Protein AF-A0A930X403-F1 (afdb_monomer_lite)

Sequence (435 aa):
MSIHSLRPGNNALPPLSPMQPSSNAAPAASNSWIRAAMPGDQLNVQTRSAPMPSVSFLLSLQDLRENQGYLKLGDSGDAVRYVQQRLQHWGHEIEADGVYGQQTVQAVESFQRLNGFLVSAMVGEMELRLLDQARLSTPPASGSVDSLDDIRQNRAYLQPGSTGEAVSRIQELLKGRGYALTIDGDYGSQTTQAVRNFQQDYGIQVNGRVGQMTLAALEAPTQRRPELQTVRSGQQMLQSGDSGPAVRAIQERLSAWGYGVAIDGEYGPNTAEAVRSFQRDNHIQANGRVGSTTLAALEQTPRPTATGIRPTAKGTRLGQVAEQVAHRRNTTGWCYAGVADSVSRALGTSLWGKSAYMAADILARTPGFREHKNIRPADLPKLPAGAIVVWGKTAKSPHGHISVALGNGKEASDHVANQMTSLRGHTNFRVFMPT

pLDDT: mean 73.01, std 20.69, range [23.2, 98.19]

Radius of gyration: 32.75 Å; chains: 1; bounding box: 65×85×101 Å

Secondary structure (DSSP, 8-state):
-----------PPPPP---------PPP---------------------PPPP---HHHHHHHHHHTTTEE-TT-BSHHHHHHHHHHHHTT-----SSB--HHHHHHHHHHHHHTT----S-EEHHHHHHHH-TTS-PPPP-S----HHHHHTTS--B-TT-BSHHHHHHHHHHHHTT-----SSB--HHHHHHHHHHHHHTT----S-B-HHHHHHHHS-TT--GGGHHHHTTS--B-TT-BSHHHHHHHHHHHHTT-----SSB--HHHHHHHHHHHHHTTS---S-B-HHHHHHHHSPPPPPTTSPPP-HHHHHHHHHHHHHHHHH--SS-HHHHHHHHHHHHHSPPPPSSSGGGHHHHHHHSTTEEEE-S--GGGGGGPPTT-EEEEPPBTTBTT-EEEEE-SSSEEESSSEEEPPS-BTTB--EEEEEE-

Foldseek 3Di:
DDDDDDDDDDDDDDDDDDDDDDDDDDDDDDDDDDDDDDDDDDDDDDDDDDDDPCPDPVVLQVVCVVVVFKAAAAFFDDNQLLLVVLLVVVVQPDDSPRHLHPSLLVSQLVVCVVQVHDSPSMGGPVNSVVSVVPDDDHHQDEAAPADCVCLLVQSYKAAQAHFYDVLLVLVVLLVVVVQDDDSPRHCHPSQLVSLLLQCQQVVHDNPSMGHNVSVCSSVDPPPDPVLCVCQQVQVDKAAAAFFGNVLLVLQVLLQQLQAQDDSPRHRHPSQLLSLLLQCVVVVHHSRSMRHNVSVVSSPDHHDQFPLNDGRDNLLSQLLNLLQVLLVVQVDPPQQVVSSQVSCCVSPVDGDDDDAQQSSQVVQVPDPQKDWRPDGALVCQLQDGRNKKKGADADPVRNRTHIWTHNRRQWTGGNHIDGGGSADVNHRDIIIMHGD

Structure (mmCIF, N/CA/C/O backbone):
data_AF-A0A930X403-F1
#
_entry.id   AF-A0A930X403-F1
#
loop_
_atom_site.group_PDB
_atom_site.id
_atom_site.type_symbol
_atom_site.label_atom_id
_atom_site.label_alt_id
_atom_site.label_comp_id
_atom_site.label_asym_id
_atom_site.label_entity_id
_atom_site.label_seq_id
_atom_site.pdbx_PDB_ins_code
_atom_site.Cartn_x
_atom_site.Cartn_y
_atom_site.Cartn_z
_atom_site.occupancy
_atom_site.B_iso_or_equiv
_atom_site.auth_seq_id
_atom_site.auth_comp_id
_atom_site.auth_asym_id
_atom_site.auth_atom_id
_atom_site.pdbx_PDB_model_num
ATOM 1 N N . MET A 1 1 ? -26.821 60.427 -14.818 1.00 38.59 1 MET A N 1
ATOM 2 C CA . MET A 1 1 ? -26.499 60.652 -16.241 1.00 38.59 1 MET A CA 1
ATOM 3 C C . MET A 1 1 ? -26.471 59.304 -16.947 1.00 38.59 1 MET A C 1
ATOM 5 O O . MET A 1 1 ? -25.694 58.447 -16.566 1.00 38.59 1 MET A O 1
ATOM 9 N N . SER A 1 2 ? -27.414 59.141 -17.871 1.00 35.91 2 SER A N 1
ATOM 10 C CA . SER A 1 2 ? -27.432 58.325 -19.092 1.00 35.91 2 SER A CA 1
ATOM 11 C C . SER A 1 2 ? -26.911 56.871 -19.149 1.00 35.91 2 SER A C 1
ATOM 13 O O . SER A 1 2 ? -25.721 56.618 -19.248 1.00 35.91 2 SER A O 1
ATOM 15 N N . ILE A 1 3 ? -27.877 55.942 -19.197 1.00 31.73 3 ILE A N 1
ATOM 16 C CA . ILE A 1 3 ? -28.164 54.913 -20.229 1.00 31.73 3 ILE A CA 1
ATOM 17 C C . ILE A 1 3 ? -27.077 54.535 -21.276 1.00 31.73 3 ILE A C 1
ATOM 19 O O . ILE A 1 3 ? -26.675 55.380 -22.063 1.00 31.73 3 ILE A O 1
ATOM 23 N N . HIS A 1 4 ? -26.725 53.244 -21.415 1.00 36.09 4 HIS A N 1
ATOM 24 C CA . HIS A 1 4 ? -27.258 52.330 -22.456 1.00 36.09 4 HIS A CA 1
ATOM 25 C C . HIS A 1 4 ? -26.594 50.933 -22.452 1.00 36.09 4 HIS A C 1
ATOM 27 O O . HIS A 1 4 ? -25.384 50.774 -22.347 1.00 36.09 4 HIS A O 1
ATOM 33 N N . SER A 1 5 ? -27.465 49.935 -22.605 1.00 38.97 5 SER A N 1
ATOM 34 C CA . SER A 1 5 ? -27.241 48.513 -22.897 1.00 38.97 5 SER A CA 1
ATOM 35 C C . SER A 1 5 ? -26.653 48.292 -24.303 1.00 38.97 5 SER A C 1
ATOM 37 O O . SER A 1 5 ? -26.887 49.145 -25.154 1.00 38.97 5 SER A O 1
ATOM 39 N N . LEU A 1 6 ? -25.978 47.153 -24.560 1.00 33.97 6 LEU A N 1
ATOM 40 C CA . LEU A 1 6 ? -26.191 46.264 -25.732 1.00 33.97 6 LEU A CA 1
ATOM 41 C C . LEU A 1 6 ? -25.204 45.061 -25.778 1.00 33.97 6 LEU A C 1
ATOM 43 O O . LEU A 1 6 ? -24.003 45.220 -25.936 1.00 33.97 6 LEU A O 1
ATOM 47 N N . ARG A 1 7 ? -25.801 43.869 -25.617 1.00 37.66 7 ARG A N 1
ATOM 48 C CA . ARG A 1 7 ? -25.611 42.508 -26.193 1.00 37.66 7 ARG A CA 1
ATOM 49 C C . ARG A 1 7 ? -24.329 42.018 -26.939 1.00 37.66 7 ARG A C 1
ATOM 51 O O . ARG A 1 7 ? -23.567 42.804 -27.480 1.00 37.66 7 ARG A O 1
ATOM 58 N N . PRO A 1 8 ? -24.152 40.668 -27.020 1.00 41.00 8 PRO A N 1
ATOM 59 C CA . PRO A 1 8 ? -22.920 39.976 -27.418 1.00 41.00 8 PRO A CA 1
ATOM 60 C C . PRO A 1 8 ? -22.812 39.713 -28.931 1.00 41.00 8 PRO A C 1
ATOM 62 O O . PRO A 1 8 ? -23.813 39.450 -29.598 1.00 41.00 8 PRO A O 1
ATOM 65 N N . GLY A 1 9 ? -21.584 39.732 -29.459 1.00 30.98 9 GLY A N 1
ATOM 66 C CA . GLY A 1 9 ? -21.273 39.442 -30.861 1.00 30.98 9 GLY A CA 1
ATOM 67 C C . GLY A 1 9 ? -20.724 38.029 -31.068 1.00 30.98 9 GLY A C 1
ATOM 68 O O . GLY A 1 9 ? -19.597 37.733 -30.683 1.00 30.98 9 GLY A O 1
ATOM 69 N N . ASN A 1 10 ? -21.537 37.182 -31.701 1.00 32.47 10 ASN A N 1
ATOM 70 C CA . ASN A 1 10 ? -21.157 35.926 -32.347 1.00 32.47 10 ASN A CA 1
ATOM 71 C C . ASN A 1 10 ? -20.117 36.166 -33.454 1.00 32.47 10 ASN A C 1
ATOM 73 O O . ASN A 1 10 ? -20.399 36.933 -34.370 1.00 32.47 10 ASN A O 1
ATOM 77 N N . ASN A 1 11 ? -19.016 35.410 -33.463 1.00 32.84 11 ASN A N 1
ATOM 78 C CA . ASN A 1 11 ? -18.263 35.138 -34.691 1.00 32.84 11 ASN A CA 1
ATOM 79 C C . ASN A 1 11 ? -18.491 33.681 -35.099 1.00 32.84 11 ASN A C 1
ATOM 81 O O . ASN A 1 11 ? -17.733 32.777 -34.752 1.00 32.84 11 ASN A O 1
ATOM 85 N N . ALA A 1 12 ? -19.589 33.479 -35.825 1.00 32.41 12 ALA A N 1
ATOM 86 C CA . ALA A 1 12 ? -19.787 32.322 -36.677 1.00 32.41 12 ALA A CA 1
ATOM 87 C C . ALA A 1 12 ? -18.942 32.496 -37.950 1.00 32.41 12 ALA A C 1
ATOM 89 O O . ALA A 1 12 ? -18.949 33.559 -38.572 1.00 32.41 12 ALA A O 1
ATOM 90 N N . LEU A 1 13 ? -18.217 31.444 -38.320 1.00 35.88 13 LEU A N 1
ATOM 91 C CA . LEU A 1 13 ? -17.528 31.310 -39.603 1.00 35.88 13 LEU A CA 1
ATOM 92 C C . LEU A 1 13 ? -18.556 31.293 -40.756 1.00 35.88 13 LEU A C 1
ATOM 94 O O . LEU A 1 13 ? -19.549 30.569 -40.646 1.00 35.88 13 LEU A O 1
ATOM 98 N N . PRO A 1 14 ? -18.343 32.029 -41.864 1.00 37.12 14 PRO A N 1
ATOM 99 C CA . PRO A 1 14 ? -19.142 31.875 -43.079 1.00 37.12 14 PRO A CA 1
ATOM 100 C C . PRO A 1 14 ? -18.670 30.685 -43.957 1.00 37.12 14 PRO A C 1
ATOM 102 O O . PRO A 1 14 ? -17.560 30.182 -43.765 1.00 37.12 14 PRO A O 1
ATOM 105 N N . PRO A 1 15 ? -19.515 30.205 -44.898 1.00 33.38 15 PRO A N 1
ATOM 106 C CA . PRO A 1 15 ? -19.410 28.880 -45.520 1.00 33.38 15 PRO A CA 1
ATOM 107 C C . PRO A 1 15 ? -18.609 28.829 -46.841 1.00 33.38 15 PRO A C 1
ATOM 109 O O . PRO A 1 15 ? -18.297 29.842 -47.459 1.00 33.38 15 PRO A O 1
ATOM 112 N N . LEU A 1 16 ? -18.313 27.591 -47.256 1.00 36.75 16 LEU A N 1
ATOM 113 C CA . LEU A 1 16 ? -17.542 27.141 -48.429 1.00 36.75 16 LEU A CA 1
ATOM 114 C C . LEU A 1 16 ? -18.220 27.389 -49.792 1.00 36.75 16 LEU A C 1
ATOM 116 O O . LEU A 1 16 ? -19.439 27.233 -49.887 1.00 36.75 16 LEU A O 1
ATOM 120 N N . SER A 1 17 ? -17.417 27.577 -50.861 1.00 32.38 17 SER A N 1
ATOM 121 C CA . SER A 1 17 ? -17.330 26.737 -52.102 1.00 32.38 17 SER A CA 1
ATOM 122 C C . SER A 1 17 ? -16.654 27.500 -53.281 1.00 32.38 17 SER A C 1
ATOM 124 O O . SER A 1 17 ? -16.555 28.721 -53.212 1.00 32.38 17 SER A O 1
ATOM 126 N N . PRO A 1 18 ? -16.293 26.865 -54.422 1.00 42.41 18 PRO A N 1
ATOM 127 C CA . PRO A 1 18 ? -15.252 25.843 -54.620 1.00 42.41 18 PRO A CA 1
ATOM 128 C C . PRO A 1 18 ? -14.260 26.230 -55.756 1.00 42.41 18 PRO A C 1
ATOM 130 O O . PRO A 1 18 ? -14.626 26.971 -56.661 1.00 42.41 18 PRO A O 1
ATOM 133 N N . MET A 1 19 ? -13.038 25.677 -55.801 1.00 25.86 19 MET A N 1
ATOM 134 C CA . MET A 1 19 ? -12.244 25.643 -57.049 1.00 25.86 19 MET A CA 1
ATOM 135 C C . MET A 1 19 ? -11.218 24.494 -57.067 1.00 25.86 19 MET A C 1
ATOM 137 O O . MET A 1 19 ? -10.585 24.180 -56.064 1.00 25.86 19 MET A O 1
ATOM 141 N N . GLN A 1 20 ? -11.152 23.842 -58.229 1.00 30.00 20 GLN A N 1
ATOM 142 C CA . GLN A 1 20 ? -10.468 22.591 -58.584 1.00 30.00 20 GLN A CA 1
ATOM 143 C C . GLN A 1 20 ? -8.969 22.775 -58.968 1.00 30.00 20 GLN A C 1
ATOM 145 O O . GLN A 1 20 ? -8.493 23.908 -58.974 1.00 30.00 20 GLN A O 1
ATOM 150 N N . PRO A 1 21 ? -8.208 21.685 -59.245 1.00 37.84 21 PRO A N 1
ATOM 151 C CA . PRO A 1 21 ? -6.763 21.602 -58.998 1.00 37.84 21 PRO A CA 1
ATOM 152 C C . PRO A 1 21 ? -5.866 21.777 -60.242 1.00 37.84 21 PRO A C 1
ATOM 154 O O . PRO A 1 21 ? -6.264 21.452 -61.357 1.00 37.84 21 PRO A O 1
ATOM 157 N N . SER A 1 22 ? -4.605 22.169 -60.024 1.00 28.39 22 SER A N 1
ATOM 158 C CA . SER A 1 22 ? -3.481 22.021 -60.976 1.00 28.39 22 SER A CA 1
ATOM 159 C C . SER A 1 22 ? -2.154 22.098 -60.193 1.00 28.39 22 SER A C 1
ATOM 161 O O . SER A 1 22 ? -1.909 23.091 -59.516 1.00 28.39 22 SER A O 1
ATOM 163 N N . SER A 1 23 ? -1.421 20.996 -59.998 1.00 29.31 23 SER A N 1
ATOM 164 C CA . SER A 1 23 ? -0.375 20.420 -60.873 1.00 29.31 23 SER A CA 1
ATOM 165 C C . SER A 1 23 ? 0.966 21.174 -60.868 1.00 29.31 23 SER A C 1
ATOM 167 O O . SER A 1 23 ? 1.049 22.274 -61.404 1.00 29.31 23 SER A O 1
ATOM 169 N N . ASN A 1 24 ? 2.006 20.539 -60.308 1.00 29.28 24 ASN A N 1
ATOM 170 C CA . ASN A 1 24 ? 3.371 20.385 -60.858 1.00 29.28 24 ASN A CA 1
ATOM 171 C C . ASN A 1 24 ? 4.256 19.735 -59.771 1.00 29.28 24 ASN A C 1
ATOM 173 O O . ASN A 1 24 ? 4.447 20.308 -58.707 1.00 29.28 24 ASN A O 1
ATOM 177 N N . ALA A 1 25 ? 4.571 18.441 -59.865 1.00 28.20 25 ALA A N 1
ATOM 178 C CA . ALA A 1 25 ? 5.581 17.803 -60.725 1.00 28.20 25 ALA A CA 1
ATOM 179 C C . ALA A 1 25 ? 6.961 17.745 -60.038 1.00 28.20 25 ALA A C 1
ATOM 181 O O . ALA A 1 25 ? 7.713 18.714 -60.022 1.00 28.20 25 ALA A O 1
ATOM 182 N N . ALA A 1 26 ? 7.270 16.569 -59.484 1.00 26.67 26 ALA A N 1
ATOM 183 C CA . ALA A 1 26 ? 8.615 16.147 -59.107 1.00 26.67 26 ALA A CA 1
ATOM 184 C C . ALA A 1 26 ? 9.368 15.642 -60.355 1.00 26.67 26 ALA A C 1
ATOM 186 O O . ALA A 1 26 ? 8.729 15.033 -61.222 1.00 26.67 26 ALA A O 1
ATOM 187 N N . PRO A 1 27 ? 10.693 15.845 -60.480 1.00 31.92 27 PRO A N 1
ATOM 188 C CA . PRO A 1 27 ? 11.441 15.283 -61.588 1.00 31.92 27 PRO A CA 1
ATOM 189 C C . PRO A 1 27 ? 11.794 13.816 -61.323 1.00 31.92 27 PRO A C 1
ATOM 191 O O . PRO A 1 27 ? 12.194 13.416 -60.231 1.00 31.92 27 PRO A O 1
ATOM 194 N N . ALA A 1 28 ? 11.627 13.034 -62.382 1.00 26.52 28 ALA A N 1
ATOM 195 C CA . ALA A 1 28 ? 11.948 11.628 -62.487 1.00 26.52 28 ALA A CA 1
ATOM 196 C C . ALA A 1 28 ? 13.460 11.376 -62.591 1.00 26.52 28 ALA A C 1
ATOM 198 O O . ALA A 1 28 ? 14.175 12.102 -63.279 1.00 26.52 28 ALA A O 1
ATOM 199 N N . ALA A 1 29 ? 13.899 10.251 -62.032 1.00 27.31 29 ALA A N 1
ATOM 200 C CA . ALA A 1 29 ? 14.992 9.461 -62.584 1.00 27.31 29 ALA A CA 1
ATOM 201 C C . ALA A 1 29 ? 14.565 7.988 -62.561 1.00 27.31 29 ALA A C 1
ATOM 203 O O . ALA A 1 29 ? 14.656 7.286 -61.559 1.00 27.31 29 ALA A O 1
ATOM 204 N N . SER A 1 30 ? 14.010 7.556 -63.685 1.00 25.25 30 SER A N 1
ATOM 205 C CA . SER A 1 30 ? 13.755 6.165 -64.033 1.00 25.25 30 SER A CA 1
ATOM 206 C C . SER A 1 30 ? 15.044 5.481 -64.492 1.00 25.25 30 SER A C 1
ATOM 208 O O . SER A 1 30 ? 15.783 6.072 -65.274 1.00 25.25 30 SER A O 1
ATOM 210 N N . ASN A 1 31 ? 15.258 4.236 -64.056 1.00 24.14 31 ASN A N 1
ATOM 211 C CA . ASN A 1 31 ? 15.686 3.088 -64.877 1.00 24.14 31 ASN A CA 1
ATOM 212 C C . ASN A 1 31 ? 15.640 1.824 -63.987 1.00 24.14 31 ASN A C 1
ATOM 214 O O . ASN A 1 31 ? 16.467 1.647 -63.103 1.00 24.14 31 ASN A O 1
ATOM 218 N N . SER A 1 32 ? 14.542 1.060 -63.973 1.00 29.20 32 SER A N 1
ATOM 219 C CA . SER A 1 32 ? 14.134 0.035 -64.957 1.00 29.20 32 SER A CA 1
ATOM 220 C C . SER A 1 32 ? 14.818 -1.330 -64.768 1.00 29.20 32 SER A C 1
ATOM 222 O O . SER A 1 32 ? 15.708 -1.670 -65.537 1.00 29.20 32 SER A O 1
ATOM 224 N N . TRP A 1 33 ? 14.329 -2.147 -63.822 1.00 23.20 33 TRP A N 1
ATOM 225 C CA . TRP A 1 33 ? 14.509 -3.612 -63.835 1.00 23.20 33 TRP A CA 1
ATOM 226 C C . TRP A 1 33 ? 13.339 -4.341 -63.157 1.00 23.20 33 TRP A C 1
ATOM 228 O O . TRP A 1 33 ? 13.500 -4.905 -62.085 1.00 23.20 33 TRP A O 1
ATOM 238 N N . ILE A 1 34 ? 12.154 -4.360 -63.776 1.00 30.91 34 ILE A N 1
ATOM 239 C CA . ILE A 1 34 ? 11.172 -5.430 -63.531 1.00 30.91 34 ILE A CA 1
ATOM 240 C C . ILE A 1 34 ? 10.475 -5.747 -64.852 1.00 30.91 34 ILE A C 1
ATOM 242 O O . ILE A 1 34 ? 9.690 -4.943 -65.354 1.00 30.91 34 ILE A O 1
ATOM 246 N N . ARG A 1 35 ? 10.692 -6.953 -65.382 1.00 26.61 35 ARG A N 1
ATOM 247 C CA . ARG A 1 35 ? 9.634 -7.654 -66.110 1.00 26.61 35 ARG A CA 1
ATOM 248 C C . ARG A 1 35 ? 9.666 -9.154 -65.833 1.00 26.61 35 ARG A C 1
ATOM 250 O O . ARG A 1 35 ? 10.677 -9.806 -66.046 1.00 26.61 35 ARG A O 1
ATOM 257 N N . ALA A 1 36 ? 8.459 -9.616 -65.510 1.00 25.28 36 ALA A N 1
ATOM 258 C CA . ALA A 1 36 ? 7.866 -10.917 -65.794 1.00 25.28 36 ALA A CA 1
ATOM 259 C C . ALA A 1 36 ? 8.078 -12.073 -64.797 1.00 25.28 36 ALA A C 1
ATOM 261 O O . ALA A 1 36 ? 9.131 -12.687 -64.726 1.00 25.28 36 ALA A O 1
ATOM 262 N N . ALA A 1 37 ? 6.943 -12.396 -64.162 1.00 26.38 37 ALA A N 1
ATOM 263 C CA . ALA A 1 37 ? 6.364 -13.729 -63.981 1.00 26.38 37 ALA A CA 1
ATOM 264 C C . ALA A 1 37 ? 7.072 -14.733 -63.053 1.00 26.38 37 ALA A C 1
ATOM 266 O O . ALA A 1 37 ? 8.096 -15.317 -63.382 1.00 26.38 37 ALA A O 1
ATOM 267 N N . MET A 1 38 ? 6.392 -15.051 -61.947 1.00 26.72 38 MET A N 1
ATOM 268 C CA . MET A 1 38 ? 6.395 -16.416 -61.405 1.00 26.72 38 MET A CA 1
ATOM 269 C C . MET A 1 38 ? 5.595 -17.323 -62.362 1.00 26.72 38 MET A C 1
ATOM 271 O O . MET A 1 38 ? 4.590 -16.855 -62.906 1.00 26.72 38 MET A O 1
ATOM 275 N N . PRO A 1 39 ? 6.015 -18.584 -62.594 1.00 36.88 39 PRO A N 1
ATOM 276 C CA . PRO A 1 39 ? 5.770 -19.627 -61.593 1.00 36.88 39 PRO A CA 1
ATOM 277 C C . PRO A 1 39 ? 6.911 -20.649 -61.411 1.00 36.88 39 PRO A C 1
ATOM 279 O O . PRO A 1 39 ? 7.645 -20.950 -62.344 1.00 36.88 39 PRO A O 1
ATOM 282 N N . GLY A 1 40 ? 6.946 -21.270 -60.227 1.00 29.17 40 GLY A N 1
ATOM 283 C CA . GLY A 1 40 ? 7.492 -22.619 -60.036 1.00 29.17 40 GLY A CA 1
ATOM 284 C C . GLY A 1 40 ? 8.943 -22.719 -59.554 1.00 29.17 40 GLY A C 1
ATOM 285 O O . GLY A 1 40 ? 9.866 -22.344 -60.257 1.00 29.17 40 GLY A O 1
ATOM 286 N N . ASP A 1 41 ? 9.079 -23.294 -58.358 1.00 30.14 41 ASP A N 1
ATOM 287 C CA . ASP A 1 41 ? 10.186 -24.100 -57.826 1.00 30.14 41 ASP A CA 1
ATOM 288 C C . ASP A 1 41 ? 11.665 -23.641 -57.875 1.00 30.14 41 ASP A C 1
ATOM 290 O O . ASP A 1 41 ? 12.302 -23.527 -58.913 1.00 30.14 41 ASP A O 1
ATOM 294 N N . GLN A 1 42 ? 12.220 -23.611 -56.653 1.00 33.44 42 GLN A N 1
ATOM 295 C CA . GLN A 1 42 ? 13.546 -24.093 -56.228 1.00 33.44 42 GLN A CA 1
ATOM 296 C C . GLN A 1 42 ? 14.831 -23.378 -56.724 1.00 33.44 42 GLN A C 1
ATOM 298 O O . GLN A 1 42 ? 15.267 -23.501 -57.860 1.00 33.44 42 GLN A O 1
ATOM 303 N N . LEU A 1 43 ? 15.535 -22.838 -55.714 1.00 28.80 43 LEU A N 1
ATOM 304 C CA . LEU A 1 43 ? 16.996 -22.766 -55.514 1.00 28.80 43 LEU A CA 1
ATOM 305 C C . LEU A 1 43 ? 17.813 -21.545 -56.001 1.00 28.80 43 LEU A C 1
ATOM 307 O O . LEU A 1 43 ? 18.080 -21.337 -57.176 1.00 28.80 43 LEU A O 1
ATOM 311 N N . ASN A 1 44 ? 18.402 -20.913 -54.974 1.00 36.31 44 ASN A N 1
ATOM 312 C CA . ASN A 1 44 ? 19.783 -20.424 -54.871 1.00 36.31 44 ASN A CA 1
ATOM 313 C C . ASN A 1 44 ? 20.160 -19.109 -55.583 1.00 36.31 44 ASN A C 1
ATOM 315 O O . ASN A 1 44 ? 20.476 -19.089 -56.768 1.00 36.31 44 ASN A O 1
ATOM 319 N N . VAL A 1 45 ? 20.284 -18.025 -54.802 1.00 25.09 45 VAL A N 1
ATOM 320 C CA . VAL A 1 45 ? 21.032 -16.825 -55.209 1.00 25.09 45 VAL A CA 1
ATOM 321 C C . VAL A 1 45 ? 22.013 -16.427 -54.112 1.00 25.09 45 VAL A C 1
ATOM 323 O O . VAL A 1 45 ? 21.682 -15.833 -53.088 1.00 25.09 45 VAL A O 1
ATOM 326 N N . GLN A 1 46 ? 23.264 -16.772 -54.373 1.00 35.59 46 GLN A N 1
ATOM 327 C CA . GLN A 1 46 ? 24.446 -16.306 -53.680 1.00 35.59 46 GLN A CA 1
ATOM 328 C C . GLN A 1 46 ? 24.882 -15.000 -54.367 1.00 35.59 46 GLN A C 1
ATOM 330 O O . GLN A 1 46 ? 25.563 -15.042 -55.387 1.00 35.59 46 GLN A O 1
ATOM 335 N N . THR A 1 47 ? 24.493 -13.831 -53.848 1.00 28.36 47 THR A N 1
ATOM 336 C CA . THR A 1 47 ? 25.009 -12.535 -54.335 1.00 28.36 47 THR A CA 1
ATOM 337 C C . THR A 1 47 ? 25.973 -11.914 -53.335 1.00 28.36 47 THR A C 1
ATOM 339 O O . THR A 1 47 ? 25.691 -11.761 -52.148 1.00 28.36 47 THR A O 1
ATOM 342 N N . ARG A 1 48 ? 27.168 -11.632 -53.859 1.00 37.00 48 ARG A N 1
ATOM 343 C CA . ARG A 1 48 ? 28.341 -11.064 -53.198 1.00 37.00 48 ARG A CA 1
ATOM 344 C C . ARG A 1 48 ? 28.110 -9.586 -52.870 1.00 37.00 48 ARG A C 1
ATOM 346 O O . ARG A 1 48 ? 27.805 -8.811 -53.769 1.00 37.00 48 ARG A O 1
ATOM 353 N N . SER A 1 49 ? 28.357 -9.198 -51.624 1.00 30.88 49 SER A N 1
ATOM 354 C CA . SER A 1 49 ? 28.534 -7.808 -51.185 1.00 30.88 49 SER A CA 1
ATOM 355 C C . SER A 1 49 ? 29.937 -7.656 -50.586 1.00 30.88 49 SER A C 1
ATOM 357 O O . SER A 1 49 ? 30.406 -8.545 -49.874 1.00 30.88 49 SER A O 1
ATOM 359 N N . ALA A 1 50 ? 30.634 -6.579 -50.955 1.00 28.45 50 ALA A N 1
ATOM 360 C CA . ALA A 1 50 ? 32.024 -6.296 -50.591 1.00 28.45 50 ALA A CA 1
ATOM 361 C C . ALA A 1 50 ? 32.255 -6.293 -49.061 1.00 28.45 50 ALA A C 1
ATOM 363 O O . ALA A 1 50 ? 31.334 -5.956 -48.314 1.00 28.45 50 ALA A O 1
ATOM 364 N N . PRO A 1 51 ? 33.462 -6.652 -48.576 1.00 30.66 51 PRO A N 1
ATOM 365 C CA . PRO A 1 51 ? 33.752 -6.641 -47.147 1.00 30.66 51 PRO A CA 1
ATOM 366 C C . PRO A 1 51 ? 33.753 -5.201 -46.615 1.00 30.66 51 PRO A C 1
ATOM 368 O O . PRO A 1 51 ? 34.502 -4.350 -47.093 1.00 30.66 51 PRO A O 1
ATOM 371 N N . MET A 1 52 ? 32.897 -4.945 -45.623 1.00 34.22 52 MET A N 1
ATOM 372 C CA . MET A 1 52 ? 32.876 -3.703 -44.843 1.00 34.22 52 MET A CA 1
ATOM 373 C C . MET A 1 52 ? 34.227 -3.517 -44.131 1.00 34.22 52 MET A C 1
ATOM 375 O O . MET A 1 52 ? 34.824 -4.518 -43.720 1.00 34.22 52 MET A O 1
ATOM 379 N N . PRO A 1 53 ? 34.712 -2.277 -43.932 1.00 35.91 53 PRO A N 1
ATOM 380 C CA . PRO A 1 53 ? 35.896 -2.045 -43.114 1.00 35.91 53 PRO A CA 1
ATOM 381 C C . PRO A 1 53 ? 35.668 -2.631 -41.716 1.00 35.91 53 PRO A C 1
ATOM 383 O O . PRO A 1 53 ? 34.652 -2.370 -41.069 1.00 35.91 53 PRO A O 1
ATOM 386 N N . SER A 1 54 ? 36.602 -3.467 -41.266 1.00 42.69 54 SER A N 1
ATOM 387 C CA . SER A 1 54 ? 36.580 -4.093 -39.948 1.00 42.69 54 SER A CA 1
ATOM 388 C C . SER A 1 54 ? 36.904 -3.052 -38.879 1.00 42.69 54 SER A C 1
ATOM 390 O O . SER A 1 54 ? 38.040 -2.952 -38.418 1.00 42.69 54 SER A O 1
ATOM 392 N N . VAL A 1 55 ? 35.910 -2.256 -38.491 1.00 43.44 55 VAL A N 1
ATOM 393 C CA . VAL A 1 55 ? 35.954 -1.556 -37.207 1.00 43.44 55 VAL A CA 1
ATOM 394 C C . VAL A 1 55 ? 35.794 -2.641 -36.146 1.00 43.44 55 VAL A C 1
ATOM 396 O O . VAL A 1 55 ? 34.787 -3.346 -36.122 1.00 43.44 55 VAL A O 1
ATOM 399 N N . SER A 1 56 ? 36.843 -2.871 -35.355 1.00 51.44 56 SER A N 1
ATOM 400 C CA . SER A 1 56 ? 36.899 -3.966 -34.385 1.00 51.44 56 SER A CA 1
ATOM 401 C C . SER A 1 56 ? 35.668 -3.957 -33.476 1.00 51.44 56 SER A C 1
ATOM 403 O O . SER A 1 56 ? 35.442 -2.988 -32.759 1.00 51.44 56 SER A O 1
ATOM 405 N N . PHE A 1 57 ? 34.930 -5.071 -33.441 1.00 46.84 57 PHE A N 1
ATOM 406 C CA . PHE A 1 57 ? 33.798 -5.327 -32.533 1.00 46.84 57 PHE A CA 1
ATOM 407 C C . PHE A 1 57 ? 34.114 -4.958 -31.068 1.00 46.84 57 PHE A C 1
ATOM 409 O O . PHE A 1 57 ? 33.255 -4.491 -30.324 1.00 46.84 57 PHE A O 1
ATOM 416 N N . LEU A 1 58 ? 35.387 -5.082 -30.678 1.00 42.19 58 LEU A N 1
ATOM 417 C CA . LEU A 1 58 ? 35.904 -4.698 -29.366 1.00 42.19 58 LEU A CA 1
ATOM 418 C C . LEU A 1 58 ? 35.752 -3.202 -29.039 1.00 42.19 58 LEU A C 1
ATOM 420 O O . LEU A 1 58 ? 35.489 -2.893 -27.882 1.00 42.19 58 LEU A O 1
ATOM 424 N N . LEU A 1 59 ? 35.864 -2.298 -30.022 1.00 47.81 59 LEU A N 1
ATOM 425 C CA . LEU A 1 59 ? 35.671 -0.858 -29.801 1.00 47.81 59 LEU A CA 1
ATOM 426 C C . LEU A 1 59 ? 34.204 -0.570 -29.432 1.00 47.81 59 LEU A C 1
ATOM 428 O O . LEU A 1 59 ? 33.928 0.064 -28.422 1.00 47.81 59 LEU A O 1
ATOM 432 N N . SER A 1 60 ? 33.258 -1.174 -30.163 1.00 56.53 60 SER A N 1
ATOM 433 C CA . SER A 1 60 ? 31.816 -0.973 -29.941 1.00 56.53 60 SER A CA 1
ATOM 434 C C . SER A 1 60 ? 31.315 -1.475 -28.580 1.00 56.53 60 SER A C 1
ATOM 436 O O . SER A 1 60 ? 30.453 -0.857 -27.957 1.00 56.53 60 SER A O 1
ATOM 438 N N . LEU A 1 61 ? 31.874 -2.585 -28.085 1.00 54.25 61 LEU A N 1
ATOM 439 C CA . LEU A 1 61 ? 31.525 -3.129 -26.773 1.00 54.25 61 LEU A CA 1
ATOM 440 C C . LEU A 1 61 ? 32.078 -2.286 -25.624 1.00 54.25 61 LEU A C 1
ATOM 442 O O . LEU A 1 61 ? 31.467 -2.232 -24.556 1.00 54.25 61 LEU A O 1
ATOM 446 N N . GLN A 1 62 ? 33.243 -1.671 -25.819 1.00 58.88 62 GLN A N 1
ATOM 447 C CA . GLN A 1 62 ? 33.853 -0.800 -24.825 1.00 58.88 62 GLN A CA 1
ATOM 448 C C . GLN A 1 62 ? 33.033 0.486 -24.668 1.00 58.88 62 GLN A C 1
ATOM 450 O O . GLN A 1 62 ? 32.647 0.820 -23.551 1.00 58.88 62 GLN A O 1
ATOM 455 N N . ASP A 1 63 ? 32.634 1.097 -25.780 1.00 57.00 63 ASP A N 1
ATOM 456 C CA . ASP A 1 63 ? 31.819 2.315 -25.792 1.00 57.00 63 ASP A CA 1
ATOM 457 C C . ASP A 1 63 ? 30.393 2.074 -25.259 1.00 57.00 63 ASP A C 1
ATOM 459 O O . ASP A 1 63 ? 29.845 2.889 -24.515 1.00 57.00 63 ASP A O 1
ATOM 463 N N . LEU A 1 64 ? 29.794 0.910 -25.550 1.00 58.50 64 LEU A N 1
ATOM 464 C CA . LEU A 1 64 ? 28.539 0.496 -24.912 1.00 58.50 64 LEU A CA 1
ATOM 465 C C . LEU A 1 64 ? 28.671 0.431 -23.389 1.00 58.50 64 LEU A C 1
ATOM 467 O O . LEU A 1 64 ? 27.767 0.870 -22.685 1.00 58.50 64 LEU A O 1
ATOM 471 N N . ARG A 1 65 ? 29.772 -0.126 -22.865 1.00 56.50 65 ARG A N 1
ATOM 472 C CA . ARG A 1 65 ? 30.006 -0.212 -21.412 1.00 56.50 65 ARG A CA 1
ATOM 473 C C . ARG A 1 65 ? 30.151 1.167 -20.783 1.00 56.50 65 ARG A C 1
ATOM 475 O O . ARG A 1 65 ? 29.655 1.370 -19.676 1.00 56.50 65 ARG A O 1
ATOM 482 N N . GLU A 1 66 ? 30.790 2.098 -21.482 1.00 59.75 66 GLU A N 1
ATOM 483 C CA . GLU A 1 66 ? 30.890 3.495 -21.054 1.00 59.75 66 GLU A CA 1
ATOM 484 C C . GLU A 1 66 ? 29.513 4.174 -21.015 1.00 59.75 66 GLU A C 1
ATOM 486 O O . GLU A 1 66 ? 29.243 4.968 -20.113 1.00 59.75 66 GLU A O 1
ATOM 491 N N . ASN A 1 67 ? 28.589 3.763 -21.886 1.00 54.16 67 ASN A N 1
ATOM 492 C CA . ASN A 1 67 ? 27.220 4.269 -21.931 1.00 54.16 67 ASN A CA 1
ATOM 493 C C . ASN A 1 67 ? 26.196 3.415 -21.155 1.00 54.16 67 ASN A C 1
ATOM 495 O O . ASN A 1 67 ? 25.051 3.233 -21.566 1.00 54.16 67 ASN A O 1
ATOM 499 N N . GLN A 1 68 ? 26.608 2.846 -20.019 1.00 54.50 68 GLN A N 1
ATOM 500 C CA . GLN A 1 68 ? 25.759 2.002 -19.159 1.00 54.50 68 GLN A CA 1
ATOM 501 C C . GLN A 1 68 ? 25.170 0.744 -19.837 1.00 54.50 68 GLN A C 1
ATOM 503 O O . GLN A 1 68 ? 24.260 0.119 -19.290 1.00 54.50 68 GLN A O 1
ATOM 508 N N . GLY A 1 69 ? 25.702 0.336 -20.989 1.00 61.41 69 GLY A N 1
ATOM 509 C CA . GLY A 1 69 ? 25.358 -0.894 -21.706 1.00 61.41 69 GLY A CA 1
ATOM 510 C C . GLY A 1 69 ? 24.407 -0.735 -22.898 1.00 61.41 69 GLY A C 1
ATOM 511 O O . GLY A 1 69 ? 23.998 -1.756 -23.451 1.00 61.41 69 GLY A O 1
ATOM 512 N N . TYR A 1 70 ? 24.030 0.487 -23.295 1.00 66.38 70 TYR A N 1
ATOM 513 C CA . TYR A 1 70 ? 23.087 0.730 -24.398 1.00 66.38 70 TYR A CA 1
ATOM 514 C C . TYR A 1 70 ? 23.274 2.114 -25.045 1.00 66.38 70 TYR A C 1
ATOM 516 O O . TYR A 1 70 ? 23.730 3.047 -24.397 1.00 66.38 70 TYR A O 1
ATOM 524 N N . LEU A 1 71 ? 22.894 2.254 -26.319 1.00 77.25 71 LEU A N 1
ATOM 525 C CA . LEU A 1 71 ? 22.806 3.525 -27.054 1.00 77.25 71 LEU A CA 1
ATOM 526 C C . LEU A 1 71 ? 21.346 3.994 -27.145 1.00 77.25 71 LEU A C 1
ATOM 528 O O . LEU A 1 71 ? 20.453 3.164 -27.291 1.00 77.25 71 LEU A O 1
ATOM 532 N N . LYS A 1 72 ? 21.091 5.301 -27.076 1.00 77.25 72 LYS A N 1
ATOM 533 C CA . LYS A 1 72 ? 19.764 5.940 -27.042 1.00 77.25 72 LYS A CA 1
ATOM 534 C C . LYS A 1 72 ? 19.783 7.343 -27.658 1.00 77.25 72 LYS A C 1
ATOM 536 O O . LYS A 1 72 ? 20.837 7.913 -27.920 1.00 77.25 72 LYS A O 1
ATOM 541 N N . LEU A 1 73 ? 18.593 7.936 -27.811 1.00 76.00 73 LEU A N 1
ATOM 542 C CA . LEU A 1 73 ? 18.417 9.321 -28.264 1.00 76.00 73 LEU A CA 1
ATOM 543 C C . LEU A 1 73 ? 19.299 10.305 -27.475 1.00 76.00 73 LEU A C 1
ATOM 545 O O . LEU A 1 73 ? 19.188 10.397 -26.252 1.00 76.00 73 LEU A O 1
ATOM 549 N N . GLY A 1 74 ? 20.102 11.079 -28.204 1.00 76.62 74 GLY A N 1
ATOM 550 C CA . GLY A 1 74 ? 21.014 12.085 -27.654 1.00 76.62 74 GLY A CA 1
ATOM 551 C C . GLY A 1 74 ? 22.464 11.620 -27.509 1.00 76.62 74 GLY A C 1
ATOM 552 O O . GLY A 1 74 ? 23.337 12.468 -27.335 1.00 76.62 74 GLY A O 1
ATOM 553 N N . ASP A 1 75 ? 22.735 10.321 -27.635 1.00 82.75 75 ASP A N 1
ATOM 554 C CA . ASP A 1 75 ? 24.104 9.807 -27.639 1.00 82.75 75 ASP A CA 1
ATOM 555 C C . ASP A 1 75 ? 24.813 10.145 -28.956 1.00 82.75 75 ASP A C 1
ATOM 557 O O . ASP A 1 75 ? 24.181 10.289 -30.006 1.00 82.75 75 ASP A O 1
ATOM 561 N N . SER A 1 76 ? 26.139 10.254 -28.928 1.00 83.69 76 SER A N 1
ATOM 562 C CA . SER A 1 76 ? 26.948 10.491 -30.124 1.00 83.69 76 SER A CA 1
ATOM 563 C C . SER A 1 76 ? 28.321 9.828 -30.024 1.00 83.69 76 SER A C 1
ATOM 565 O O . SER A 1 76 ? 28.800 9.536 -28.931 1.00 83.69 76 SER A O 1
ATOM 567 N N . GLY A 1 77 ? 28.940 9.554 -31.173 1.00 80.00 77 GLY A N 1
ATOM 568 C CA . GLY A 1 77 ? 30.259 8.928 -31.272 1.00 80.00 77 GLY A CA 1
ATOM 569 C C . GLY A 1 77 ? 30.315 7.755 -32.253 1.00 80.00 77 GLY A C 1
ATOM 570 O O . GLY A 1 77 ? 29.360 7.463 -32.981 1.00 80.00 77 GLY A O 1
ATOM 571 N N . ASP A 1 78 ? 31.455 7.067 -32.268 1.00 75.38 78 ASP A N 1
ATOM 572 C CA . ASP A 1 78 ? 31.750 6.012 -33.246 1.00 75.38 78 ASP A CA 1
ATOM 573 C C . ASP A 1 78 ? 30.838 4.783 -33.094 1.00 75.38 78 ASP A C 1
ATOM 575 O O . ASP A 1 78 ? 30.434 4.187 -34.095 1.00 75.38 78 ASP A O 1
ATOM 579 N N . ALA A 1 79 ? 30.412 4.453 -31.871 1.00 70.88 79 ALA A N 1
ATOM 580 C CA . ALA A 1 79 ? 29.451 3.378 -31.619 1.00 70.88 79 ALA A CA 1
ATOM 581 C C . ALA A 1 79 ? 28.066 3.654 -32.236 1.00 70.88 79 ALA A C 1
ATOM 583 O O . ALA A 1 79 ? 27.443 2.761 -32.814 1.00 70.88 79 ALA A O 1
ATOM 584 N N . VAL A 1 80 ? 27.599 4.905 -32.177 1.00 82.50 80 VAL A N 1
ATOM 585 C CA . VAL A 1 80 ? 26.341 5.323 -32.815 1.00 82.50 80 VAL A CA 1
ATOM 586 C C . VAL A 1 80 ? 26.465 5.246 -34.334 1.00 82.50 80 VAL A C 1
ATOM 588 O O . VAL A 1 80 ? 25.586 4.698 -35.001 1.00 82.50 80 VAL A O 1
ATOM 591 N N . ARG A 1 81 ? 27.591 5.723 -34.876 1.00 81.25 81 ARG A N 1
ATOM 592 C CA . ARG A 1 81 ? 27.891 5.656 -36.311 1.00 81.25 81 ARG A CA 1
ATOM 593 C C . ARG A 1 81 ? 27.898 4.216 -36.818 1.00 81.25 81 ARG A C 1
ATOM 595 O O . ARG A 1 81 ? 27.363 3.933 -37.888 1.00 81.25 81 ARG A O 1
ATOM 602 N N . TYR A 1 82 ? 28.461 3.303 -36.035 1.00 73.50 82 TYR A N 1
ATOM 603 C CA . TYR A 1 82 ? 28.487 1.879 -36.344 1.00 73.50 82 TYR A CA 1
ATOM 604 C C . TYR A 1 82 ? 27.077 1.275 -36.420 1.00 73.50 82 TYR A C 1
ATOM 606 O O . TYR A 1 82 ? 26.739 0.615 -37.403 1.00 73.50 82 TYR A O 1
ATOM 614 N N . VAL A 1 83 ? 26.217 1.552 -35.433 1.00 76.50 83 VAL A N 1
ATOM 615 C CA . VAL A 1 83 ? 24.809 1.118 -35.453 1.00 76.50 83 VAL A CA 1
ATOM 616 C C . VAL A 1 83 ? 24.077 1.647 -36.682 1.00 76.50 83 VAL A C 1
ATOM 618 O O . VAL A 1 83 ? 23.386 0.883 -37.356 1.00 76.50 83 VAL A O 1
ATOM 621 N N . GLN A 1 84 ? 24.253 2.929 -37.013 1.00 86.44 84 GLN A N 1
ATOM 622 C CA . GLN A 1 84 ? 23.625 3.531 -38.188 1.00 86.44 84 GLN A CA 1
ATOM 623 C C . GLN A 1 84 ? 24.055 2.829 -39.488 1.00 86.44 84 GLN A C 1
ATOM 625 O O . GLN A 1 84 ? 23.206 2.510 -40.317 1.00 86.44 84 GLN A O 1
ATOM 630 N N . GLN A 1 85 ? 25.343 2.496 -39.637 1.00 74.69 85 GLN A N 1
ATOM 631 C CA . GLN A 1 85 ? 25.857 1.740 -40.791 1.00 74.69 85 GLN A CA 1
ATOM 632 C C . GLN A 1 85 ? 25.262 0.329 -40.892 1.00 74.69 85 GLN A C 1
ATOM 634 O O . GLN A 1 85 ? 25.013 -0.170 -41.991 1.00 74.69 85 GLN A O 1
ATOM 639 N N . ARG A 1 86 ? 25.005 -0.331 -39.757 1.00 73.06 86 ARG A N 1
ATOM 640 C CA . ARG A 1 86 ? 24.314 -1.625 -39.756 1.00 73.06 86 ARG A CA 1
ATOM 641 C C . ARG A 1 86 ? 22.850 -1.472 -40.142 1.00 73.06 86 ARG A C 1
ATOM 643 O O . ARG A 1 86 ? 22.391 -2.198 -41.011 1.00 73.06 86 ARG A O 1
ATOM 650 N N . LEU A 1 87 ? 22.130 -0.501 -39.592 1.00 76.50 87 LEU A N 1
ATOM 651 C CA . LEU A 1 87 ? 20.737 -0.242 -39.972 1.00 76.50 87 LEU A CA 1
ATOM 652 C C . LEU A 1 87 ? 20.597 0.079 -41.470 1.00 76.50 87 LEU A C 1
ATOM 654 O O . LEU A 1 87 ? 19.686 -0.438 -42.114 1.00 76.50 87 LEU A O 1
ATOM 658 N N . GLN A 1 88 ? 21.534 0.838 -42.049 1.00 74.06 88 GLN A N 1
ATOM 659 C CA . GLN A 1 88 ? 21.619 1.045 -43.501 1.00 74.06 88 GLN A CA 1
ATOM 660 C C . GLN A 1 88 ? 21.774 -0.276 -44.264 1.00 74.06 88 GLN A C 1
ATOM 662 O O . GLN A 1 88 ? 21.076 -0.511 -45.247 1.00 74.06 88 GLN A O 1
ATOM 667 N N . HIS A 1 89 ? 22.650 -1.169 -43.795 1.00 63.12 89 HIS A N 1
ATOM 668 C CA . HIS A 1 89 ? 22.813 -2.503 -44.381 1.00 63.12 89 HIS A CA 1
ATOM 669 C C . HIS A 1 89 ? 21.523 -3.341 -44.317 1.00 63.12 89 HIS A C 1
ATOM 671 O O . HIS A 1 89 ? 21.246 -4.119 -45.227 1.00 63.12 89 HIS A O 1
ATOM 677 N N . TRP A 1 90 ? 20.711 -3.137 -43.279 1.00 57.62 90 TRP A N 1
ATOM 678 C CA . TRP A 1 90 ? 19.381 -3.730 -43.116 1.00 57.62 90 TRP A CA 1
ATOM 679 C C . TRP A 1 90 ? 18.275 -3.022 -43.923 1.00 57.62 90 TRP A C 1
ATOM 681 O O . TRP A 1 90 ? 17.106 -3.390 -43.817 1.00 57.62 90 TRP A O 1
ATOM 691 N N . GLY A 1 91 ? 18.632 -2.049 -44.768 1.00 63.47 91 GLY A N 1
ATOM 692 C CA . GLY A 1 91 ? 17.717 -1.380 -45.694 1.00 63.47 91 GLY A CA 1
ATOM 693 C C . GLY A 1 91 ? 17.030 -0.135 -45.132 1.00 63.47 91 GLY A C 1
ATOM 694 O O . GLY A 1 91 ? 16.065 0.336 -45.729 1.00 63.47 91 GLY A O 1
ATOM 695 N N . HIS A 1 92 ? 17.495 0.409 -44.003 1.00 75.88 92 HIS A N 1
ATOM 696 C CA . HIS A 1 92 ? 16.976 1.663 -43.455 1.00 75.88 92 HIS A CA 1
ATOM 697 C C . HIS A 1 92 ? 17.682 2.882 -44.070 1.00 75.88 92 HIS A C 1
ATOM 699 O O . HIS A 1 92 ? 18.899 3.030 -43.962 1.00 75.88 92 HIS A O 1
ATOM 705 N N . GLU A 1 93 ? 16.916 3.790 -44.674 1.00 80.94 93 GLU A N 1
ATOM 706 C CA . GLU A 1 93 ? 17.426 5.040 -45.254 1.00 80.94 93 GLU A CA 1
ATOM 707 C C . GLU A 1 93 ? 17.673 6.097 -44.162 1.00 80.94 93 GLU A C 1
ATOM 709 O O . GLU A 1 93 ? 16.817 6.930 -43.872 1.00 80.94 93 GLU A O 1
ATOM 714 N N . ILE A 1 94 ? 18.846 6.043 -43.525 1.00 85.88 94 ILE A N 1
ATOM 715 C CA . ILE A 1 94 ? 19.305 7.023 -42.522 1.00 85.88 94 ILE A CA 1
ATOM 716 C C . ILE A 1 94 ? 20.729 7.493 -42.822 1.00 85.88 94 ILE A C 1
ATOM 718 O O . ILE A 1 94 ? 21.471 6.786 -43.501 1.00 85.88 94 ILE A O 1
ATOM 722 N N . GLU A 1 95 ? 21.146 8.644 -42.291 1.00 86.81 95 GLU A N 1
ATOM 723 C CA . GLU A 1 95 ? 22.551 9.080 -42.324 1.00 86.81 95 GLU A CA 1
ATOM 724 C C . GLU A 1 95 ? 23.362 8.461 -41.170 1.00 86.81 95 GLU A C 1
ATOM 726 O O . GLU A 1 95 ? 22.869 8.316 -40.053 1.00 86.81 95 GLU A O 1
ATOM 731 N N . ALA A 1 96 ? 24.622 8.092 -41.435 1.00 87.00 96 ALA A N 1
ATOM 732 C CA . ALA A 1 96 ? 25.560 7.578 -40.430 1.00 87.00 96 ALA A CA 1
ATOM 733 C C . ALA A 1 96 ? 26.468 8.700 -39.899 1.00 87.00 96 ALA A C 1
ATOM 735 O O . ALA A 1 96 ? 27.693 8.673 -40.050 1.00 87.00 96 ALA A O 1
ATOM 736 N N . ASP A 1 97 ? 25.849 9.730 -39.331 1.00 87.44 97 ASP A N 1
ATOM 737 C CA . ASP A 1 97 ? 26.510 10.936 -38.825 1.00 87.44 97 ASP A CA 1
ATOM 738 C C . ASP A 1 97 ? 27.190 10.735 -37.456 1.00 87.44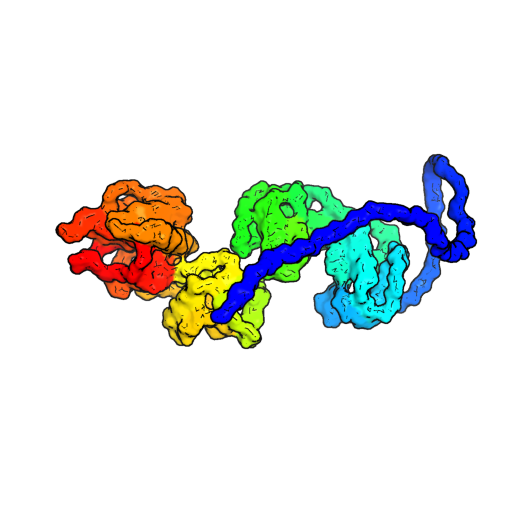 97 ASP A C 1
ATOM 740 O O . ASP A 1 97 ? 28.043 11.531 -37.055 1.00 87.44 97 ASP A O 1
ATOM 744 N N . GLY A 1 98 ? 26.913 9.624 -36.770 1.00 83.31 98 GLY A N 1
ATOM 745 C CA . GLY A 1 98 ? 27.388 9.354 -35.417 1.00 83.31 98 GLY A CA 1
ATOM 746 C C . GLY A 1 98 ? 26.591 10.073 -34.335 1.00 83.31 98 GLY A C 1
ATOM 747 O O . GLY A 1 98 ? 27.090 10.194 -33.221 1.00 83.31 98 GLY A O 1
ATOM 748 N N . VAL A 1 99 ? 25.379 10.546 -34.631 1.00 89.12 99 VAL A N 1
ATOM 749 C CA . VAL A 1 99 ? 24.461 11.155 -33.664 1.00 89.12 99 VAL A CA 1
ATOM 750 C C . VAL A 1 99 ? 23.182 10.331 -33.594 1.00 89.12 99 VAL A C 1
ATOM 752 O O . VAL A 1 99 ? 22.509 10.061 -34.587 1.00 89.12 99 VAL A O 1
ATOM 755 N N . TYR A 1 100 ? 22.799 9.921 -32.389 1.00 85.19 100 TYR A N 1
ATOM 756 C CA . TYR A 1 100 ? 21.621 9.099 -32.178 1.00 85.19 100 TYR A CA 1
ATOM 757 C C . TYR A 1 100 ? 20.410 10.029 -32.133 1.00 85.19 100 TYR A C 1
ATOM 759 O O . TYR A 1 100 ? 19.871 10.339 -31.074 1.00 85.19 100 TYR A O 1
ATOM 767 N N . GLY A 1 101 ? 20.043 10.560 -33.298 1.00 85.00 101 GLY A N 1
ATOM 768 C CA . GLY A 1 101 ? 18.924 11.473 -33.494 1.00 85.00 101 GLY A CA 1
ATOM 769 C C . GLY A 1 101 ? 17.604 10.756 -33.785 1.00 85.00 101 GLY A C 1
ATOM 770 O O . GLY A 1 101 ? 17.494 9.532 -33.722 1.00 85.00 101 GLY A O 1
ATOM 771 N N . GLN A 1 102 ? 16.582 11.531 -34.150 1.00 81.75 102 GLN A N 1
ATOM 772 C CA . GLN A 1 102 ? 15.233 11.015 -34.426 1.00 81.75 102 GLN A CA 1
ATOM 773 C C . GLN A 1 102 ? 15.185 10.016 -35.596 1.00 81.75 102 GLN A C 1
ATOM 775 O O . GLN A 1 102 ? 14.407 9.067 -35.553 1.00 81.75 102 GLN A O 1
ATOM 780 N N . GLN A 1 103 ? 16.034 10.182 -36.616 1.00 84.38 103 GLN A N 1
ATOM 781 C CA . GLN A 1 103 ? 16.123 9.228 -37.729 1.00 84.38 103 GLN A CA 1
ATOM 782 C C . GLN A 1 103 ? 16.691 7.875 -37.271 1.00 84.38 103 GLN A C 1
ATOM 784 O O . GLN A 1 103 ? 16.122 6.830 -37.578 1.00 84.38 103 GLN A O 1
ATOM 789 N N . THR A 1 104 ? 17.756 7.891 -36.460 1.00 90.38 104 THR A N 1
ATOM 790 C CA . THR A 1 104 ? 18.349 6.687 -35.856 1.00 90.38 104 THR A CA 1
ATOM 791 C C . THR A 1 104 ? 17.351 5.976 -34.946 1.00 90.38 104 THR A C 1
ATOM 793 O O . THR A 1 104 ? 17.205 4.761 -35.041 1.00 90.38 104 THR A O 1
ATOM 796 N N . VAL A 1 105 ? 16.595 6.728 -34.135 1.00 80.19 105 VAL A N 1
ATOM 797 C CA . VAL A 1 105 ? 15.479 6.202 -33.330 1.00 80.19 105 VAL A CA 1
ATOM 798 C C . VAL A 1 105 ? 14.476 5.454 -34.207 1.00 80.19 105 VAL A C 1
ATOM 800 O O . VAL A 1 105 ? 14.209 4.285 -33.954 1.00 80.19 105 VAL A O 1
ATOM 803 N N . GLN A 1 106 ? 13.957 6.081 -35.265 1.00 75.38 106 GLN A N 1
ATOM 804 C CA . GLN A 1 106 ? 12.946 5.464 -36.131 1.00 75.38 106 GLN A CA 1
ATOM 805 C C . GLN A 1 106 ? 13.461 4.202 -36.833 1.00 75.38 106 GLN A C 1
ATOM 807 O O . GLN A 1 106 ? 12.732 3.213 -36.940 1.00 75.38 106 GLN A O 1
ATOM 812 N N . ALA A 1 107 ? 14.717 4.210 -37.281 1.00 78.12 107 ALA A N 1
ATOM 813 C CA . ALA A 1 107 ? 15.339 3.047 -37.900 1.00 78.12 107 ALA A CA 1
ATOM 814 C C . ALA A 1 107 ? 15.550 1.902 -36.904 1.00 78.12 107 ALA A C 1
ATOM 816 O O . ALA A 1 107 ? 15.206 0.764 -37.214 1.00 78.12 107 ALA A O 1
ATOM 817 N N . VAL A 1 108 ? 16.032 2.192 -35.692 1.00 80.38 108 VAL A N 1
ATOM 818 C CA . VAL A 1 108 ? 16.176 1.193 -34.621 1.00 80.38 108 VAL A CA 1
ATOM 819 C C . VAL A 1 108 ? 14.823 0.623 -34.234 1.00 80.38 108 VAL A C 1
ATOM 821 O O . VAL A 1 108 ? 14.672 -0.590 -34.149 1.00 80.38 108 VAL A O 1
ATOM 824 N N . GLU A 1 109 ? 13.812 1.469 -34.071 1.00 67.50 109 GLU A N 1
ATOM 825 C CA . GLU A 1 109 ? 12.457 1.019 -33.782 1.00 67.50 109 GLU A CA 1
ATOM 826 C C . GLU A 1 109 ? 11.890 0.134 -34.895 1.00 67.50 109 GLU A C 1
ATOM 828 O O . GLU A 1 109 ? 11.252 -0.880 -34.615 1.00 67.50 109 GLU A O 1
ATOM 833 N N . SER A 1 110 ? 12.109 0.494 -36.161 1.00 67.31 110 SER A N 1
ATOM 834 C CA . SER A 1 110 ? 11.667 -0.313 -37.298 1.00 67.31 110 SER A CA 1
ATOM 835 C C . SER A 1 110 ? 12.393 -1.654 -37.343 1.00 67.31 110 SER A C 1
ATOM 837 O O . SER A 1 110 ? 11.748 -2.689 -37.509 1.00 67.31 110 SER A O 1
ATOM 839 N N . PHE A 1 111 ? 13.711 -1.652 -37.155 1.00 69.19 111 PHE A N 1
ATOM 840 C CA . PHE A 1 111 ? 14.521 -2.860 -37.048 1.00 69.19 111 PHE A CA 1
ATOM 841 C C . PHE A 1 111 ? 14.029 -3.753 -35.903 1.00 69.19 111 PHE A C 1
ATOM 843 O O . PHE A 1 111 ? 13.882 -4.965 -36.067 1.00 69.19 111 PHE A O 1
ATOM 850 N N . GLN A 1 112 ? 13.687 -3.146 -34.767 1.00 67.62 112 GLN A N 1
ATOM 851 C CA . GLN A 1 112 ? 13.152 -3.840 -33.607 1.00 67.62 112 GLN A CA 1
ATOM 852 C C . GLN A 1 112 ? 11.793 -4.482 -33.894 1.00 67.62 112 GLN A C 1
ATOM 854 O O . GLN A 1 112 ? 11.608 -5.670 -33.635 1.00 67.62 112 GLN A O 1
ATOM 859 N N . ARG A 1 113 ? 10.868 -3.734 -34.510 1.00 56.66 113 ARG A N 1
ATOM 860 C CA . ARG A 1 113 ? 9.547 -4.238 -34.923 1.00 56.66 113 ARG A CA 1
ATOM 861 C C . ARG A 1 113 ? 9.660 -5.419 -35.883 1.00 56.66 113 ARG A C 1
ATOM 863 O O . ARG A 1 113 ? 8.951 -6.405 -35.707 1.00 56.66 113 ARG A O 1
ATOM 870 N N . LEU A 1 114 ? 10.535 -5.317 -36.884 1.00 51.28 114 LEU A N 1
ATOM 871 C CA . LEU A 1 114 ? 10.688 -6.328 -37.934 1.00 51.28 114 LEU A CA 1
ATOM 872 C C . LEU A 1 114 ? 11.316 -7.629 -37.424 1.00 51.28 114 LEU A C 1
ATOM 874 O O . LEU A 1 114 ? 10.987 -8.697 -37.931 1.00 51.28 114 LEU A O 1
ATOM 878 N N . ASN A 1 115 ? 12.171 -7.553 -36.403 1.00 52.47 115 ASN A N 1
ATOM 879 C CA . ASN A 1 115 ? 12.898 -8.709 -35.871 1.00 52.47 115 ASN A CA 1
ATOM 880 C C . ASN A 1 115 ? 12.329 -9.230 -34.537 1.00 52.47 115 ASN A C 1
ATOM 882 O O . ASN A 1 115 ? 12.947 -10.062 -33.878 1.00 52.47 115 ASN A O 1
ATOM 886 N N . GLY A 1 116 ? 11.137 -8.769 -34.141 1.00 44.19 116 GLY A N 1
ATOM 887 C CA . GLY A 1 116 ? 10.455 -9.237 -32.930 1.00 44.19 116 GLY A CA 1
ATOM 888 C C . GLY A 1 116 ? 11.105 -8.772 -31.622 1.00 44.19 116 GLY A C 1
ATOM 889 O O . GLY A 1 116 ? 10.829 -9.349 -30.570 1.00 44.19 116 GLY A O 1
ATOM 890 N N . PHE A 1 117 ? 11.945 -7.737 -31.677 1.00 50.72 117 PHE A N 1
ATOM 891 C CA . PHE A 1 117 ? 12.510 -7.084 -30.501 1.00 50.72 117 PHE A CA 1
ATOM 892 C C . PHE A 1 117 ? 11.525 -6.095 -29.865 1.00 50.72 117 PHE A C 1
ATOM 894 O O . PHE A 1 117 ? 10.553 -5.637 -30.471 1.00 50.72 117 PHE A O 1
ATOM 901 N N . LEU A 1 118 ? 11.821 -5.715 -28.622 1.00 44.69 118 LEU A N 1
ATOM 902 C CA . LEU A 1 118 ? 11.204 -4.567 -27.962 1.00 44.69 118 LEU A CA 1
ATOM 903 C C . LEU A 1 118 ? 11.530 -3.283 -28.744 1.00 44.69 118 LEU A C 1
ATOM 905 O O . LEU A 1 118 ? 12.691 -3.022 -29.033 1.00 44.69 118 LEU A O 1
ATOM 909 N N . VAL A 1 119 ? 10.514 -2.468 -29.045 1.00 53.03 119 VAL A N 1
ATOM 910 C CA . VAL A 1 119 ? 10.646 -1.164 -29.725 1.00 53.03 119 VAL A CA 1
ATOM 911 C C . VAL A 1 119 ? 11.055 -0.101 -28.701 1.00 53.03 119 VAL A C 1
ATOM 913 O O . VAL A 1 119 ? 10.238 0.706 -28.255 1.00 53.03 119 VAL A O 1
ATOM 916 N N . SER A 1 120 ? 12.291 -0.195 -28.221 1.00 53.50 120 SER A N 1
ATOM 917 C CA . SER A 1 120 ? 12.834 0.646 -27.150 1.00 53.50 120 SER A CA 1
ATOM 918 C C . SER A 1 120 ? 13.472 1.932 -27.664 1.00 53.50 120 SER A C 1
ATOM 920 O O . SER A 1 120 ? 13.799 2.799 -26.856 1.00 53.50 120 SER A O 1
ATOM 922 N N . ALA A 1 121 ? 13.700 2.030 -28.980 1.00 59.72 121 ALA A N 1
ATOM 923 C CA . ALA A 1 121 ? 14.560 3.045 -29.583 1.00 59.72 121 ALA A CA 1
ATOM 924 C C . ALA A 1 121 ? 15.979 3.071 -28.990 1.00 59.72 121 ALA A C 1
ATOM 926 O O . ALA A 1 121 ? 16.690 4.060 -29.163 1.00 59.72 121 ALA A O 1
ATOM 927 N N . MET A 1 122 ? 16.391 2.004 -28.298 1.00 65.81 122 MET A N 1
ATOM 928 C CA . MET A 1 122 ? 17.714 1.821 -27.711 1.00 65.81 122 MET A CA 1
ATOM 929 C C . MET A 1 122 ? 18.403 0.614 -28.337 1.00 65.81 122 MET A C 1
ATOM 931 O O . MET A 1 122 ? 17.750 -0.392 -28.608 1.00 65.81 122 MET A O 1
ATOM 935 N N . VAL A 1 123 ? 19.718 0.679 -28.514 1.00 66.12 123 VAL A N 1
ATOM 936 C CA . VAL A 1 123 ? 20.516 -0.440 -29.030 1.00 66.12 123 VAL A CA 1
ATOM 937 C C . VAL A 1 123 ? 21.470 -0.923 -27.949 1.00 66.12 123 VAL A C 1
ATOM 939 O O . VAL A 1 123 ? 22.405 -0.212 -27.588 1.00 66.12 123 VAL A O 1
ATOM 942 N N . GLY A 1 124 ? 21.227 -2.118 -27.417 1.00 62.38 124 GLY A N 1
ATOM 943 C CA . GLY A 1 124 ? 22.107 -2.790 -26.469 1.00 62.38 124 GLY A CA 1
ATOM 944 C C . GLY A 1 124 ? 23.057 -3.778 -27.147 1.00 62.38 124 GLY A C 1
ATOM 945 O O . GLY A 1 124 ? 23.122 -3.902 -28.372 1.00 62.38 124 GLY A O 1
ATOM 946 N N . GLU A 1 125 ? 23.807 -4.513 -26.325 1.00 56.72 125 GLU A N 1
ATOM 947 C CA . GLU A 1 125 ? 24.835 -5.457 -26.785 1.00 56.72 125 GLU A CA 1
ATOM 948 C C . GLU A 1 125 ? 24.275 -6.590 -27.667 1.00 56.72 125 GLU A C 1
ATOM 950 O O . GLU A 1 125 ? 24.947 -7.060 -28.585 1.00 56.72 125 GLU A O 1
ATOM 955 N N . MET A 1 126 ? 23.038 -7.032 -27.417 1.00 44.41 126 MET A N 1
ATOM 956 C CA . MET A 1 126 ? 22.407 -8.109 -28.186 1.00 44.41 126 MET A CA 1
ATOM 957 C C . MET A 1 126 ? 21.824 -7.607 -29.513 1.00 44.41 126 MET A C 1
ATOM 959 O O . MET A 1 126 ? 21.965 -8.290 -30.526 1.00 44.41 126 MET A O 1
ATOM 963 N N . GLU A 1 127 ? 21.227 -6.411 -29.545 1.00 59.50 127 GLU A N 1
ATOM 964 C CA . GLU A 1 127 ? 20.787 -5.783 -30.794 1.00 59.50 127 GLU A CA 1
ATOM 965 C C . GLU A 1 127 ? 21.982 -5.502 -31.705 1.00 59.50 127 GLU A C 1
ATOM 967 O O . GLU A 1 127 ? 21.901 -5.767 -32.898 1.00 59.50 127 GLU A O 1
ATOM 972 N N . LEU A 1 128 ? 23.117 -5.070 -31.145 1.00 62.28 128 LEU A N 1
ATOM 973 C CA . LEU A 1 128 ? 24.379 -4.936 -31.878 1.00 62.28 128 LEU A CA 1
ATOM 974 C C . LEU A 1 128 ? 24.877 -6.272 -32.436 1.00 62.28 128 LEU A C 1
ATOM 976 O O . LEU A 1 128 ? 25.271 -6.347 -33.598 1.00 62.28 128 LEU A O 1
ATOM 980 N N . ARG A 1 129 ? 24.775 -7.356 -31.658 1.00 58.91 129 ARG A N 1
ATOM 981 C CA . ARG A 1 129 ? 25.087 -8.708 -32.139 1.00 58.91 129 ARG A CA 1
ATOM 982 C C . ARG A 1 129 ? 24.146 -9.179 -33.251 1.00 58.91 129 ARG A C 1
ATOM 984 O O . ARG A 1 129 ? 24.633 -9.856 -34.149 1.00 58.91 129 ARG A O 1
ATOM 991 N N . LEU A 1 130 ? 22.848 -8.847 -33.235 1.00 56.03 130 LEU A N 1
ATOM 992 C CA . LEU A 1 130 ? 21.931 -9.215 -34.328 1.00 56.03 130 LEU A CA 1
ATOM 993 C C . LEU A 1 130 ? 22.105 -8.318 -35.562 1.00 56.03 130 LEU A C 1
ATOM 995 O O . LEU A 1 130 ? 22.097 -8.820 -36.685 1.00 56.03 130 LEU A O 1
ATOM 999 N N . LEU A 1 131 ? 22.332 -7.019 -35.356 1.00 63.81 131 LEU A N 1
ATOM 1000 C CA . LEU A 1 131 ? 22.732 -6.077 -36.403 1.00 63.81 131 LEU A CA 1
ATOM 1001 C C . LEU A 1 131 ? 23.982 -6.580 -37.149 1.00 63.81 131 LEU A C 1
ATOM 1003 O O . LEU A 1 131 ? 24.068 -6.397 -38.364 1.00 63.81 131 LEU A O 1
ATOM 1007 N N . ASP A 1 132 ? 24.882 -7.281 -36.447 1.00 61.62 132 ASP A N 1
ATOM 1008 C CA . ASP A 1 132 ? 26.092 -7.909 -36.991 1.00 61.62 132 ASP A CA 1
ATOM 1009 C C . ASP A 1 132 ? 25.892 -9.329 -37.577 1.00 61.62 132 ASP A C 1
ATOM 1011 O O . ASP A 1 132 ? 26.657 -9.738 -38.450 1.00 61.62 132 ASP A O 1
ATOM 1015 N N . GLN A 1 133 ? 24.885 -10.096 -37.136 1.00 54.53 133 GLN A N 1
ATOM 1016 C CA . GLN A 1 133 ? 24.707 -11.533 -37.445 1.00 54.53 133 GLN A CA 1
ATOM 1017 C C . GLN A 1 133 ? 23.779 -11.851 -38.629 1.00 54.53 133 GLN A C 1
ATOM 1019 O O . GLN A 1 133 ? 23.408 -13.012 -38.811 1.00 54.53 133 GLN A O 1
ATOM 1024 N N . ALA A 1 134 ? 23.404 -10.870 -39.450 1.00 49.12 134 ALA A N 1
ATOM 1025 C CA . ALA A 1 134 ? 22.453 -11.008 -40.558 1.00 49.12 134 ALA A CA 1
ATOM 1026 C C . ALA A 1 134 ? 22.878 -12.017 -41.651 1.00 49.12 134 ALA A C 1
ATOM 1028 O O . ALA A 1 134 ? 23.254 -11.645 -42.760 1.00 49.12 134 ALA A O 1
ATOM 1029 N N . ARG A 1 135 ? 22.777 -13.317 -41.362 1.00 44.81 135 ARG A N 1
ATOM 1030 C CA . ARG A 1 135 ? 22.561 -14.369 -42.359 1.00 44.81 135 ARG A CA 1
ATOM 1031 C C . ARG A 1 135 ? 21.666 -15.517 -41.906 1.00 44.81 135 ARG A C 1
ATOM 1033 O O . ARG A 1 135 ? 21.195 -16.219 -42.791 1.00 44.81 135 ARG A O 1
ATOM 1040 N N . LEU A 1 136 ? 21.396 -15.747 -40.616 1.00 40.09 136 LEU A N 1
ATOM 1041 C CA . LEU A 1 136 ? 20.629 -16.933 -40.205 1.00 40.09 136 LEU A CA 1
ATOM 1042 C C . LEU A 1 136 ? 19.825 -16.716 -38.906 1.00 40.09 136 LEU A C 1
ATOM 1044 O O . LEU A 1 136 ? 20.427 -16.597 -37.842 1.00 40.09 136 LEU A O 1
ATOM 1048 N N . SER A 1 137 ? 18.490 -16.825 -39.002 1.00 38.09 137 SER A N 1
ATOM 1049 C CA . SER A 1 137 ? 17.533 -17.426 -38.031 1.00 38.09 137 SER A CA 1
ATOM 1050 C C . SER A 1 137 ? 16.340 -16.550 -37.593 1.00 38.09 137 SER A C 1
ATOM 1052 O O . SER A 1 137 ? 16.428 -15.337 -37.464 1.00 38.09 137 SER A O 1
ATOM 1054 N N . THR A 1 138 ? 15.209 -17.237 -37.405 1.00 38.06 138 THR A N 1
ATOM 1055 C CA . THR A 1 138 ? 13.808 -16.811 -37.206 1.00 38.06 138 THR A CA 1
ATOM 1056 C C . THR A 1 138 ? 13.490 -15.997 -35.931 1.00 38.06 138 THR A C 1
ATOM 1058 O O . THR A 1 138 ? 14.180 -16.174 -34.928 1.00 38.06 138 THR A O 1
ATOM 1061 N N . PRO A 1 139 ? 12.400 -15.185 -35.924 1.00 41.25 139 PRO A N 1
ATOM 1062 C CA . PRO A 1 139 ? 11.959 -14.383 -34.769 1.00 41.25 139 PRO A CA 1
ATOM 1063 C C . PRO A 1 139 ? 11.569 -15.228 -33.536 1.00 41.25 139 PRO A C 1
ATOM 1065 O O . PRO A 1 139 ? 11.122 -16.366 -33.706 1.00 41.25 139 PRO A O 1
ATOM 1068 N N . PRO A 1 140 ? 11.657 -14.679 -32.304 1.00 43.03 140 PRO A N 1
ATOM 1069 C CA . PRO A 1 140 ? 11.227 -15.369 -31.085 1.00 43.03 140 PRO A CA 1
ATOM 1070 C C . PRO A 1 140 ? 9.717 -15.671 -31.097 1.00 43.03 140 PRO A C 1
ATOM 1072 O O . PRO A 1 140 ? 8.897 -14.821 -31.453 1.00 43.03 140 PRO A O 1
ATOM 1075 N N . ALA A 1 141 ? 9.341 -16.896 -30.717 1.00 44.94 141 ALA A N 1
ATOM 1076 C CA . ALA A 1 141 ? 7.962 -17.385 -30.768 1.00 44.94 141 ALA A CA 1
ATOM 1077 C C . ALA A 1 141 ? 7.084 -16.820 -29.632 1.00 44.94 141 ALA A C 1
ATOM 1079 O O . ALA A 1 141 ? 7.536 -16.620 -28.506 1.00 44.94 141 ALA A O 1
ATOM 1080 N N . SER A 1 142 ? 5.798 -16.598 -29.927 1.00 44.53 142 SER A N 1
ATOM 1081 C CA . SER A 1 142 ? 4.771 -16.151 -28.976 1.00 44.53 142 SER A CA 1
ATOM 1082 C C . SER A 1 142 ? 3.753 -17.273 -28.729 1.00 44.53 142 SER A C 1
ATOM 1084 O O . SER A 1 142 ? 2.900 -17.509 -29.582 1.00 44.53 142 SER A O 1
ATOM 1086 N N . GLY A 1 143 ? 3.805 -17.921 -27.561 1.00 49.72 143 GLY A N 1
ATOM 1087 C CA . GLY A 1 143 ? 2.842 -18.944 -27.114 1.00 49.72 143 GLY A CA 1
ATOM 1088 C C . GLY A 1 143 ? 3.467 -19.943 -26.130 1.00 49.72 143 GLY A C 1
ATOM 1089 O O . GLY A 1 143 ? 4.631 -20.275 -26.308 1.00 49.72 143 GLY A O 1
ATOM 1090 N N . SER A 1 144 ? 2.707 -20.335 -25.088 1.00 50.28 144 SER A N 1
ATOM 1091 C CA . SER A 1 144 ? 3.077 -21.211 -23.946 1.00 50.28 144 SER A CA 1
ATOM 1092 C C . SER A 1 144 ? 4.559 -21.162 -23.558 1.00 50.28 144 SER A C 1
ATOM 1094 O O . SER A 1 144 ? 5.362 -22.004 -23.957 1.00 50.28 144 SER A O 1
ATOM 1096 N N . VAL A 1 145 ? 4.926 -20.141 -22.785 1.00 57.75 145 VAL A N 1
ATOM 1097 C CA . VAL A 1 145 ? 6.278 -20.029 -22.236 1.00 57.75 145 VAL A CA 1
ATOM 1098 C C . VAL A 1 145 ? 6.299 -20.832 -20.939 1.00 57.75 145 VAL A C 1
ATOM 1100 O O . VAL A 1 145 ? 5.838 -20.348 -19.908 1.00 57.75 145 VAL A O 1
ATOM 1103 N N . ASP A 1 146 ? 6.773 -22.075 -20.994 1.00 64.56 146 ASP A N 1
ATOM 1104 C CA . ASP A 1 146 ? 6.775 -22.962 -19.821 1.00 64.56 146 ASP A CA 1
ATOM 1105 C C . ASP A 1 146 ? 7.854 -22.569 -18.796 1.00 64.56 146 ASP A C 1
ATOM 1107 O O . ASP A 1 146 ? 7.708 -22.846 -17.609 1.00 64.56 146 ASP A O 1
ATOM 1111 N N . SER A 1 147 ? 8.911 -21.857 -19.214 1.00 73.75 147 SER A N 1
ATOM 1112 C CA . SER A 1 147 ? 10.010 -21.446 -18.332 1.00 73.75 147 SER A CA 1
ATOM 1113 C C . SER A 1 147 ? 10.346 -19.959 -18.433 1.00 73.75 147 SER A C 1
ATOM 1115 O O . SER A 1 147 ? 10.458 -19.380 -19.513 1.00 73.75 147 SER A O 1
ATOM 1117 N N . LEU A 1 148 ? 10.614 -19.341 -17.279 1.00 79.00 148 LEU A N 1
ATOM 1118 C CA . LEU A 1 148 ? 11.189 -17.997 -17.215 1.00 79.00 148 LEU A CA 1
ATOM 1119 C C . LEU A 1 148 ? 12.591 -17.918 -17.839 1.00 79.00 148 LEU A C 1
ATOM 1121 O O . LEU A 1 148 ? 13.024 -16.817 -18.167 1.00 79.00 148 LEU A O 1
ATOM 1125 N N . ASP A 1 149 ? 13.300 -19.038 -18.024 1.00 74.88 149 ASP A N 1
ATOM 1126 C CA . ASP A 1 149 ? 14.647 -19.046 -18.608 1.00 74.88 149 ASP A CA 1
ATOM 1127 C C . ASP A 1 149 ? 14.679 -18.500 -20.032 1.00 74.88 149 ASP A C 1
ATOM 1129 O O . ASP A 1 149 ? 15.602 -17.761 -20.371 1.00 74.88 149 ASP A O 1
ATOM 1133 N N . ASP A 1 150 ? 13.652 -18.766 -20.837 1.00 66.12 150 ASP A N 1
ATOM 1134 C CA . ASP A 1 150 ? 13.566 -18.205 -22.184 1.00 66.12 150 ASP A CA 1
ATOM 1135 C C . ASP A 1 150 ? 13.351 -16.691 -22.147 1.00 66.12 150 ASP A C 1
ATOM 1137 O O . ASP A 1 150 ? 13.885 -15.968 -22.982 1.00 66.12 150 ASP A O 1
ATOM 1141 N N . ILE A 1 151 ? 12.664 -16.168 -21.132 1.00 67.25 151 ILE A N 1
ATOM 1142 C CA . ILE A 1 151 ? 12.519 -14.720 -20.932 1.00 67.25 151 ILE A CA 1
ATOM 1143 C C . ILE A 1 151 ? 13.827 -14.119 -20.396 1.00 67.25 151 ILE A C 1
ATOM 1145 O O . ILE A 1 151 ? 14.250 -13.059 -20.858 1.00 67.25 151 ILE A O 1
ATOM 1149 N N . ARG A 1 152 ? 14.519 -14.803 -19.469 1.00 72.81 152 ARG A N 1
ATOM 1150 C CA . ARG A 1 152 ? 15.842 -14.391 -18.953 1.00 72.81 152 ARG A CA 1
ATOM 1151 C C . ARG A 1 152 ? 16.892 -14.342 -20.057 1.00 72.81 152 ARG A C 1
ATOM 1153 O O . ARG A 1 152 ? 17.745 -13.459 -20.044 1.00 72.81 152 ARG A O 1
ATOM 1160 N N . GLN A 1 153 ? 16.814 -15.275 -21.003 1.00 58.22 153 GLN A N 1
ATOM 1161 C CA . GLN A 1 153 ? 17.680 -15.367 -22.178 1.00 58.22 153 GLN A CA 1
ATOM 1162 C C . GLN A 1 153 ? 17.163 -14.534 -23.362 1.00 58.22 153 GLN A C 1
ATOM 1164 O O . GLN A 1 153 ? 17.759 -14.579 -24.436 1.00 58.22 153 GLN A O 1
ATOM 1169 N N . ASN A 1 154 ? 16.080 -13.770 -23.167 1.00 52.06 154 ASN A N 1
ATOM 1170 C CA . ASN A 1 154 ? 15.457 -12.899 -24.165 1.00 52.06 154 ASN A CA 1
ATOM 1171 C C . ASN A 1 154 ? 15.039 -13.622 -25.466 1.00 52.06 154 ASN A C 1
ATOM 1173 O O . ASN A 1 154 ? 15.064 -13.051 -26.552 1.00 52.06 154 ASN A O 1
ATOM 1177 N N . ARG A 1 155 ? 14.668 -14.900 -25.350 1.00 56.41 155 ARG A N 1
ATOM 1178 C CA . ARG A 1 155 ? 14.131 -15.775 -26.406 1.00 56.41 155 ARG A CA 1
ATOM 1179 C C . ARG A 1 155 ? 12.600 -15.797 -26.443 1.00 56.41 155 ARG A C 1
ATOM 1181 O O . ARG A 1 155 ? 12.031 -16.281 -27.416 1.00 56.41 155 ARG A O 1
ATOM 1188 N N . ALA A 1 156 ? 11.944 -15.285 -25.400 1.00 64.06 156 ALA A N 1
ATOM 1189 C CA . ALA A 1 156 ? 10.490 -15.208 -25.269 1.00 64.06 156 ALA A CA 1
ATOM 1190 C C . ALA A 1 156 ? 10.055 -13.993 -24.425 1.00 64.06 156 ALA A C 1
ATOM 1192 O O . ALA A 1 156 ? 10.866 -13.350 -23.756 1.00 64.06 156 ALA A O 1
ATOM 1193 N N . TYR A 1 157 ? 8.755 -13.695 -24.426 1.00 73.00 157 TYR A N 1
ATOM 1194 C CA . TYR A 1 157 ? 8.123 -12.710 -23.543 1.00 73.00 157 TYR A CA 1
ATOM 1195 C C . TYR A 1 157 ? 6.689 -13.134 -23.199 1.00 73.00 157 TYR A C 1
ATOM 1197 O O . TYR A 1 157 ? 6.054 -13.871 -23.954 1.00 73.00 157 TYR A O 1
ATOM 1205 N N . LEU A 1 158 ? 6.159 -12.642 -22.074 1.00 83.00 158 LEU A N 1
ATOM 1206 C CA . LEU A 1 158 ? 4.747 -12.816 -21.707 1.00 83.00 158 LEU A CA 1
ATOM 1207 C C . LEU A 1 158 ? 3.931 -11.588 -22.099 1.00 83.00 158 LEU A C 1
ATOM 1209 O O . LEU A 1 158 ? 4.405 -10.452 -22.017 1.00 83.00 158 LEU A O 1
ATOM 1213 N N . GLN A 1 159 ? 2.684 -11.808 -22.495 1.00 82.06 159 GLN A N 1
ATOM 1214 C CA . GLN A 1 159 ? 1.760 -10.759 -22.915 1.00 82.06 159 GLN A CA 1
ATOM 1215 C C . GLN A 1 159 ? 0.306 -11.155 -22.614 1.00 82.06 159 GLN A C 1
ATOM 1217 O O . GLN A 1 159 ? 0.063 -12.303 -22.244 1.00 82.06 159 GLN A O 1
ATOM 1222 N N . PRO A 1 160 ? -0.678 -10.247 -22.775 1.00 83.50 160 PRO A N 1
ATOM 1223 C CA . PRO A 1 160 ? -2.084 -10.604 -22.623 1.00 83.50 160 PRO A CA 1
ATOM 1224 C C . PRO A 1 160 ? -2.460 -11.842 -23.445 1.00 83.50 160 PRO A C 1
ATOM 1226 O O . PRO A 1 160 ? -2.157 -11.910 -24.635 1.00 83.50 160 PRO A O 1
ATOM 1229 N N . GLY A 1 161 ? -3.102 -12.813 -22.794 1.00 79.62 161 GLY A N 1
ATOM 1230 C CA . GLY A 1 161 ? -3.438 -14.113 -23.385 1.00 79.62 161 GLY A CA 1
ATOM 1231 C C . GLY A 1 161 ? -2.364 -15.199 -23.236 1.00 79.62 161 GLY A C 1
ATOM 1232 O O . GLY A 1 161 ? -2.648 -16.352 -23.544 1.00 79.62 161 GLY A O 1
ATOM 1233 N N . SER A 1 162 ? -1.161 -14.884 -22.740 1.00 83.75 162 SER A N 1
ATOM 1234 C CA . SER A 1 162 ? -0.226 -15.910 -22.261 1.00 83.75 162 SER A CA 1
ATOM 1235 C C . SER A 1 162 ? -0.837 -16.671 -21.079 1.00 83.75 162 SER A C 1
ATOM 1237 O O . SER A 1 162 ? -1.498 -16.073 -20.231 1.00 83.75 162 SER A O 1
ATOM 1239 N N . THR A 1 163 ? -0.569 -17.970 -20.991 1.00 87.56 163 THR A N 1
ATOM 1240 C CA . THR A 1 163 ? -1.001 -18.838 -19.886 1.00 87.56 163 THR A CA 1
ATOM 1241 C C . THR A 1 163 ? 0.152 -19.747 -19.452 1.00 87.56 163 THR A C 1
ATOM 1243 O O . THR A 1 163 ? 1.080 -19.963 -20.235 1.00 87.56 163 THR A O 1
ATOM 1246 N N . GLY A 1 164 ? 0.096 -20.301 -18.239 1.00 85.56 164 GLY A N 1
ATOM 1247 C CA . GLY A 1 164 ? 1.022 -21.343 -17.768 1.00 85.56 164 GLY A CA 1
ATOM 1248 C C . GLY A 1 164 ? 1.909 -20.938 -16.585 1.00 85.56 164 GLY A C 1
ATOM 1249 O O . GLY A 1 164 ? 1.718 -19.895 -15.959 1.00 85.56 164 GLY A O 1
ATOM 1250 N N . GLU A 1 165 ? 2.895 -21.780 -16.261 1.00 86.81 165 GLU A N 1
ATOM 1251 C CA . GLU A 1 165 ? 3.711 -21.655 -15.041 1.00 86.81 165 GLU A CA 1
ATOM 1252 C C . GLU A 1 165 ? 4.508 -20.342 -14.981 1.00 86.81 165 GLU A C 1
ATOM 1254 O O . GLU A 1 165 ? 4.546 -19.684 -13.937 1.00 86.81 165 GLU A O 1
ATOM 1259 N N . ALA A 1 166 ? 5.072 -19.893 -16.108 1.00 86.56 166 ALA A N 1
ATOM 1260 C CA . ALA A 1 166 ? 5.767 -18.609 -16.174 1.00 86.56 166 ALA A CA 1
ATOM 1261 C C . ALA A 1 166 ? 4.851 -17.430 -15.802 1.00 86.56 166 ALA A C 1
ATOM 1263 O O . ALA A 1 166 ? 5.295 -16.486 -15.146 1.00 86.56 166 ALA A O 1
ATOM 1264 N N . VAL A 1 167 ? 3.564 -17.491 -16.163 1.00 94.19 167 VAL A N 1
ATOM 1265 C CA . VAL A 1 167 ? 2.582 -16.463 -15.793 1.00 94.19 167 VAL A CA 1
ATOM 1266 C C . VAL A 1 167 ? 2.288 -16.511 -14.295 1.00 94.19 167 VAL A C 1
ATOM 1268 O O . VAL A 1 167 ? 2.341 -15.470 -13.638 1.00 94.19 167 VAL A O 1
ATOM 1271 N N . SER A 1 168 ? 2.076 -17.698 -13.720 1.00 92.25 168 SER A N 1
ATOM 1272 C CA . SER A 1 168 ? 1.921 -17.850 -12.265 1.00 92.25 168 SER A CA 1
ATOM 1273 C C . SER A 1 168 ? 3.117 -17.260 -11.516 1.00 92.25 168 SER A C 1
ATOM 1275 O O . SER A 1 168 ? 2.959 -16.539 -10.528 1.00 92.25 168 SER A O 1
ATOM 1277 N N . ARG A 1 169 ? 4.333 -17.483 -12.028 1.00 92.56 169 ARG A N 1
ATOM 1278 C CA . ARG A 1 169 ? 5.550 -16.993 -11.387 1.00 92.56 169 ARG A CA 1
ATOM 1279 C C . ARG A 1 169 ? 5.695 -15.472 -11.449 1.00 92.56 169 ARG A C 1
ATOM 1281 O O . ARG A 1 169 ? 6.068 -14.866 -10.444 1.00 92.56 169 ARG A O 1
ATOM 1288 N N . ILE A 1 170 ? 5.372 -14.820 -12.572 1.00 94.75 170 ILE A N 1
ATOM 1289 C CA . ILE A 1 170 ? 5.392 -13.343 -12.614 1.00 94.75 170 ILE A CA 1
ATOM 1290 C C . ILE A 1 170 ? 4.274 -12.740 -11.758 1.00 94.75 170 ILE A C 1
ATOM 1292 O O . ILE A 1 170 ? 4.495 -11.714 -11.115 1.00 94.75 170 ILE A O 1
ATOM 1296 N N . GLN A 1 171 ? 3.112 -13.396 -11.669 1.00 94.94 171 GLN A N 1
ATOM 1297 C CA . GLN A 1 171 ? 2.022 -13.001 -10.775 1.00 94.94 171 GLN A CA 1
ATOM 1298 C C . GLN A 1 171 ? 2.463 -13.052 -9.300 1.00 94.94 171 GLN A C 1
ATOM 1300 O O . GLN A 1 171 ? 2.213 -12.104 -8.554 1.00 94.94 171 GLN A O 1
ATOM 1305 N N . GLU A 1 172 ? 3.191 -14.090 -8.878 1.00 87.94 172 GLU A N 1
ATOM 1306 C CA . GLU A 1 172 ? 3.795 -14.164 -7.539 1.00 87.94 172 GLU A CA 1
ATOM 1307 C C . GLU A 1 172 ? 4.781 -13.019 -7.272 1.00 87.94 172 GLU A C 1
ATOM 1309 O O . GLU A 1 172 ? 4.709 -12.376 -6.221 1.00 87.94 172 GLU A O 1
ATOM 1314 N N . LEU A 1 173 ? 5.682 -12.732 -8.220 1.00 87.62 173 LEU A N 1
ATOM 1315 C CA . LEU A 1 173 ? 6.687 -11.668 -8.083 1.00 87.62 173 LEU A CA 1
ATOM 1316 C C . LEU A 1 173 ? 6.051 -10.274 -7.989 1.00 87.62 173 LEU A C 1
ATOM 1318 O O . LEU A 1 173 ? 6.503 -9.442 -7.196 1.00 87.62 173 LEU A O 1
ATOM 1322 N N . LEU A 1 174 ? 4.995 -10.024 -8.766 1.00 86.50 174 LEU A N 1
ATOM 1323 C CA . LEU A 1 174 ? 4.193 -8.800 -8.708 1.00 86.50 174 LEU A CA 1
ATOM 1324 C C . LEU A 1 174 ? 3.427 -8.704 -7.382 1.00 86.50 174 LEU A C 1
ATOM 1326 O O . LEU A 1 174 ? 3.469 -7.675 -6.709 1.00 86.50 174 LEU A O 1
ATOM 1330 N N . LYS A 1 175 ? 2.781 -9.788 -6.944 1.00 81.25 175 LYS A N 1
ATOM 1331 C CA . LYS A 1 175 ? 2.053 -9.810 -5.669 1.00 81.25 175 LYS A CA 1
ATOM 1332 C C . LYS A 1 175 ? 2.981 -9.589 -4.474 1.00 81.25 175 LYS A C 1
ATOM 1334 O O . LYS A 1 175 ? 2.643 -8.825 -3.572 1.00 81.25 175 LYS A O 1
ATOM 1339 N N . GLY A 1 176 ? 4.178 -10.177 -4.496 1.00 70.38 176 GLY A N 1
ATOM 1340 C CA . GLY A 1 176 ? 5.230 -9.953 -3.497 1.00 70.38 176 GLY A CA 1
ATOM 1341 C C . GLY A 1 176 ? 5.757 -8.512 -3.459 1.00 70.38 176 GLY A C 1
ATOM 1342 O O . GLY A 1 176 ? 6.302 -8.086 -2.443 1.00 70.38 176 GLY A O 1
ATOM 1343 N N . ARG A 1 177 ? 5.549 -7.747 -4.536 1.00 70.25 177 ARG A N 1
ATOM 1344 C CA . ARG A 1 177 ? 5.853 -6.311 -4.636 1.00 70.25 177 ARG A CA 1
ATOM 1345 C C . ARG A 1 177 ? 4.659 -5.400 -4.342 1.00 70.25 177 ARG A C 1
ATOM 1347 O O . ARG A 1 177 ? 4.762 -4.199 -4.543 1.00 70.25 177 ARG A O 1
ATOM 1354 N N . GLY A 1 178 ? 3.541 -5.950 -3.866 1.00 64.50 178 GLY A N 1
ATOM 1355 C CA . GLY A 1 178 ? 2.378 -5.165 -3.448 1.00 64.50 178 GLY A CA 1
ATOM 1356 C C . GLY A 1 178 ? 1.372 -4.853 -4.559 1.00 64.50 178 GLY A C 1
ATOM 1357 O O . GLY A 1 178 ? 0.411 -4.124 -4.311 1.00 64.50 178 GLY A O 1
ATOM 1358 N N . TYR A 1 179 ? 1.526 -5.416 -5.762 1.00 79.19 179 TYR A N 1
ATOM 1359 C CA . TYR A 1 179 ? 0.525 -5.269 -6.822 1.00 79.19 179 TYR A CA 1
ATOM 1360 C C . TYR A 1 179 ? -0.647 -6.230 -6.594 1.00 79.19 179 TYR A C 1
ATOM 1362 O O . TYR A 1 179 ? -0.467 -7.433 -6.401 1.00 79.19 179 TYR A O 1
ATOM 1370 N N . ALA A 1 180 ? -1.868 -5.694 -6.609 1.00 77.56 180 ALA A N 1
ATOM 1371 C CA . ALA A 1 180 ? -3.081 -6.476 -6.401 1.00 77.56 180 ALA A CA 1
ATOM 1372 C C . ALA A 1 180 ? -3.465 -7.246 -7.676 1.00 77.56 180 ALA A C 1
ATOM 1374 O O . ALA A 1 180 ? -3.795 -6.635 -8.690 1.00 77.56 180 ALA A O 1
ATOM 1375 N N . LEU A 1 181 ? -3.432 -8.580 -7.601 1.00 89.56 181 LEU A N 1
ATOM 1376 C CA . LEU A 1 181 ? -3.859 -9.508 -8.655 1.00 89.56 181 LEU A CA 1
ATOM 1377 C C . LEU A 1 181 ? -4.148 -10.912 -8.086 1.00 89.56 181 LEU A C 1
ATOM 1379 O O . LEU A 1 181 ? -3.733 -11.249 -6.963 1.00 89.56 181 LEU A O 1
ATOM 1383 N N . THR A 1 182 ? -4.829 -11.739 -8.877 1.00 89.44 182 THR A N 1
ATOM 1384 C CA . THR A 1 182 ? -4.979 -13.186 -8.650 1.00 89.44 182 THR A CA 1
ATOM 1385 C C . THR A 1 182 ? -3.806 -13.951 -9.261 1.00 89.44 182 THR A C 1
ATOM 1387 O O . THR A 1 182 ? -3.339 -13.589 -10.333 1.00 89.44 182 THR A O 1
ATOM 1390 N N . ILE A 1 183 ? -3.317 -14.984 -8.567 1.00 94.56 183 ILE A N 1
ATOM 1391 C CA . ILE A 1 183 ? -2.345 -15.928 -9.134 1.00 94.56 183 ILE A CA 1
ATOM 1392 C C . ILE A 1 183 ? -3.161 -17.103 -9.672 1.00 94.56 183 ILE A C 1
ATOM 1394 O O . ILE A 1 183 ? -3.591 -17.952 -8.892 1.00 94.56 183 ILE A O 1
ATOM 1398 N N . ASP A 1 184 ? -3.456 -17.082 -10.963 1.00 92.06 184 ASP A N 1
ATOM 1399 C CA . ASP A 1 184 ? -4.278 -18.073 -11.671 1.00 92.06 184 ASP A CA 1
ATOM 1400 C C . ASP A 1 184 ? -3.552 -18.697 -12.871 1.00 92.06 184 ASP A C 1
ATOM 1402 O O . ASP A 1 184 ? -4.066 -19.635 -13.471 1.00 92.06 184 ASP A O 1
ATOM 1406 N N . GLY A 1 185 ? -2.343 -18.225 -13.191 1.00 91.50 185 GLY A N 1
ATOM 1407 C CA . GLY A 1 185 ? -1.595 -18.676 -14.361 1.00 91.50 185 GLY A CA 1
ATOM 1408 C C . GLY A 1 185 ? -2.102 -18.091 -15.676 1.00 91.50 185 GLY A C 1
ATOM 1409 O O . GLY A 1 185 ? -1.573 -18.455 -16.725 1.00 91.50 185 GLY A O 1
ATOM 1410 N N . ASP A 1 186 ? -3.051 -17.150 -15.630 1.00 93.56 186 ASP A N 1
ATOM 1411 C CA . ASP A 1 186 ? -3.624 -16.492 -16.799 1.00 93.56 186 ASP A CA 1
ATOM 1412 C C . ASP A 1 186 ? -3.173 -15.027 -16.887 1.00 93.56 186 ASP A C 1
ATOM 1414 O O . ASP A 1 186 ? -3.359 -14.197 -15.987 1.00 93.56 186 ASP A O 1
ATOM 1418 N N . TYR A 1 187 ? -2.593 -14.642 -18.026 1.00 90.25 187 TYR A N 1
ATOM 1419 C CA . TYR A 1 187 ? -2.186 -13.260 -18.270 1.00 90.25 187 TYR A CA 1
ATOM 1420 C C . TYR A 1 187 ? -3.404 -12.451 -18.740 1.00 90.25 187 TYR A C 1
ATOM 1422 O O . TYR A 1 187 ? -3.507 -12.009 -19.886 1.00 90.25 187 TYR A O 1
ATOM 1430 N N . GLY A 1 188 ? -4.369 -12.295 -17.833 1.00 89.19 188 GLY A N 1
ATOM 1431 C CA . GLY A 1 188 ? -5.604 -11.547 -18.035 1.00 89.19 188 GLY A CA 1
ATOM 1432 C C . GLY A 1 188 ? -5.463 -10.041 -17.791 1.00 89.19 188 GLY A C 1
ATOM 1433 O O . GLY A 1 188 ? -4.367 -9.479 -17.687 1.00 89.19 188 GLY A O 1
ATOM 1434 N N . SER A 1 189 ? -6.602 -9.359 -17.661 1.00 88.25 189 SER A N 1
ATOM 1435 C CA . SER A 1 189 ? -6.664 -7.904 -17.460 1.00 88.25 189 SER A CA 1
ATOM 1436 C C . SER A 1 189 ? -6.007 -7.445 -16.152 1.00 88.25 189 SER A C 1
ATOM 1438 O O . SER A 1 189 ? -5.314 -6.428 -16.149 1.00 88.25 189 SER A O 1
ATOM 1440 N N . GLN A 1 190 ? -6.152 -8.208 -15.061 1.00 86.75 190 GLN A N 1
ATOM 1441 C CA . GLN A 1 190 ? -5.519 -7.892 -13.773 1.00 86.75 190 GLN A CA 1
ATOM 1442 C C . GLN A 1 190 ? -3.990 -7.978 -13.852 1.00 86.75 190 GLN A C 1
ATOM 1444 O O . GLN A 1 190 ? -3.305 -7.041 -13.447 1.00 86.75 190 GLN A O 1
ATOM 1449 N N . THR A 1 191 ? -3.456 -9.055 -14.439 1.00 96.06 191 THR A N 1
ATOM 1450 C CA . THR A 1 191 ? -2.013 -9.237 -14.668 1.00 96.06 191 THR A CA 1
ATOM 1451 C C . THR A 1 191 ? -1.461 -8.130 -15.563 1.00 96.06 191 THR A C 1
ATOM 1453 O O . THR A 1 191 ? -0.442 -7.521 -15.246 1.00 96.06 191 THR A O 1
ATOM 1456 N N . THR A 1 192 ? -2.182 -7.791 -16.634 1.00 90.38 192 THR A N 1
ATOM 1457 C CA . THR A 1 192 ? -1.803 -6.707 -17.550 1.00 90.38 192 THR A CA 1
ATOM 1458 C C . THR A 1 192 ? -1.716 -5.362 -16.832 1.00 90.38 192 THR A C 1
ATOM 1460 O O . THR A 1 192 ? -0.734 -4.637 -17.000 1.00 90.38 192 THR A O 1
ATOM 1463 N N . GLN A 1 193 ? -2.713 -5.027 -16.008 1.00 81.81 193 GLN A N 1
ATOM 1464 C CA . GLN A 1 193 ? -2.713 -3.781 -15.245 1.00 81.81 193 GLN A CA 1
ATOM 1465 C C . GLN A 1 193 ? -1.594 -3.758 -14.199 1.00 81.81 193 GLN A C 1
ATOM 1467 O O . GLN A 1 193 ? -0.914 -2.745 -14.057 1.00 81.81 193 GLN A O 1
ATOM 1472 N N . ALA A 1 194 ? -1.364 -4.868 -13.497 1.00 84.25 194 ALA A N 1
ATOM 1473 C CA . ALA A 1 194 ? -0.291 -4.975 -12.518 1.00 84.25 194 ALA A CA 1
ATOM 1474 C C . ALA A 1 194 ? 1.095 -4.816 -13.156 1.00 84.25 194 ALA A C 1
ATOM 1476 O O . ALA A 1 194 ? 1.921 -4.083 -12.621 1.00 84.25 194 ALA A O 1
ATOM 1477 N N . VAL A 1 195 ? 1.334 -5.431 -14.320 1.00 89.31 195 VAL A N 1
ATOM 1478 C CA . VAL A 1 195 ? 2.589 -5.267 -15.068 1.00 89.31 195 VAL A CA 1
ATOM 1479 C C . VAL A 1 195 ? 2.764 -3.830 -15.541 1.00 89.31 195 VAL A C 1
ATOM 1481 O O . VAL A 1 195 ? 3.854 -3.288 -15.405 1.00 89.31 195 VAL A O 1
ATOM 1484 N N . ARG A 1 196 ? 1.706 -3.178 -16.038 1.00 76.69 196 ARG A N 1
ATOM 1485 C CA . ARG A 1 196 ? 1.773 -1.760 -16.426 1.00 76.69 196 ARG A CA 1
ATOM 1486 C C . ARG A 1 196 ? 2.106 -0.855 -15.242 1.00 76.69 196 ARG A C 1
ATOM 1488 O O . ARG A 1 196 ? 2.991 -0.017 -15.365 1.00 76.69 196 ARG A O 1
ATOM 1495 N N . ASN A 1 197 ? 1.457 -1.063 -14.098 1.00 69.50 197 ASN A N 1
ATOM 1496 C CA . ASN A 1 197 ? 1.753 -0.314 -12.877 1.00 69.50 197 ASN A CA 1
ATOM 1497 C C . ASN A 1 197 ? 3.196 -0.563 -12.419 1.00 69.50 197 ASN A C 1
ATOM 1499 O O . ASN A 1 197 ? 3.909 0.378 -12.106 1.00 69.50 197 ASN A O 1
ATOM 1503 N N . PHE A 1 198 ? 3.658 -1.814 -12.447 1.00 78.38 198 PHE A N 1
ATOM 1504 C CA . PHE A 1 198 ? 5.041 -2.155 -12.122 1.00 78.38 198 PHE A CA 1
ATOM 1505 C C . PHE A 1 198 ? 6.043 -1.481 -13.060 1.00 78.38 198 PHE A C 1
ATOM 1507 O O . PHE A 1 198 ? 7.017 -0.890 -12.609 1.00 78.38 198 PHE A O 1
ATOM 1514 N N . GLN A 1 199 ? 5.802 -1.528 -14.368 1.00 75.44 199 GLN A N 1
ATOM 1515 C CA . GLN A 1 199 ? 6.652 -0.859 -15.348 1.00 75.44 199 GLN A CA 1
ATOM 1516 C C . GLN A 1 199 ? 6.702 0.648 -15.091 1.00 75.44 199 GLN A C 1
ATOM 1518 O O . GLN A 1 199 ? 7.789 1.218 -15.040 1.00 75.44 199 GLN A O 1
ATOM 1523 N N . GLN A 1 200 ? 5.544 1.264 -14.844 1.00 61.94 200 GLN A N 1
ATOM 1524 C CA . GLN A 1 200 ? 5.444 2.675 -14.491 1.00 61.94 200 GLN A CA 1
ATOM 1525 C C . GLN A 1 200 ? 6.244 2.991 -13.222 1.00 61.94 200 GLN A C 1
ATOM 1527 O O . GLN A 1 200 ? 7.003 3.958 -13.200 1.00 61.94 200 GLN A O 1
ATOM 1532 N N . ASP A 1 201 ? 6.125 2.151 -12.195 1.00 58.00 201 ASP A N 1
ATOM 1533 C CA . ASP A 1 201 ? 6.771 2.371 -10.906 1.00 58.00 201 ASP A CA 1
ATOM 1534 C C . ASP A 1 201 ? 8.298 2.205 -10.956 1.00 58.00 201 ASP A C 1
ATOM 1536 O O . ASP A 1 201 ? 9.025 2.834 -10.188 1.00 58.00 201 ASP A O 1
ATOM 1540 N N . TYR A 1 202 ? 8.801 1.377 -11.870 1.00 60.31 202 TYR A N 1
ATOM 1541 C CA . TYR A 1 202 ? 10.231 1.094 -12.022 1.00 60.31 202 TYR A CA 1
ATOM 1542 C C . TYR A 1 202 ? 10.881 1.897 -13.159 1.00 60.31 202 TYR A C 1
ATOM 1544 O O . TYR A 1 202 ? 12.048 1.667 -13.477 1.00 60.31 202 TYR A O 1
ATOM 1552 N N . GLY A 1 203 ? 10.153 2.840 -13.772 1.00 50.47 203 GLY A N 1
ATOM 1553 C CA . GLY A 1 203 ? 10.665 3.654 -14.880 1.00 50.47 203 GLY A CA 1
ATOM 1554 C C . GLY A 1 203 ? 10.974 2.840 -16.141 1.00 50.47 203 GLY A C 1
ATOM 1555 O O . GLY A 1 203 ? 11.846 3.209 -16.922 1.00 50.47 203 GLY A O 1
ATOM 1556 N N . ILE A 1 204 ? 10.280 1.717 -16.325 1.00 64.31 204 ILE A N 1
ATOM 1557 C CA . ILE A 1 204 ? 10.374 0.835 -17.491 1.00 64.31 204 ILE A CA 1
ATOM 1558 C C . ILE A 1 204 ? 9.208 1.171 -18.436 1.00 64.31 204 ILE A C 1
ATOM 1560 O O . ILE A 1 204 ? 8.145 1.610 -18.001 1.00 64.31 204 ILE A O 1
ATOM 1564 N N . GLN A 1 205 ? 9.379 0.971 -19.746 1.00 49.72 205 GLN A N 1
ATOM 1565 C CA . GLN A 1 205 ? 8.330 1.239 -20.736 1.00 49.72 205 GLN A CA 1
ATOM 1566 C C . GLN A 1 205 ? 7.012 0.517 -20.386 1.00 49.72 205 GLN A C 1
ATOM 1568 O O . GLN A 1 205 ? 6.973 -0.708 -20.271 1.00 49.72 205 GLN A O 1
ATOM 1573 N N . VAL A 1 206 ? 5.920 1.281 -20.269 1.00 62.91 206 VAL A N 1
ATOM 1574 C CA . VAL A 1 206 ? 4.588 0.805 -19.850 1.00 62.91 206 VAL A CA 1
ATOM 1575 C C . VAL A 1 206 ? 3.835 0.167 -21.023 1.00 62.91 206 VAL A C 1
ATOM 1577 O O . VAL A 1 206 ? 2.865 0.711 -21.550 1.00 62.91 206 VAL A O 1
ATOM 1580 N N . ASN A 1 207 ? 4.303 -0.991 -21.479 1.00 60.22 207 ASN A N 1
ATOM 1581 C CA . ASN A 1 207 ? 3.709 -1.728 -22.602 1.00 60.22 207 ASN A CA 1
ATOM 1582 C C . ASN A 1 207 ? 2.814 -2.903 -22.154 1.00 60.22 207 ASN A C 1
ATOM 1584 O O . ASN A 1 207 ? 2.062 -3.454 -22.960 1.00 60.22 207 ASN A O 1
ATOM 1588 N N . GLY A 1 208 ? 2.833 -3.254 -20.864 1.00 72.94 208 GLY A N 1
ATOM 1589 C CA . GLY A 1 208 ? 2.034 -4.332 -20.285 1.00 72.94 208 GLY A CA 1
ATOM 1590 C C . GLY A 1 208 ? 2.480 -5.740 -20.672 1.00 72.94 208 GLY A C 1
ATOM 1591 O O . GLY A 1 208 ? 1.679 -6.663 -20.532 1.00 72.94 208 GLY A O 1
ATOM 1592 N N . ARG A 1 209 ? 3.715 -5.909 -21.159 1.00 82.44 209 ARG A N 1
ATOM 1593 C CA . ARG A 1 209 ? 4.352 -7.197 -21.489 1.00 82.44 209 ARG A CA 1
ATOM 1594 C C . ARG A 1 209 ? 5.533 -7.466 -20.558 1.00 82.44 209 ARG A C 1
ATOM 1596 O O . ARG A 1 209 ? 6.237 -6.536 -20.181 1.00 82.44 209 ARG A O 1
ATOM 1603 N N . VAL A 1 210 ? 5.808 -8.727 -20.236 1.00 78.50 210 VAL A N 1
ATOM 1604 C CA . VAL A 1 210 ? 6.986 -9.107 -19.439 1.00 78.50 210 VAL A CA 1
ATOM 1605 C C . VAL A 1 210 ? 8.061 -9.683 -20.354 1.00 78.50 210 VAL A C 1
ATOM 1607 O O . VAL A 1 210 ? 8.034 -10.864 -20.692 1.00 78.50 210 VAL A O 1
ATOM 1610 N N . GLY A 1 211 ? 8.998 -8.828 -20.763 1.00 69.38 211 GLY A N 1
ATOM 1611 C CA . GLY A 1 211 ? 10.269 -9.230 -21.378 1.00 69.38 211 GLY A CA 1
ATOM 1612 C C . GLY A 1 211 ? 11.409 -9.266 -20.354 1.00 69.38 211 GLY A C 1
ATOM 1613 O O . GLY A 1 211 ? 11.185 -9.034 -19.163 1.00 69.38 211 GLY A O 1
ATOM 1614 N N . GLN A 1 212 ? 12.642 -9.492 -20.817 1.00 74.19 212 GLN A N 1
ATOM 1615 C CA . GLN A 1 212 ? 13.823 -9.646 -19.958 1.00 74.19 212 GLN A CA 1
ATOM 1616 C C . GLN A 1 212 ? 14.005 -8.500 -18.947 1.00 74.19 212 GLN A C 1
ATOM 1618 O O . GLN A 1 212 ? 14.247 -8.769 -17.777 1.00 74.19 212 GLN A O 1
ATOM 1623 N N . MET A 1 213 ? 13.845 -7.230 -19.348 1.00 52.66 213 MET A N 1
ATOM 1624 C CA . MET A 1 213 ? 14.013 -6.086 -18.430 1.00 52.66 213 MET A CA 1
ATOM 1625 C C . MET A 1 213 ? 12.953 -6.056 -17.325 1.00 52.66 213 MET A C 1
ATOM 1627 O O . MET A 1 213 ? 13.269 -5.828 -16.158 1.00 52.66 213 MET A O 1
ATOM 1631 N N . THR A 1 214 ? 11.690 -6.303 -17.681 1.00 74.44 214 THR A N 1
ATOM 1632 C CA . THR A 1 214 ? 10.598 -6.372 -16.705 1.00 74.44 214 THR A CA 1
ATOM 1633 C C . THR A 1 214 ? 10.798 -7.563 -15.771 1.00 74.44 214 THR A C 1
ATOM 1635 O O . THR A 1 214 ? 10.646 -7.407 -14.564 1.00 74.44 214 THR A O 1
ATOM 1638 N N . LEU A 1 215 ? 11.211 -8.721 -16.295 1.00 81.19 215 LEU A N 1
ATOM 1639 C CA . LEU A 1 215 ? 11.509 -9.898 -15.482 1.00 81.19 215 LEU A CA 1
ATOM 1640 C C . LEU A 1 215 ? 12.714 -9.672 -14.559 1.00 81.19 215 LEU A C 1
ATOM 1642 O O . LEU A 1 215 ? 12.616 -9.945 -13.372 1.00 81.19 215 LEU A O 1
ATOM 1646 N N . ALA A 1 216 ? 13.814 -9.107 -15.052 1.00 69.12 216 ALA A N 1
ATOM 1647 C CA . ALA A 1 216 ? 14.992 -8.805 -14.242 1.00 69.12 216 ALA A CA 1
ATOM 1648 C C . ALA A 1 216 ? 14.657 -7.840 -13.095 1.00 69.12 216 ALA A C 1
ATOM 1650 O O . ALA A 1 216 ? 15.086 -8.044 -11.961 1.00 69.12 216 ALA A O 1
ATOM 1651 N N . ALA A 1 217 ? 13.825 -6.826 -13.352 1.00 67.56 217 ALA A N 1
ATOM 1652 C CA . ALA A 1 217 ? 13.334 -5.928 -12.311 1.00 67.56 217 ALA A CA 1
ATOM 1653 C C . ALA A 1 217 ? 12.399 -6.642 -11.310 1.00 67.56 217 ALA A C 1
ATOM 1655 O O . ALA A 1 217 ? 12.432 -6.346 -10.111 1.00 67.56 217 ALA A O 1
ATOM 1656 N N . LEU A 1 218 ? 11.594 -7.605 -11.777 1.00 80.69 218 LEU A N 1
ATOM 1657 C CA . LEU A 1 218 ? 10.770 -8.489 -10.943 1.00 80.69 218 LEU A CA 1
ATOM 1658 C C . LEU A 1 218 ? 11.597 -9.528 -10.162 1.00 80.69 218 LEU A C 1
ATOM 1660 O O . LEU A 1 218 ? 11.152 -10.005 -9.124 1.00 80.69 218 LEU A O 1
ATOM 1664 N N . GLU A 1 219 ? 12.802 -9.876 -10.594 1.00 81.69 219 GLU A N 1
ATOM 1665 C CA . GLU A 1 219 ? 13.675 -10.832 -9.897 1.00 81.69 219 GLU A CA 1
ATOM 1666 C C . GLU A 1 219 ? 14.710 -10.146 -9.000 1.00 81.69 219 GLU A C 1
ATOM 1668 O O . GLU A 1 219 ? 15.257 -10.773 -8.092 1.00 81.69 219 GLU A O 1
ATOM 1673 N N . ALA A 1 220 ? 14.940 -8.844 -9.193 1.00 68.12 220 ALA A N 1
ATOM 1674 C CA . ALA A 1 220 ? 15.870 -8.070 -8.386 1.00 68.12 220 ALA A CA 1
ATOM 1675 C C . ALA A 1 220 ? 15.524 -8.158 -6.882 1.00 68.12 220 ALA A C 1
ATOM 1677 O O . ALA A 1 220 ? 14.347 -8.041 -6.514 1.00 68.12 220 ALA A O 1
ATOM 1678 N N . PRO A 1 221 ? 16.522 -8.328 -5.989 1.00 57.56 221 PRO A N 1
ATOM 1679 C CA . PRO A 1 221 ? 16.293 -8.344 -4.551 1.00 57.56 221 PRO A CA 1
ATOM 1680 C C . PRO A 1 221 ? 15.616 -7.051 -4.091 1.00 57.56 221 PRO A C 1
ATOM 1682 O O . PRO A 1 221 ? 16.106 -5.953 -4.360 1.00 57.56 221 PRO A O 1
ATOM 1685 N N . THR A 1 222 ? 14.545 -7.178 -3.308 1.00 54.91 222 THR A N 1
ATOM 1686 C CA . THR A 1 222 ? 13.698 -6.085 -2.784 1.00 54.91 222 THR A CA 1
ATOM 1687 C C . THR A 1 222 ? 14.450 -5.043 -1.930 1.00 54.91 222 THR A C 1
ATOM 1689 O O . THR A 1 222 ? 13.857 -4.074 -1.460 1.00 54.91 222 THR A O 1
ATOM 1692 N N . GLN A 1 223 ? 15.753 -5.236 -1.698 1.00 47.81 223 GLN A N 1
ATOM 1693 C CA . GLN A 1 223 ? 16.610 -4.398 -0.857 1.00 47.81 223 GLN A CA 1
ATOM 1694 C C . GLN A 1 223 ? 17.148 -3.138 -1.544 1.00 47.81 223 GLN A C 1
ATOM 1696 O O . GLN A 1 223 ? 17.565 -2.216 -0.848 1.00 47.81 223 GLN A O 1
ATOM 1701 N N . ARG A 1 224 ? 17.111 -3.030 -2.877 1.00 52.47 224 ARG A N 1
ATOM 1702 C CA . ARG A 1 224 ? 17.354 -1.746 -3.548 1.00 52.47 224 ARG A CA 1
ATOM 1703 C C . ARG A 1 224 ? 16.025 -1.249 -4.075 1.00 52.47 224 ARG A C 1
ATOM 1705 O O . ARG A 1 224 ? 15.601 -1.666 -5.138 1.00 52.47 224 ARG A O 1
ATOM 1712 N N . ARG A 1 225 ? 15.377 -0.382 -3.299 1.00 64.50 225 ARG A N 1
ATOM 1713 C CA . ARG A 1 225 ? 14.263 0.456 -3.754 1.00 64.50 225 ARG A CA 1
ATOM 1714 C C . ARG A 1 225 ? 14.855 1.674 -4.480 1.00 64.50 225 ARG A C 1
ATOM 1716 O O . ARG A 1 225 ? 15.226 2.624 -3.772 1.00 64.50 225 ARG A O 1
ATOM 1723 N N . PRO A 1 226 ? 15.111 1.623 -5.810 1.00 59.25 226 PRO A N 1
ATOM 1724 C CA . PRO A 1 226 ? 15.712 2.727 -6.564 1.00 59.25 226 PRO A CA 1
ATOM 1725 C C . PRO A 1 226 ? 14.948 4.040 -6.376 1.00 59.25 226 PRO A C 1
ATOM 1727 O O . PRO A 1 226 ? 15.564 5.095 -6.271 1.00 59.25 226 PRO A O 1
ATOM 1730 N N . GLU A 1 227 ? 13.630 3.959 -6.212 1.00 65.81 227 GLU A N 1
ATOM 1731 C CA . GLU A 1 227 ? 12.728 5.084 -5.992 1.00 65.81 227 GLU A CA 1
ATOM 1732 C C . GLU A 1 227 ? 13.045 5.891 -4.723 1.00 65.81 227 GLU A C 1
ATOM 1734 O O . GLU A 1 227 ? 12.692 7.060 -4.620 1.00 65.81 227 GLU A O 1
ATOM 1739 N N . LEU A 1 228 ? 13.755 5.296 -3.761 1.00 80.44 228 LEU A N 1
ATOM 1740 C CA . LEU A 1 228 ? 14.168 5.962 -2.527 1.00 80.44 228 LEU A CA 1
ATOM 1741 C C . LEU A 1 228 ? 15.627 6.440 -2.551 1.00 80.44 228 LEU A C 1
ATOM 1743 O O . LEU A 1 228 ? 16.078 7.017 -1.566 1.00 80.44 228 LEU A O 1
ATOM 1747 N N . GLN A 1 229 ? 16.390 6.212 -3.627 1.00 78.00 229 GLN A N 1
ATOM 1748 C CA . GLN A 1 229 ? 17.826 6.529 -3.648 1.00 78.00 229 GLN A CA 1
ATOM 1749 C C . GLN A 1 229 ? 18.112 8.019 -3.480 1.00 78.00 229 GLN A C 1
ATOM 1751 O O . GLN A 1 229 ? 18.978 8.371 -2.685 1.00 78.00 229 GLN A O 1
ATOM 1756 N N . THR A 1 230 ? 17.348 8.889 -4.143 1.00 78.19 230 THR A N 1
ATOM 1757 C CA . THR A 1 230 ? 17.485 10.350 -4.006 1.00 78.19 230 THR A CA 1
ATOM 1758 C C . THR A 1 230 ? 17.141 10.834 -2.597 1.00 78.19 230 THR A C 1
ATOM 1760 O O . THR A 1 230 ? 17.727 11.796 -2.104 1.00 78.19 230 THR A O 1
ATOM 1763 N N . VAL A 1 231 ? 16.228 10.145 -1.906 1.00 88.81 231 VAL A N 1
ATOM 1764 C CA . VAL A 1 231 ? 15.891 10.423 -0.504 1.00 88.81 231 VAL A CA 1
ATOM 1765 C C . VAL A 1 231 ? 16.989 9.912 0.433 1.00 88.81 231 VAL A C 1
ATOM 1767 O O . VAL A 1 231 ? 17.366 10.611 1.374 1.00 88.81 231 VAL A O 1
ATOM 1770 N N . ARG A 1 232 ? 17.555 8.724 0.164 1.00 86.38 232 ARG A N 1
ATOM 1771 C CA . ARG A 1 232 ? 18.679 8.153 0.932 1.00 86.38 232 ARG A CA 1
ATOM 1772 C C . ARG A 1 232 ? 19.936 9.009 0.835 1.00 86.38 232 ARG A C 1
ATOM 1774 O O . ARG A 1 232 ? 20.575 9.242 1.855 1.00 86.38 232 ARG A O 1
ATOM 1781 N N . SER A 1 233 ? 20.267 9.499 -0.359 1.00 84.06 233 SER A N 1
ATOM 1782 C CA . SER A 1 233 ? 21.421 10.375 -0.599 1.00 84.06 233 SER A CA 1
ATOM 1783 C C . SER A 1 233 ? 21.211 11.810 -0.100 1.00 84.06 233 SER A C 1
ATOM 1785 O O . SER A 1 233 ? 22.140 12.613 -0.147 1.00 84.06 233 SER A O 1
ATOM 1787 N N . GLY A 1 234 ? 20.007 12.150 0.380 1.00 85.69 234 GLY A N 1
ATOM 1788 C CA . GLY A 1 234 ? 19.665 13.492 0.853 1.00 85.69 234 GLY A CA 1
ATOM 1789 C C . GLY A 1 234 ? 19.458 14.520 -0.265 1.00 85.69 234 GLY A C 1
ATOM 1790 O O . GLY A 1 234 ? 19.335 15.705 0.025 1.00 85.69 234 GLY A O 1
ATOM 1791 N N . GLN A 1 235 ? 19.400 14.084 -1.526 1.00 79.81 235 GLN A N 1
ATOM 1792 C CA . GLN A 1 235 ? 19.150 14.945 -2.687 1.00 79.81 235 GLN A CA 1
ATOM 1793 C C . GLN A 1 235 ? 17.675 15.362 -2.809 1.00 79.81 235 GLN A C 1
ATOM 1795 O O . GLN A 1 235 ? 17.370 16.350 -3.470 1.00 79.81 235 GLN A O 1
ATOM 1800 N N . GLN A 1 236 ? 16.760 14.619 -2.180 1.00 88.25 236 GLN A N 1
ATOM 1801 C CA . GLN A 1 236 ? 15.324 14.890 -2.185 1.00 88.25 236 GLN A CA 1
ATOM 1802 C C . GLN A 1 236 ? 14.702 14.610 -0.810 1.00 88.25 236 GLN A C 1
ATOM 1804 O O . GLN A 1 236 ? 15.171 13.764 -0.048 1.00 88.25 236 GLN A O 1
ATOM 1809 N N . MET A 1 237 ? 13.603 15.299 -0.505 1.00 93.69 237 MET A N 1
ATOM 1810 C CA . MET A 1 237 ? 12.693 14.941 0.583 1.00 93.69 237 MET A CA 1
ATOM 1811 C C . MET A 1 237 ? 11.302 14.691 0.011 1.00 93.69 237 MET A C 1
ATOM 1813 O O . MET A 1 237 ? 10.868 15.456 -0.845 1.00 93.69 237 MET A O 1
ATOM 1817 N N . LEU A 1 238 ? 10.603 13.674 0.518 1.00 96.12 238 LEU A N 1
ATOM 1818 C CA . LEU A 1 238 ? 9.189 13.465 0.198 1.00 96.12 238 LEU A CA 1
ATOM 1819 C C . LEU A 1 238 ? 8.304 14.321 1.110 1.00 96.12 238 LEU A C 1
ATOM 1821 O O . LEU A 1 238 ? 8.535 14.376 2.323 1.00 96.12 238 LEU A O 1
ATOM 1825 N N . GLN A 1 239 ? 7.290 14.968 0.552 1.00 95.81 239 GLN A N 1
ATOM 1826 C CA . GLN A 1 239 ? 6.412 15.912 1.243 1.00 95.81 239 GLN A CA 1
ATOM 1827 C C . GLN A 1 239 ? 5.013 15.970 0.616 1.00 95.81 239 GLN A C 1
ATOM 1829 O O . GLN A 1 239 ? 4.761 15.390 -0.435 1.00 95.81 239 GLN A O 1
ATOM 1834 N N . SER A 1 240 ? 4.097 16.706 1.258 1.00 92.19 240 SER A N 1
ATOM 1835 C CA . SER A 1 240 ? 2.737 16.910 0.751 1.00 92.19 240 SER A CA 1
ATOM 1836 C C . SER A 1 240 ? 2.703 17.350 -0.712 1.00 92.19 240 SER A C 1
ATOM 1838 O O . SER A 1 240 ? 3.343 18.335 -1.071 1.00 92.19 240 SER A O 1
ATOM 1840 N N . GLY A 1 241 ? 1.902 16.646 -1.513 1.00 86.19 241 GLY A N 1
ATOM 1841 C CA . GLY A 1 241 ? 1.761 16.883 -2.952 1.00 86.19 241 GLY A CA 1
ATOM 1842 C C . GLY A 1 241 ? 2.643 15.989 -3.825 1.00 86.19 241 GLY A C 1
ATOM 1843 O O . GLY A 1 241 ? 2.346 15.838 -5.008 1.00 86.19 241 GLY A O 1
ATOM 1844 N N . ASP A 1 242 ? 3.667 15.344 -3.258 1.00 86.25 242 ASP A N 1
ATOM 1845 C CA . ASP A 1 242 ? 4.445 14.347 -3.989 1.00 86.25 242 ASP A CA 1
ATOM 1846 C C . ASP A 1 242 ? 3.598 13.102 -4.268 1.00 86.25 242 ASP A C 1
ATOM 1848 O O . ASP A 1 242 ? 2.707 12.733 -3.497 1.00 86.25 242 ASP A O 1
ATOM 1852 N N . SER A 1 243 ? 3.900 12.418 -5.364 1.00 80.12 243 SER A N 1
ATOM 1853 C CA . SER A 1 243 ? 3.254 11.158 -5.717 1.00 80.12 243 SER A CA 1
ATOM 1854 C C . SER A 1 243 ? 4.234 10.204 -6.390 1.00 80.12 243 SER A C 1
ATOM 1856 O O . SER A 1 243 ? 5.312 10.599 -6.838 1.00 80.12 243 SER A O 1
ATOM 1858 N N . GLY A 1 244 ? 3.865 8.927 -6.431 1.00 69.94 244 GLY A N 1
ATOM 1859 C CA . GLY A 1 244 ? 4.594 7.887 -7.137 1.00 69.94 244 GLY A CA 1
ATOM 1860 C C . GLY A 1 244 ? 5.256 6.845 -6.228 1.00 69.94 244 GLY A C 1
ATOM 1861 O O . GLY A 1 244 ? 4.937 6.725 -5.038 1.00 69.94 244 GLY A O 1
ATOM 1862 N N . PRO A 1 245 ? 6.192 6.062 -6.784 1.00 68.88 245 PRO A N 1
ATOM 1863 C CA . PRO A 1 245 ? 6.704 4.840 -6.156 1.00 68.88 245 PRO A CA 1
ATOM 1864 C C . PRO A 1 245 ? 7.402 5.090 -4.821 1.00 68.88 245 PRO A C 1
ATOM 1866 O O . PRO A 1 245 ? 7.216 4.339 -3.867 1.00 68.88 245 PRO A O 1
ATOM 1869 N N . ALA A 1 246 ? 8.150 6.191 -4.713 1.00 79.75 246 ALA A N 1
ATOM 1870 C CA . ALA A 1 246 ? 8.835 6.581 -3.482 1.00 79.75 246 ALA A CA 1
ATOM 1871 C C . ALA A 1 246 ? 7.847 6.834 -2.330 1.00 79.75 246 ALA A C 1
ATOM 1873 O O . ALA A 1 246 ? 8.089 6.439 -1.188 1.00 79.75 246 ALA A O 1
ATOM 1874 N N . VAL A 1 247 ? 6.702 7.452 -2.637 1.00 89.44 247 VAL A N 1
ATOM 1875 C CA . VAL A 1 247 ? 5.636 7.709 -1.664 1.00 89.44 247 VAL A CA 1
ATOM 1876 C C . VAL A 1 247 ? 4.962 6.404 -1.251 1.00 89.44 247 VAL A C 1
ATOM 1878 O O . VAL A 1 247 ? 4.808 6.136 -0.060 1.00 89.44 247 VAL A O 1
ATOM 1881 N N . ARG A 1 248 ? 4.639 5.542 -2.218 1.00 79.06 248 ARG A N 1
ATOM 1882 C CA . ARG A 1 248 ? 4.099 4.206 -1.941 1.00 79.06 248 ARG A CA 1
ATOM 1883 C C . ARG A 1 248 ? 5.033 3.409 -1.031 1.00 79.06 248 ARG A C 1
ATOM 1885 O O . ARG A 1 248 ? 4.595 2.805 -0.053 1.00 79.06 248 ARG A O 1
ATOM 1892 N N . ALA A 1 249 ? 6.335 3.483 -1.296 1.00 78.19 249 ALA A N 1
ATOM 1893 C CA . ALA A 1 249 ? 7.345 2.792 -0.520 1.00 78.19 249 ALA A CA 1
ATOM 1894 C C . ALA A 1 249 ? 7.390 3.241 0.949 1.00 78.19 249 ALA A C 1
ATOM 1896 O O . ALA A 1 249 ? 7.464 2.400 1.850 1.00 78.19 249 ALA A O 1
ATOM 1897 N N . ILE A 1 250 ? 7.310 4.550 1.217 1.00 91.75 250 ILE A N 1
ATOM 1898 C CA . ILE A 1 250 ? 7.259 5.039 2.602 1.00 91.75 250 ILE A CA 1
ATOM 1899 C C . ILE A 1 250 ? 5.915 4.732 3.266 1.00 91.75 250 ILE A C 1
ATOM 1901 O O . ILE A 1 250 ? 5.901 4.452 4.462 1.00 91.75 250 ILE A O 1
ATOM 1905 N N . GLN A 1 251 ? 4.807 4.692 2.517 1.00 86.00 251 GLN A N 1
ATOM 1906 C CA . GLN A 1 251 ? 3.482 4.334 3.040 1.00 86.00 251 GLN A CA 1
ATOM 1907 C C . GLN A 1 251 ? 3.427 2.872 3.487 1.00 86.00 251 GLN A C 1
ATOM 1909 O O . GLN A 1 251 ? 2.939 2.578 4.576 1.00 86.00 251 GLN A O 1
ATOM 1914 N N . GLU A 1 252 ? 3.994 1.951 2.705 1.00 74.38 252 GLU A N 1
ATOM 1915 C CA . GLU A 1 252 ? 4.153 0.550 3.110 1.00 74.38 252 GLU A CA 1
ATOM 1916 C C . GLU A 1 252 ? 4.949 0.427 4.404 1.00 74.38 252 GLU A C 1
ATOM 1918 O O . GLU A 1 252 ? 4.598 -0.358 5.290 1.00 74.38 252 GLU A O 1
ATOM 1923 N N . ARG A 1 253 ? 6.022 1.216 4.530 1.00 84.94 253 ARG A N 1
ATOM 1924 C CA . ARG A 1 253 ? 6.873 1.160 5.710 1.00 84.94 253 ARG A CA 1
ATOM 1925 C C . ARG A 1 253 ? 6.166 1.738 6.927 1.00 84.94 253 ARG A C 1
ATOM 1927 O O . ARG A 1 253 ? 6.108 1.065 7.947 1.00 84.94 253 ARG A O 1
ATOM 1934 N N . LEU A 1 254 ? 5.533 2.900 6.807 1.00 83.75 254 LEU A N 1
ATOM 1935 C CA . LEU A 1 254 ? 4.672 3.474 7.846 1.00 83.75 254 LEU A CA 1
ATOM 1936 C C . LEU A 1 254 ? 3.577 2.491 8.281 1.00 83.75 254 LEU A C 1
ATOM 1938 O O . LEU A 1 254 ? 3.397 2.266 9.476 1.00 83.75 254 LEU A O 1
ATOM 1942 N N . SER A 1 255 ? 2.921 1.831 7.326 1.00 72.62 255 SER A N 1
ATOM 1943 C CA . SER A 1 255 ? 1.937 0.778 7.591 1.00 72.62 255 SER A CA 1
ATOM 1944 C C . SER A 1 255 ? 2.543 -0.403 8.361 1.00 72.62 255 SER A C 1
ATOM 1946 O O . SER A 1 255 ? 1.947 -0.870 9.332 1.00 72.62 255 SER A O 1
ATOM 1948 N N . ALA A 1 256 ? 3.750 -0.857 7.999 1.00 67.81 256 ALA A N 1
ATOM 1949 C CA . ALA A 1 256 ? 4.469 -1.915 8.718 1.00 67.81 256 ALA A CA 1
ATOM 1950 C C . ALA A 1 256 ? 4.871 -1.502 10.145 1.00 67.81 256 ALA A C 1
ATOM 1952 O O . ALA A 1 256 ? 4.915 -2.339 11.047 1.00 67.81 256 ALA A O 1
ATOM 1953 N N . TRP A 1 257 ? 5.126 -0.212 10.356 1.00 73.94 257 TRP A N 1
ATOM 1954 C CA . TRP A 1 257 ? 5.332 0.391 11.671 1.00 73.94 257 TRP A CA 1
ATOM 1955 C C . TRP A 1 257 ? 4.023 0.654 12.439 1.00 73.94 257 TRP A C 1
ATOM 1957 O O . TRP A 1 257 ? 4.068 1.027 13.608 1.00 73.94 257 TRP A O 1
ATOM 1967 N N . GLY A 1 258 ? 2.863 0.393 11.830 1.00 63.88 258 GLY A N 1
ATOM 1968 C CA . GLY A 1 258 ? 1.547 0.489 12.463 1.00 63.88 258 GLY A CA 1
ATOM 1969 C C . GLY A 1 258 ? 0.857 1.840 12.361 1.00 63.88 258 GLY A C 1
ATOM 1970 O O . GLY A 1 258 ? -0.169 2.039 13.015 1.00 63.88 258 GLY A O 1
ATOM 1971 N N . TYR A 1 259 ? 1.383 2.745 11.540 1.00 73.31 259 TYR A N 1
ATOM 1972 C CA . TYR A 1 259 ? 0.733 4.011 11.234 1.00 73.31 259 TYR A CA 1
ATOM 1973 C C . TYR A 1 259 ? -0.344 3.788 10.171 1.00 73.31 259 TYR A C 1
ATOM 1975 O O . TYR A 1 259 ? -0.087 3.223 9.105 1.00 73.31 259 TYR A O 1
ATOM 1983 N N . GLY A 1 260 ? -1.567 4.231 10.466 1.00 67.00 260 GLY A N 1
ATOM 1984 C CA . GLY A 1 260 ? -2.689 4.166 9.536 1.00 67.00 260 GLY A CA 1
ATOM 1985 C C . GLY A 1 260 ? -2.478 5.103 8.349 1.00 67.00 260 GLY A C 1
ATOM 1986 O O . GLY A 1 260 ? -2.718 6.299 8.460 1.00 67.00 260 GLY A O 1
ATOM 1987 N N . VAL A 1 261 ? -2.038 4.565 7.211 1.00 76.00 261 VAL A N 1
ATOM 1988 C CA . VAL A 1 261 ? -1.872 5.326 5.965 1.00 76.00 261 VAL A CA 1
ATOM 1989 C C . VAL A 1 261 ? -2.298 4.486 4.771 1.00 76.00 261 VAL A C 1
ATOM 1991 O O . VAL A 1 261 ? -1.942 3.311 4.707 1.00 76.00 261 VAL A O 1
ATOM 1994 N N . ALA A 1 262 ? -3.081 5.054 3.853 1.00 73.06 262 ALA A N 1
ATOM 1995 C CA . ALA A 1 262 ? -3.394 4.394 2.588 1.00 73.06 262 ALA A CA 1
ATOM 1996 C C . ALA A 1 262 ? -2.104 4.176 1.777 1.00 73.06 262 ALA A C 1
ATOM 1998 O O . ALA A 1 262 ? -1.189 4.988 1.843 1.00 73.06 262 ALA A O 1
ATOM 1999 N N . ILE A 1 263 ? -2.017 3.064 1.046 1.00 74.62 263 ILE A N 1
ATOM 2000 C CA . ILE A 1 263 ? -0.872 2.744 0.178 1.00 74.62 263 ILE A CA 1
ATOM 2001 C C . ILE A 1 263 ? -1.300 3.034 -1.263 1.00 74.62 263 ILE A C 1
ATOM 2003 O O . ILE A 1 263 ? -1.496 2.136 -2.081 1.00 74.62 263 ILE A O 1
ATOM 2007 N N . ASP A 1 264 ? -1.570 4.304 -1.533 1.00 64.38 264 ASP A N 1
ATOM 2008 C CA . ASP A 1 264 ? -2.046 4.804 -2.825 1.00 64.38 264 ASP A CA 1
ATOM 2009 C C . ASP A 1 264 ? -0.902 5.357 -3.685 1.00 64.38 264 ASP A C 1
ATOM 2011 O O . ASP A 1 264 ? -0.994 5.340 -4.911 1.00 64.38 264 ASP A O 1
ATOM 2015 N N . GLY A 1 265 ? 0.234 5.703 -3.076 1.00 75.75 265 GLY A N 1
ATOM 2016 C CA . GLY A 1 265 ? 1.331 6.403 -3.733 1.00 75.75 265 GLY A CA 1
ATOM 2017 C C . GLY A 1 265 ? 1.145 7.918 -3.758 1.00 75.75 265 GLY A C 1
ATOM 2018 O O . GLY A 1 265 ? 1.877 8.582 -4.482 1.00 75.75 265 GLY A O 1
ATOM 2019 N N . GLU A 1 266 ? 0.213 8.474 -2.982 1.00 82.31 266 GLU A N 1
ATOM 2020 C CA . GLU A 1 266 ? -0.039 9.913 -2.888 1.00 82.31 266 GLU A CA 1
ATOM 2021 C C . GLU A 1 266 ? 0.341 10.461 -1.507 1.00 82.31 266 GLU A C 1
ATOM 2023 O O . GLU A 1 266 ? -0.105 10.000 -0.449 1.00 82.31 266 GLU A O 1
ATOM 2028 N N . TYR A 1 267 ? 1.172 11.504 -1.478 1.00 89.75 267 TYR A N 1
ATOM 2029 C CA . TYR A 1 267 ? 1.598 12.121 -0.229 1.00 89.75 267 TYR A CA 1
ATOM 2030 C C . TYR A 1 267 ? 0.539 13.139 0.209 1.00 89.75 267 TYR A C 1
ATOM 2032 O O . TYR A 1 267 ? 0.731 14.355 0.180 1.00 89.75 267 TYR A O 1
ATOM 2040 N N . GLY A 1 268 ? -0.627 12.624 0.595 1.00 86.94 268 GLY A N 1
ATOM 2041 C CA . GLY A 1 268 ? -1.744 13.415 1.097 1.00 86.94 268 GLY A CA 1
ATOM 2042 C C . GLY A 1 268 ? -1.595 13.836 2.569 1.00 86.94 268 GLY A C 1
ATOM 2043 O O . GLY A 1 268 ? -0.619 13.482 3.243 1.00 86.94 268 GLY A O 1
ATOM 2044 N N . PRO A 1 269 ? -2.590 14.563 3.115 1.00 82.38 269 PRO A N 1
ATOM 2045 C CA . PRO A 1 269 ? -2.609 14.987 4.519 1.00 82.38 269 PRO A CA 1
ATOM 2046 C C . PRO A 1 269 ? -2.460 13.832 5.520 1.00 82.38 269 PRO A C 1
ATOM 2048 O O . PRO A 1 269 ? -1.755 13.975 6.519 1.00 82.38 269 PRO A O 1
ATOM 2051 N N . ASN A 1 270 ? -3.058 12.672 5.226 1.00 76.88 270 ASN A N 1
ATOM 2052 C CA . ASN A 1 270 ? -2.971 11.484 6.080 1.00 76.88 270 ASN A CA 1
ATOM 2053 C C . ASN A 1 270 ? -1.552 10.898 6.093 1.00 76.88 270 ASN A C 1
ATOM 2055 O O . ASN A 1 270 ? -1.038 10.565 7.159 1.00 76.88 270 ASN A O 1
ATOM 2059 N N . THR A 1 271 ? -0.881 10.844 4.936 1.00 88.94 271 THR A N 1
ATOM 2060 C CA . THR A 1 271 ? 0.528 10.430 4.834 1.00 88.94 271 THR A CA 1
ATOM 2061 C C . THR A 1 271 ? 1.430 11.374 5.626 1.00 88.94 271 THR A C 1
ATOM 2063 O O . THR A 1 271 ? 2.260 10.919 6.411 1.00 88.94 271 THR A O 1
ATOM 2066 N N . ALA A 1 272 ? 1.223 12.689 5.497 1.00 92.06 272 ALA A N 1
ATOM 2067 C CA . ALA A 1 272 ? 1.984 13.681 6.253 1.00 92.06 272 ALA A CA 1
ATOM 2068 C C . ALA A 1 272 ? 1.804 13.519 7.770 1.00 92.06 272 ALA A C 1
ATOM 2070 O O . ALA A 1 272 ? 2.779 13.600 8.517 1.00 92.06 272 ALA A O 1
ATOM 2071 N N . GLU A 1 273 ? 0.582 13.256 8.243 1.00 81.06 273 GLU A N 1
ATOM 2072 C CA . GLU A 1 273 ? 0.334 13.056 9.674 1.00 81.06 273 GLU A CA 1
ATOM 2073 C C . GLU A 1 273 ? 0.881 11.725 10.202 1.00 81.06 273 GLU A C 1
ATOM 2075 O O . GLU A 1 273 ? 1.417 11.676 11.315 1.00 81.06 273 GLU A O 1
ATOM 2080 N N . ALA A 1 274 ? 0.830 10.662 9.396 1.00 80.88 274 ALA A N 1
ATOM 2081 C CA . ALA A 1 274 ? 1.491 9.398 9.706 1.00 80.88 274 ALA A CA 1
ATOM 2082 C C . ALA A 1 274 ? 3.009 9.592 9.854 1.00 80.88 274 ALA A C 1
ATOM 2084 O O . ALA A 1 274 ? 3.595 9.123 10.828 1.00 80.88 274 ALA A O 1
ATOM 2085 N N . VAL A 1 275 ? 3.637 10.360 8.956 1.00 94.25 275 VAL A N 1
ATOM 2086 C CA . VAL A 1 275 ? 5.068 10.692 9.044 1.00 94.25 275 VAL A CA 1
ATOM 2087 C C . VAL A 1 275 ? 5.377 11.536 10.277 1.00 94.25 275 VAL A C 1
ATOM 2089 O O . VAL A 1 275 ? 6.330 11.219 10.983 1.00 94.25 275 VAL A O 1
ATOM 2092 N N . ARG A 1 276 ? 4.571 12.558 10.603 1.00 86.69 276 ARG A N 1
ATOM 2093 C CA . ARG A 1 276 ? 4.764 13.333 11.846 1.00 86.69 276 ARG A CA 1
ATOM 2094 C C . ARG A 1 276 ? 4.669 12.454 13.085 1.00 86.69 276 ARG A C 1
ATOM 2096 O O . ARG A 1 276 ? 5.460 12.626 14.007 1.00 86.69 276 ARG A O 1
ATOM 2103 N N . SER A 1 277 ? 3.716 11.526 13.108 1.00 78.19 277 SER A N 1
ATOM 2104 C CA . SER A 1 277 ? 3.550 10.579 14.215 1.00 78.19 277 SER A CA 1
ATOM 2105 C C . SER A 1 277 ? 4.775 9.676 14.343 1.00 78.19 277 SER A C 1
ATOM 2107 O O . SER A 1 277 ? 5.389 9.645 15.405 1.00 78.19 277 SER A O 1
ATOM 2109 N N . PHE A 1 278 ? 5.215 9.072 13.235 1.00 84.81 278 PHE A N 1
ATOM 2110 C CA . PHE A 1 278 ? 6.447 8.288 13.182 1.00 84.81 278 PHE A CA 1
ATOM 2111 C C . PHE A 1 278 ? 7.665 9.070 13.680 1.00 84.81 278 PHE A C 1
ATOM 2113 O O . PHE A 1 278 ? 8.448 8.565 14.482 1.00 84.81 278 PHE A O 1
ATOM 2120 N N . GLN A 1 279 ? 7.817 10.317 13.236 1.00 92.81 279 GLN A N 1
ATOM 2121 C CA . GLN A 1 279 ? 8.921 11.177 13.644 1.00 92.81 279 GLN A CA 1
ATOM 2122 C C . GLN A 1 279 ? 8.886 11.471 15.148 1.00 92.81 279 GLN A C 1
ATOM 2124 O O . GLN A 1 279 ? 9.911 11.306 15.804 1.00 92.81 279 GLN A O 1
ATOM 2129 N N . ARG A 1 280 ? 7.723 11.829 15.715 1.00 82.25 280 ARG A N 1
ATOM 2130 C CA . ARG A 1 280 ? 7.565 12.040 17.168 1.00 82.25 280 ARG A CA 1
ATOM 2131 C C . ARG A 1 280 ? 7.967 10.800 17.962 1.00 82.25 280 ARG A C 1
ATOM 2133 O O . ARG A 1 280 ? 8.746 10.911 18.905 1.00 82.25 280 ARG A O 1
ATOM 2140 N N . ASP A 1 281 ? 7.476 9.638 17.545 1.00 75.06 281 ASP A N 1
ATOM 2141 C CA . ASP A 1 281 ? 7.689 8.375 18.255 1.00 75.06 281 ASP A CA 1
ATOM 2142 C C . ASP A 1 281 ? 9.144 7.890 18.184 1.00 75.06 281 ASP A C 1
ATOM 2144 O O . ASP A 1 281 ? 9.602 7.165 19.064 1.00 75.06 281 ASP A O 1
ATOM 2148 N N . ASN A 1 282 ? 9.890 8.321 17.162 1.00 80.38 282 ASN A N 1
ATOM 2149 C CA . ASN A 1 282 ? 11.305 7.999 16.975 1.00 80.38 282 ASN A CA 1
ATOM 2150 C C . ASN A 1 282 ? 12.247 9.160 17.342 1.00 80.38 282 ASN A C 1
ATOM 2152 O O . ASN A 1 282 ? 13.429 9.109 17.008 1.00 80.38 282 ASN A O 1
ATOM 2156 N N . HIS A 1 283 ? 11.749 10.194 18.031 1.00 86.25 283 HIS A N 1
ATOM 2157 C CA . HIS A 1 283 ? 12.526 11.369 18.457 1.00 86.25 283 HIS A CA 1
ATOM 2158 C C . HIS A 1 283 ? 13.219 12.126 17.305 1.00 86.25 283 HIS A C 1
ATOM 2160 O O . HIS A 1 283 ? 14.304 12.684 17.460 1.00 86.25 283 HIS A O 1
ATOM 2166 N N . ILE A 1 284 ? 12.569 12.167 16.144 1.00 91.75 284 ILE A N 1
ATOM 2167 C CA . ILE A 1 284 ? 12.960 12.941 14.963 1.00 91.75 284 ILE A CA 1
ATOM 2168 C C . ILE A 1 284 ? 12.101 14.213 14.917 1.00 91.75 284 ILE A C 1
ATOM 2170 O O . ILE A 1 284 ? 10.960 14.226 15.384 1.00 91.75 284 ILE A O 1
ATOM 2174 N N . GLN A 1 285 ? 12.619 15.300 14.338 1.00 91.69 285 GLN A N 1
ATOM 2175 C CA . GLN A 1 285 ? 11.838 16.522 14.135 1.00 91.69 285 GLN A CA 1
ATOM 2176 C C . GLN A 1 285 ? 10.550 16.220 13.345 1.00 91.69 285 GLN A C 1
ATOM 2178 O O . GLN A 1 285 ? 10.605 15.807 12.189 1.00 91.69 285 GLN A O 1
ATOM 2183 N N . ALA A 1 286 ? 9.391 16.461 13.965 1.00 91.94 286 ALA A N 1
ATOM 2184 C CA . ALA A 1 286 ? 8.070 16.108 1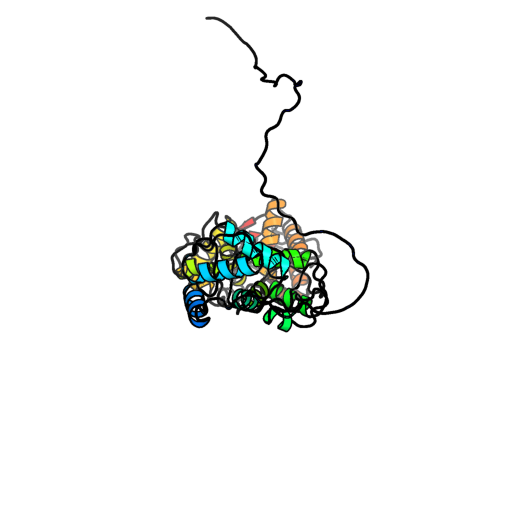3.441 1.00 91.94 286 ALA A CA 1
ATOM 2185 C C . ALA A 1 286 ? 7.543 17.097 12.384 1.00 91.94 286 ALA A C 1
ATOM 2187 O O . ALA A 1 286 ? 6.477 17.696 12.537 1.00 91.94 286 ALA A O 1
ATOM 2188 N N . ASN A 1 287 ? 8.310 17.302 11.314 1.00 92.38 287 ASN A N 1
ATOM 2189 C CA . ASN A 1 287 ? 7.983 18.234 10.233 1.00 92.38 287 ASN A CA 1
ATOM 2190 C C . ASN A 1 287 ? 7.048 17.635 9.163 1.00 92.38 287 ASN A C 1
ATOM 2192 O O . ASN A 1 287 ? 6.518 18.377 8.334 1.00 92.38 287 ASN A O 1
ATOM 2196 N N . GLY A 1 288 ? 6.801 16.321 9.192 1.00 91.50 288 GLY A N 1
ATOM 2197 C CA . GLY A 1 288 ? 5.915 15.640 8.246 1.00 91.50 288 GLY A CA 1
ATOM 2198 C C . GLY A 1 288 ? 6.500 15.521 6.844 1.00 91.50 288 GLY A C 1
ATOM 2199 O O . GLY A 1 288 ? 5.739 15.470 5.885 1.00 91.50 288 GLY A O 1
ATOM 2200 N N . ARG A 1 289 ? 7.833 15.539 6.722 1.00 97.38 289 ARG A N 1
ATOM 2201 C CA . ARG A 1 289 ? 8.580 15.324 5.476 1.00 97.38 289 ARG A CA 1
ATOM 2202 C C . ARG A 1 289 ? 9.555 14.166 5.650 1.00 97.38 289 ARG A C 1
ATOM 2204 O O . ARG A 1 289 ? 10.217 14.070 6.680 1.00 97.38 289 ARG A O 1
ATOM 2211 N N . VAL A 1 290 ? 9.700 13.313 4.642 1.00 96.62 290 VAL A N 1
ATOM 2212 C CA . VAL A 1 290 ? 10.641 12.185 4.683 1.00 96.62 290 VAL A CA 1
ATOM 2213 C C . VAL A 1 290 ? 11.936 12.570 3.975 1.00 96.62 290 VAL A C 1
ATOM 2215 O O . VAL A 1 290 ? 12.025 12.498 2.755 1.00 96.62 290 VAL A O 1
ATOM 2218 N N . GLY A 1 291 ? 12.936 12.991 4.750 1.00 94.12 291 GLY A N 1
ATOM 2219 C CA . GLY A 1 291 ? 14.334 13.074 4.305 1.00 94.12 291 GLY A CA 1
ATOM 2220 C C . GLY A 1 291 ? 15.148 11.848 4.732 1.00 94.12 291 GLY A C 1
ATOM 2221 O O . GLY A 1 291 ? 14.610 10.938 5.369 1.00 94.12 291 GLY A O 1
ATOM 2222 N N . SER A 1 292 ? 16.453 11.852 4.450 1.00 93.25 292 SER A N 1
ATOM 2223 C CA . SER A 1 292 ? 17.371 10.729 4.717 1.00 93.25 292 SER A CA 1
ATOM 2224 C C . SER A 1 292 ? 17.298 10.194 6.155 1.00 93.25 292 SER A C 1
ATOM 2226 O O . SER A 1 292 ? 17.195 8.986 6.349 1.00 93.25 292 SER A O 1
ATOM 2228 N N . THR A 1 293 ? 17.244 11.064 7.171 1.00 92.44 293 THR A N 1
ATOM 2229 C CA . THR A 1 293 ? 17.114 10.656 8.585 1.00 92.44 293 THR A CA 1
ATOM 2230 C C . THR A 1 293 ? 15.801 9.929 8.876 1.00 92.44 293 THR A C 1
ATOM 2232 O O . THR A 1 293 ? 15.789 8.908 9.559 1.00 92.44 293 THR A O 1
ATOM 2235 N N . THR A 1 294 ? 14.680 10.441 8.354 1.00 95.25 294 THR A N 1
ATOM 2236 C CA . THR A 1 294 ? 13.362 9.811 8.557 1.00 95.25 294 THR A CA 1
ATOM 2237 C C . THR A 1 294 ? 13.287 8.486 7.810 1.00 95.25 294 THR A C 1
ATOM 2239 O O . THR A 1 294 ? 12.777 7.505 8.346 1.00 95.25 294 THR A O 1
ATOM 2242 N N . LEU A 1 295 ? 13.842 8.438 6.597 1.00 93.25 295 LEU A N 1
ATOM 2243 C CA . LEU A 1 295 ? 13.888 7.225 5.798 1.00 93.25 295 LEU A CA 1
ATOM 2244 C C . LEU A 1 295 ? 14.740 6.135 6.461 1.00 93.25 295 LEU A C 1
ATOM 2246 O O . LEU A 1 295 ? 14.272 5.010 6.600 1.00 93.25 295 LEU A O 1
ATOM 2250 N N . ALA A 1 296 ? 15.938 6.471 6.943 1.00 88.06 296 ALA A N 1
ATOM 2251 C CA . ALA A 1 296 ? 16.811 5.524 7.634 1.00 88.06 296 ALA A CA 1
ATOM 2252 C C . ALA A 1 296 ? 16.144 4.921 8.882 1.00 88.06 296 ALA A C 1
ATOM 2254 O O . ALA A 1 296 ? 16.316 3.740 9.174 1.00 88.06 296 ALA A O 1
ATOM 2255 N N . ALA A 1 297 ? 15.350 5.711 9.612 1.00 86.44 297 ALA A N 1
ATOM 2256 C CA . ALA A 1 297 ? 14.562 5.206 10.731 1.00 86.44 297 ALA A CA 1
ATOM 2257 C C . ALA A 1 297 ? 13.425 4.282 10.260 1.00 86.44 297 ALA A C 1
ATOM 2259 O O . ALA A 1 297 ? 13.247 3.204 10.824 1.00 86.44 297 ALA A O 1
ATOM 2260 N N . LEU A 1 298 ? 12.690 4.660 9.206 1.00 86.88 298 LEU A N 1
ATOM 2261 C CA . LEU A 1 298 ? 11.634 3.824 8.625 1.00 86.88 298 LEU A CA 1
ATOM 2262 C C . LEU A 1 298 ? 12.183 2.476 8.145 1.00 86.88 298 LEU A C 1
ATOM 2264 O O . LEU A 1 298 ? 11.525 1.451 8.310 1.00 86.88 298 LEU A O 1
ATOM 2268 N N . GLU A 1 299 ? 13.389 2.441 7.587 1.00 83.50 299 GLU A N 1
ATOM 2269 C CA . GLU A 1 299 ? 14.024 1.222 7.077 1.00 83.50 299 GLU A CA 1
ATOM 2270 C C . GLU A 1 299 ? 14.445 0.233 8.177 1.00 83.50 299 GLU A C 1
ATOM 2272 O O . GLU A 1 299 ? 14.615 -0.955 7.895 1.00 83.50 299 GLU A O 1
ATOM 2277 N N . GLN A 1 300 ? 14.493 0.652 9.445 1.00 79.69 300 GLN A N 1
ATOM 2278 C CA . GLN A 1 300 ? 14.686 -0.269 10.567 1.00 79.69 300 GLN A CA 1
ATOM 2279 C C . GLN A 1 300 ? 13.475 -1.197 10.754 1.00 79.69 300 GLN A C 1
ATOM 2281 O O . GLN A 1 300 ? 12.385 -0.973 10.219 1.00 79.69 300 GLN A O 1
ATOM 2286 N N . THR A 1 301 ? 13.659 -2.289 11.495 1.00 68.06 301 THR A N 1
ATOM 2287 C CA . THR A 1 301 ? 12.566 -3.195 11.872 1.00 68.06 301 THR A CA 1
ATOM 2288 C C . THR A 1 301 ? 11.623 -2.537 12.886 1.00 68.06 301 THR A C 1
ATOM 2290 O O . THR A 1 301 ? 12.119 -2.017 13.890 1.00 68.06 301 THR A O 1
ATOM 2293 N N . PRO A 1 302 ? 10.289 -2.625 12.690 1.00 65.12 302 PRO A N 1
ATOM 2294 C CA . PRO A 1 302 ? 9.312 -2.092 13.633 1.00 65.12 302 PRO A CA 1
ATOM 2295 C C . PRO A 1 302 ? 9.541 -2.613 15.052 1.00 65.12 302 PRO A C 1
ATOM 2297 O O . PRO A 1 302 ? 9.556 -3.827 15.286 1.00 65.12 302 PRO A O 1
ATOM 2300 N N . ARG A 1 303 ? 9.709 -1.697 16.009 1.00 57.47 303 ARG A N 1
ATOM 2301 C CA . ARG A 1 303 ? 9.766 -2.046 17.433 1.00 57.47 303 ARG A CA 1
ATOM 2302 C C . ARG A 1 303 ? 8.343 -2.292 17.951 1.00 57.47 303 ARG A C 1
ATOM 2304 O O . ARG A 1 303 ? 7.425 -1.594 17.522 1.00 57.47 303 ARG A O 1
ATOM 2311 N N . PRO A 1 304 ? 8.125 -3.252 18.869 1.00 54.03 304 PRO A N 1
ATOM 2312 C CA . PRO A 1 304 ? 6.856 -3.346 19.583 1.00 54.03 304 PRO A CA 1
ATOM 2313 C C . PRO A 1 304 ? 6.547 -1.992 20.235 1.00 54.03 304 PRO A C 1
ATOM 2315 O O . PRO A 1 304 ? 7.420 -1.416 20.886 1.00 54.03 304 PRO A O 1
ATOM 2318 N N . THR A 1 305 ? 5.330 -1.476 20.057 1.00 56.81 305 THR A N 1
ATOM 2319 C CA . THR A 1 305 ? 4.881 -0.256 20.743 1.00 56.81 305 THR A CA 1
ATOM 2320 C C . THR A 1 305 ? 4.961 -0.448 22.260 1.00 56.81 305 THR A C 1
ATOM 2322 O O . THR A 1 305 ? 4.988 -1.577 22.751 1.00 56.81 305 THR A O 1
ATOM 2325 N N . ALA A 1 306 ? 4.941 0.641 23.036 1.00 56.47 306 ALA A N 1
ATOM 2326 C CA . ALA A 1 306 ? 4.980 0.590 24.507 1.00 56.47 306 ALA A CA 1
ATOM 2327 C C . ALA A 1 306 ? 3.882 -0.299 25.143 1.00 56.47 306 ALA A C 1
ATOM 2329 O O . ALA A 1 306 ? 4.014 -0.725 26.286 1.00 56.47 306 ALA A O 1
ATOM 2330 N N . THR A 1 307 ? 2.813 -0.596 24.399 1.00 67.62 307 THR A N 1
ATOM 2331 C CA . THR A 1 307 ? 1.723 -1.520 24.759 1.00 67.62 307 THR A CA 1
ATOM 2332 C C . THR A 1 307 ? 2.081 -3.006 24.612 1.00 67.62 307 THR A C 1
ATOM 2334 O O . THR A 1 307 ? 1.297 -3.859 25.019 1.00 67.62 307 THR A O 1
ATOM 2337 N N . GLY A 1 308 ? 3.218 -3.346 23.995 1.00 75.88 308 GLY A N 1
ATOM 2338 C CA . GLY A 1 308 ? 3.592 -4.721 23.643 1.00 75.88 308 GLY A CA 1
ATOM 2339 C C . GLY A 1 308 ? 2.745 -5.334 22.518 1.00 75.88 308 GLY A C 1
ATOM 2340 O O . GLY A 1 308 ? 2.873 -6.524 22.226 1.00 75.88 308 GLY A O 1
ATOM 2341 N N . ILE A 1 309 ? 1.874 -4.545 21.880 1.00 83.88 309 ILE A N 1
ATOM 2342 C CA . ILE A 1 309 ? 0.996 -4.985 20.790 1.00 83.88 309 ILE A CA 1
ATOM 2343 C C . ILE A 1 309 ? 1.690 -4.700 19.463 1.00 83.88 309 ILE A C 1
ATOM 2345 O O . ILE A 1 309 ? 2.012 -3.559 19.151 1.00 83.88 309 ILE A O 1
ATOM 2349 N N . ARG A 1 310 ? 1.922 -5.736 18.656 1.00 80.06 310 ARG A N 1
ATOM 2350 C CA . ARG A 1 310 ? 2.515 -5.555 17.327 1.00 80.06 310 ARG A CA 1
ATOM 2351 C C . ARG A 1 310 ? 1.435 -5.134 16.324 1.00 80.06 310 ARG A C 1
ATOM 2353 O O . ARG A 1 310 ? 0.386 -5.780 16.288 1.00 80.06 310 ARG A O 1
ATOM 2360 N N . PRO A 1 311 ? 1.687 -4.112 15.490 1.00 77.50 311 PRO A N 1
ATOM 2361 C CA . PRO A 1 311 ? 0.829 -3.814 14.352 1.00 77.50 311 PRO A CA 1
ATOM 2362 C C . PRO A 1 311 ? 0.715 -5.008 13.399 1.00 77.50 311 PRO A C 1
ATOM 2364 O O . PRO A 1 311 ? 1.651 -5.799 13.262 1.00 77.50 311 PRO A O 1
ATOM 2367 N N . THR A 1 312 ? -0.421 -5.123 12.715 1.00 78.81 312 THR A N 1
ATOM 2368 C CA . THR A 1 312 ? -0.657 -6.150 11.691 1.00 78.81 312 THR A CA 1
ATOM 2369 C C . THR A 1 312 ? -1.252 -5.505 10.445 1.00 78.81 312 THR A C 1
ATOM 2371 O O . THR A 1 312 ? -1.957 -4.504 10.545 1.00 78.81 312 THR A O 1
ATOM 2374 N N . ALA A 1 313 ? -1.026 -6.094 9.266 1.00 73.38 313 ALA A N 1
ATOM 2375 C CA . ALA A 1 313 ? -1.601 -5.586 8.015 1.00 73.38 313 ALA A CA 1
ATOM 2376 C C . ALA A 1 313 ? -3.142 -5.525 8.066 1.00 73.38 313 ALA A C 1
ATOM 2378 O O . ALA A 1 313 ? -3.756 -4.578 7.574 1.00 73.38 313 ALA A O 1
ATOM 2379 N N . LYS A 1 314 ? -3.769 -6.514 8.719 1.00 81.44 314 LYS A N 1
ATOM 2380 C CA . LYS A 1 314 ? -5.214 -6.533 8.984 1.00 81.44 314 LYS A CA 1
ATOM 2381 C C . LYS A 1 314 ? -5.639 -5.402 9.922 1.00 81.44 314 LYS A C 1
ATOM 2383 O O . LYS A 1 314 ? -6.656 -4.766 9.664 1.00 81.44 314 LYS A O 1
ATOM 2388 N N . GLY A 1 315 ? -4.859 -5.131 10.968 1.00 85.50 315 GLY A N 1
ATOM 2389 C CA . GLY A 1 315 ? -5.066 -3.995 11.862 1.00 85.50 315 GLY A CA 1
ATOM 2390 C C . GLY A 1 315 ? -4.997 -2.662 11.119 1.00 85.50 315 GLY A C 1
ATOM 2391 O O . GLY A 1 315 ? -5.954 -1.893 11.160 1.00 85.50 315 GLY A O 1
ATOM 2392 N N . THR A 1 316 ? -3.939 -2.424 10.344 1.00 78.56 316 THR A N 1
ATOM 2393 C CA . THR A 1 316 ? -3.798 -1.185 9.566 1.00 78.56 31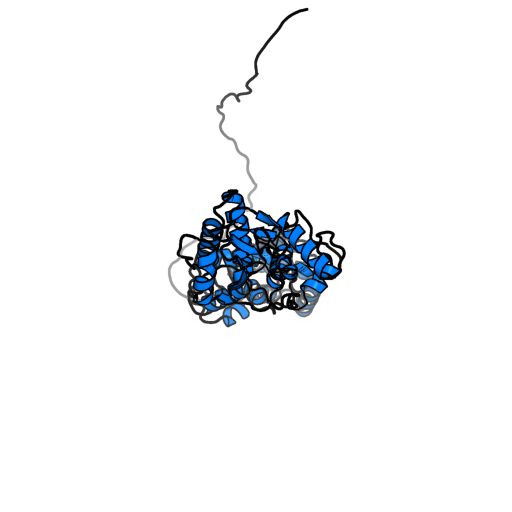6 THR A CA 1
ATOM 2394 C C . THR A 1 316 ? -4.973 -0.982 8.608 1.00 78.56 316 THR A C 1
ATOM 2396 O O . THR A 1 316 ? -5.573 0.095 8.589 1.00 78.56 316 THR A O 1
ATOM 2399 N N . ARG A 1 317 ? -5.374 -2.033 7.876 1.00 78.88 317 ARG A N 1
ATOM 2400 C CA . ARG A 1 317 ? -6.559 -1.995 7.004 1.00 78.88 317 ARG A CA 1
ATOM 2401 C C . ARG A 1 317 ? -7.836 -1.680 7.786 1.00 78.88 317 ARG A C 1
ATOM 2403 O O . ARG A 1 317 ? -8.644 -0.877 7.329 1.00 78.88 317 ARG A O 1
ATOM 2410 N N . LEU A 1 318 ? -8.026 -2.291 8.957 1.00 89.00 318 LEU A N 1
ATOM 2411 C CA . LEU A 1 318 ? -9.178 -2.016 9.815 1.00 89.00 318 LEU A CA 1
ATOM 2412 C C . LEU A 1 318 ? -9.193 -0.561 10.296 1.00 89.00 318 LEU A C 1
ATOM 2414 O O . LEU A 1 318 ? -10.247 0.063 10.240 1.00 89.00 318 LEU A O 1
ATOM 2418 N N . GLY A 1 319 ? -8.050 -0.004 10.703 1.00 84.12 319 GLY A N 1
ATOM 2419 C CA . GLY A 1 319 ? -7.932 1.403 11.095 1.00 84.12 319 GLY A CA 1
ATOM 2420 C C . GLY A 1 319 ? -8.348 2.363 9.976 1.00 84.12 319 GLY A C 1
ATOM 2421 O O . GLY A 1 319 ? -9.203 3.218 10.193 1.00 84.12 319 GLY A O 1
ATOM 2422 N N . GLN A 1 320 ? -7.824 2.169 8.759 1.00 78.19 320 GLN A N 1
ATOM 2423 C CA . GLN A 1 320 ? -8.177 2.983 7.583 1.00 78.19 320 GLN A CA 1
ATOM 2424 C C . GLN A 1 320 ? -9.676 2.917 7.259 1.00 78.19 320 GLN A C 1
ATOM 2426 O O . GLN A 1 320 ? -10.330 3.937 7.039 1.00 78.19 320 GLN A O 1
ATOM 2431 N N . VAL A 1 321 ? -10.238 1.704 7.225 1.00 81.88 321 VAL A N 1
ATOM 2432 C CA . VAL A 1 321 ? -11.661 1.501 6.929 1.00 81.88 321 VAL A CA 1
ATOM 2433 C C . VAL A 1 321 ? -12.529 2.108 8.030 1.00 81.88 321 VAL A C 1
ATOM 2435 O O . VAL A 1 321 ? -13.538 2.739 7.717 1.00 81.88 321 VAL A O 1
ATOM 2438 N N . ALA A 1 322 ? -12.138 1.959 9.297 1.00 93.12 322 ALA A N 1
ATOM 2439 C CA . ALA A 1 322 ? -12.863 2.527 10.426 1.00 93.12 322 ALA A CA 1
ATOM 2440 C C . ALA A 1 322 ? -12.897 4.052 10.373 1.00 93.12 322 ALA A C 1
ATOM 2442 O O . ALA A 1 322 ? -13.959 4.641 10.561 1.00 93.12 322 ALA A O 1
ATOM 2443 N N . GLU A 1 323 ? -11.780 4.693 10.032 1.00 88.31 323 GLU A N 1
ATOM 2444 C CA . GLU A 1 323 ? -11.736 6.138 9.828 1.00 88.31 323 GLU A CA 1
ATOM 2445 C C . GLU A 1 323 ? -12.699 6.582 8.715 1.00 88.31 323 GLU A C 1
ATOM 2447 O O . GLU A 1 323 ? -13.494 7.500 8.918 1.00 88.31 323 GLU A O 1
ATOM 2452 N N . GLN A 1 324 ? -12.711 5.899 7.565 1.00 78.75 324 GLN A N 1
ATOM 2453 C CA . GLN A 1 324 ? -13.630 6.215 6.461 1.00 78.75 324 GLN A CA 1
ATOM 2454 C C . GLN A 1 324 ? -15.105 6.008 6.838 1.00 78.75 324 GLN A C 1
ATOM 2456 O O . GLN A 1 324 ? -15.971 6.800 6.457 1.00 78.75 324 GLN A O 1
ATOM 2461 N N . VAL A 1 325 ? -15.420 4.931 7.563 1.00 87.62 325 VAL A N 1
ATOM 2462 C CA . VAL A 1 325 ? -16.781 4.650 8.046 1.00 87.62 325 VAL A CA 1
ATOM 2463 C C . VAL A 1 325 ? -17.224 5.718 9.044 1.00 87.62 325 VAL A C 1
ATOM 2465 O O . VAL A 1 325 ? -18.334 6.234 8.917 1.00 87.62 325 VAL A O 1
ATOM 2468 N N . ALA A 1 326 ? -16.354 6.098 9.978 1.00 91.19 326 ALA A N 1
ATOM 2469 C CA . ALA A 1 326 ? -16.620 7.132 10.968 1.00 91.19 326 ALA A CA 1
ATOM 2470 C C . ALA A 1 326 ? -16.878 8.504 10.326 1.00 91.19 326 ALA A C 1
ATOM 2472 O O . ALA A 1 326 ? -17.836 9.170 10.704 1.00 91.19 326 ALA A O 1
ATOM 2473 N N . HIS A 1 327 ? -16.101 8.901 9.312 1.00 86.06 327 HIS A N 1
ATOM 2474 C CA . HIS A 1 327 ? -16.334 10.155 8.584 1.00 86.06 327 HIS A CA 1
ATOM 2475 C C . HIS A 1 327 ? -17.650 10.152 7.798 1.00 86.06 327 HIS A C 1
ATOM 2477 O O . HIS A 1 327 ? -18.340 11.167 7.758 1.00 86.06 327 HIS A O 1
ATOM 2483 N N . ARG A 1 328 ? -18.023 9.020 7.184 1.00 84.00 328 ARG A N 1
ATOM 2484 C CA . ARG A 1 328 ? -19.293 8.908 6.447 1.00 84.00 328 ARG A CA 1
ATOM 2485 C C . ARG A 1 328 ? -20.513 8.907 7.357 1.00 84.00 328 ARG A C 1
ATOM 2487 O O . ARG A 1 328 ? -21.550 9.430 6.967 1.00 84.00 328 ARG A O 1
ATOM 2494 N N . ARG A 1 329 ? -20.408 8.276 8.528 1.00 89.31 329 ARG A N 1
ATOM 2495 C CA . ARG A 1 329 ? -21.501 8.227 9.502 1.00 89.31 329 ARG A CA 1
ATOM 2496 C C . ARG A 1 329 ? -21.633 9.559 10.224 1.00 89.31 329 ARG A C 1
ATOM 2498 O O . ARG A 1 329 ? -22.710 10.136 10.200 1.00 89.31 329 ARG A O 1
ATOM 2505 N N . ASN A 1 330 ? -20.550 10.019 10.849 1.00 86.88 330 ASN A N 1
ATOM 2506 C CA . ASN A 1 330 ? -20.491 11.223 11.673 1.00 86.88 330 ASN A CA 1
ATOM 2507 C C . ASN A 1 330 ? -21.725 11.383 12.587 1.00 86.88 330 ASN A C 1
ATOM 2509 O O . ASN A 1 330 ? -22.416 12.401 12.567 1.00 86.88 330 ASN A O 1
ATOM 2513 N N . THR A 1 331 ? -22.032 10.327 13.346 1.00 82.44 331 THR A N 1
ATOM 2514 C CA . THR A 1 331 ? -23.200 10.261 14.244 1.00 82.44 331 THR A CA 1
ATOM 2515 C C . THR A 1 331 ? -22.770 10.028 15.689 1.00 82.44 331 THR A C 1
ATOM 2517 O O . THR A 1 331 ? -21.610 9.710 15.947 1.00 82.44 331 THR A O 1
ATOM 2520 N N . THR A 1 332 ? -23.719 10.143 16.621 1.00 81.50 332 THR A N 1
ATOM 2521 C CA . THR A 1 332 ? -23.510 9.867 18.047 1.00 81.50 332 THR A CA 1
ATOM 2522 C C . THR A 1 332 ? -24.408 8.720 18.509 1.00 81.50 332 THR A C 1
ATOM 2524 O O . THR A 1 332 ? -25.604 8.709 18.222 1.00 81.50 332 THR A O 1
ATOM 2527 N N . GLY A 1 333 ? -23.854 7.778 19.274 1.00 81.00 333 GLY A N 1
ATOM 2528 C CA . GLY A 1 333 ? -24.595 6.666 19.886 1.00 81.00 333 GLY A CA 1
ATOM 2529 C C . GLY A 1 333 ? -24.664 5.387 19.044 1.00 81.00 333 GLY A C 1
ATOM 2530 O O . GLY A 1 333 ? -25.277 4.412 19.470 1.00 81.00 333 GLY A O 1
ATOM 2531 N N . TRP A 1 334 ? -23.998 5.352 17.890 1.00 86.81 334 TRP A N 1
ATOM 2532 C CA . TRP A 1 334 ? -23.976 4.221 16.958 1.00 86.81 334 TRP A CA 1
ATOM 2533 C C . TRP A 1 334 ? -22.604 3.544 16.871 1.00 86.81 334 TRP A C 1
ATOM 2535 O O . TRP A 1 334 ? -22.317 2.851 15.891 1.00 86.81 334 TRP A O 1
ATOM 2545 N N . CYS A 1 335 ? -21.759 3.711 17.895 1.00 91.44 335 CYS A N 1
ATOM 2546 C CA . CYS A 1 335 ? -20.378 3.220 17.915 1.00 91.44 335 CYS A CA 1
ATOM 2547 C C . CYS A 1 335 ? -20.262 1.729 17.557 1.00 91.44 335 CYS A C 1
ATOM 2549 O O . CYS A 1 335 ? -19.424 1.356 16.738 1.00 91.44 335 CYS A O 1
ATOM 2551 N N . TYR A 1 336 ? -21.167 0.881 18.062 1.00 93.75 336 TYR A N 1
ATOM 2552 C CA . TYR A 1 336 ? -21.195 -0.540 17.706 1.00 93.75 336 TYR A CA 1
ATOM 2553 C C . TYR A 1 336 ? -21.474 -0.779 16.224 1.00 93.75 336 TYR A C 1
ATOM 2555 O O . TYR A 1 336 ? -20.771 -1.561 15.591 1.00 93.75 336 TYR A O 1
ATOM 2563 N N . ALA A 1 337 ? -22.459 -0.087 15.650 1.00 88.06 337 ALA A N 1
ATOM 2564 C CA . ALA A 1 337 ? -22.784 -0.234 14.238 1.00 88.06 337 ALA A CA 1
ATOM 2565 C C . ALA A 1 337 ? -21.640 0.270 13.340 1.00 88.06 337 ALA A C 1
ATOM 2567 O O . ALA A 1 337 ? -21.374 -0.339 12.307 1.00 88.06 337 ALA A O 1
ATOM 2568 N N . GLY A 1 338 ? -20.951 1.344 13.741 1.00 92.69 338 GLY A N 1
ATOM 2569 C CA . GLY A 1 338 ? -19.769 1.856 13.041 1.00 92.69 338 GLY A CA 1
ATOM 2570 C C . GLY A 1 338 ? -18.609 0.862 13.047 1.00 92.69 338 GLY A C 1
ATOM 2571 O O . GLY A 1 338 ? -18.063 0.532 11.992 1.00 92.69 338 GLY A O 1
ATOM 2572 N N . VAL A 1 339 ? -18.274 0.304 14.212 1.00 96.31 339 VAL A N 1
ATOM 2573 C CA . VAL A 1 339 ? -17.187 -0.680 14.316 1.00 96.31 339 VAL A CA 1
ATOM 2574 C C . VAL A 1 339 ? -17.551 -2.006 13.644 1.00 96.31 339 VAL A C 1
ATOM 2576 O O . VAL A 1 339 ? -16.714 -2.562 12.939 1.00 96.31 339 VAL A O 1
ATOM 2579 N N . ALA A 1 340 ? -18.786 -2.500 13.777 1.00 93.38 340 ALA A N 1
ATOM 2580 C CA . ALA A 1 340 ? -19.228 -3.731 13.114 1.00 93.38 340 ALA A CA 1
ATOM 2581 C C . ALA A 1 340 ? -19.149 -3.629 11.579 1.00 93.38 340 ALA A C 1
ATOM 2583 O O . ALA A 1 340 ? -18.639 -4.539 10.927 1.00 93.38 340 ALA A O 1
ATOM 2584 N N . ASP A 1 341 ? -19.580 -2.500 11.011 1.00 90.56 341 ASP A N 1
ATOM 2585 C CA . ASP A 1 341 ? -19.458 -2.194 9.580 1.00 90.56 341 ASP A CA 1
ATOM 2586 C C . ASP A 1 341 ? -17.984 -2.137 9.142 1.00 90.56 341 ASP A C 1
ATOM 2588 O O . ASP A 1 341 ? -17.597 -2.716 8.126 1.00 90.56 341 ASP A O 1
ATOM 2592 N N . SER A 1 342 ? -17.129 -1.525 9.963 1.00 94.00 342 SER A N 1
ATOM 2593 C CA . SER A 1 342 ? -15.688 -1.433 9.703 1.00 94.00 342 SER A CA 1
ATOM 2594 C C . SER A 1 342 ? -15.005 -2.802 9.706 1.00 94.00 342 SER A C 1
ATOM 2596 O O . SER A 1 342 ? -14.260 -3.123 8.781 1.00 94.00 342 SER A O 1
ATOM 2598 N N . VAL A 1 343 ? -15.298 -3.637 10.707 1.00 94.38 343 VAL A N 1
ATOM 2599 C CA . VAL A 1 343 ? -14.768 -5.004 10.829 1.00 94.38 343 VAL A CA 1
ATOM 2600 C C . VAL A 1 343 ? -15.252 -5.882 9.674 1.00 94.38 343 VAL A C 1
ATOM 2602 O O . VAL A 1 343 ? -14.441 -6.582 9.065 1.00 94.38 343 VAL A O 1
ATOM 2605 N N . SER A 1 344 ? -16.525 -5.769 9.285 1.00 90.50 344 SER A N 1
ATOM 2606 C CA . SER A 1 344 ? -17.070 -6.496 8.135 1.00 90.50 344 SER A CA 1
ATOM 2607 C C . SER A 1 344 ? -16.384 -6.101 6.828 1.00 90.50 344 SER A C 1
ATOM 2609 O O . SER A 1 344 ? -15.996 -6.972 6.054 1.00 90.50 344 SER A O 1
ATOM 2611 N N . ARG A 1 345 ? -16.193 -4.802 6.574 1.00 86.19 345 ARG A N 1
ATOM 2612 C CA . ARG A 1 345 ? -15.564 -4.300 5.338 1.00 86.19 345 ARG A CA 1
ATOM 2613 C C . ARG A 1 345 ? -14.064 -4.579 5.265 1.00 86.19 345 ARG A C 1
ATOM 2615 O O . ARG A 1 345 ? -13.539 -4.848 4.185 1.00 86.19 345 ARG A O 1
ATOM 2622 N N . ALA A 1 346 ? -13.361 -4.468 6.389 1.00 77.06 346 ALA A N 1
ATOM 2623 C CA . ALA A 1 346 ? -11.912 -4.623 6.424 1.00 77.06 346 ALA A CA 1
ATOM 2624 C C . ALA A 1 346 ? -11.478 -6.090 6.464 1.00 77.06 346 ALA A C 1
ATOM 2626 O O . ALA A 1 346 ? -10.482 -6.445 5.832 1.00 77.06 346 ALA A O 1
ATOM 2627 N N . LEU A 1 347 ? -12.204 -6.922 7.217 1.00 87.38 347 LEU A N 1
ATOM 2628 C CA . LEU A 1 347 ? -11.766 -8.268 7.590 1.00 87.38 347 LEU A CA 1
ATOM 2629 C C . LEU A 1 347 ? -12.706 -9.376 7.103 1.00 87.38 347 LEU A C 1
ATOM 2631 O O . LEU A 1 347 ? -12.343 -10.543 7.203 1.00 87.38 347 LEU A O 1
ATOM 2635 N N . GLY A 1 348 ? -13.891 -9.038 6.582 1.00 87.00 348 GLY A N 1
ATOM 2636 C CA . GLY A 1 348 ? -14.905 -10.030 6.208 1.00 87.00 348 GLY A CA 1
ATOM 2637 C C . GLY A 1 348 ? -15.571 -10.703 7.412 1.00 87.00 348 GLY A C 1
ATOM 2638 O O . GLY A 1 348 ? -16.246 -11.715 7.253 1.00 87.00 348 GLY A O 1
ATOM 2639 N N . THR A 1 349 ? -15.384 -10.156 8.616 1.00 88.50 349 THR A N 1
ATOM 2640 C CA . THR A 1 349 ? -15.919 -10.712 9.861 1.00 88.50 349 THR A CA 1
ATOM 2641 C C . THR A 1 349 ? -17.162 -9.947 10.290 1.00 88.50 349 THR A C 1
ATOM 2643 O O . THR A 1 349 ? -17.137 -8.725 10.422 1.00 88.50 349 THR A O 1
ATOM 2646 N N . SER A 1 350 ? -18.242 -10.657 10.594 1.00 87.69 350 SER A N 1
ATOM 2647 C CA . SER A 1 350 ? -19.452 -10.047 11.144 1.00 87.69 350 SER A CA 1
ATOM 2648 C C . SER A 1 350 ? -19.426 -10.042 12.673 1.00 87.69 350 SER A C 1
ATOM 2650 O O . SER A 1 350 ? -19.216 -11.076 13.308 1.00 87.69 350 SER A O 1
ATOM 2652 N N . LEU A 1 351 ? -19.673 -8.873 13.269 1.00 87.00 351 LEU A N 1
ATOM 2653 C CA . LEU A 1 351 ? -19.960 -8.743 14.697 1.00 87.00 351 LEU A CA 1
ATOM 2654 C C . LEU A 1 351 ? -21.479 -8.726 14.893 1.00 87.00 351 LEU A C 1
ATOM 2656 O O . LEU A 1 351 ? -22.164 -7.856 14.358 1.00 87.00 351 LEU A O 1
ATOM 2660 N N . TRP A 1 352 ? -22.002 -9.693 15.649 1.00 80.50 352 TRP A N 1
ATOM 2661 C CA . TRP A 1 352 ? -23.442 -9.876 15.863 1.00 80.50 352 TRP A CA 1
ATOM 2662 C C . TRP A 1 352 ? -23.879 -9.336 17.225 1.00 80.50 352 TRP A C 1
ATOM 2664 O O . TRP A 1 352 ? -23.232 -9.600 18.229 1.00 80.50 352 TRP A O 1
ATOM 2674 N N . GLY A 1 353 ? -24.999 -8.624 17.313 1.00 81.44 353 GLY A N 1
ATOM 2675 C CA . GLY A 1 353 ? -25.510 -8.137 18.597 1.00 81.44 353 GLY A CA 1
ATOM 2676 C C . GLY A 1 353 ? -26.068 -6.725 18.521 1.00 81.44 353 GLY A C 1
ATOM 2677 O O . GLY A 1 353 ? -26.136 -6.121 17.456 1.00 81.44 353 GLY A O 1
ATOM 2678 N N . LYS A 1 354 ? -26.515 -6.211 19.672 1.00 76.69 354 LYS A N 1
ATOM 2679 C CA . LYS A 1 354 ? -27.176 -4.898 19.777 1.00 76.69 354 LYS A CA 1
ATOM 2680 C C . LYS A 1 354 ? -26.420 -3.902 20.658 1.00 76.69 354 LYS A C 1
ATOM 2682 O O . LYS A 1 354 ? -26.919 -2.812 20.911 1.00 76.69 354 LYS A O 1
ATOM 2687 N N . SER A 1 355 ? -25.273 -4.270 21.227 1.00 88.50 355 SER A N 1
ATOM 2688 C CA . SER A 1 355 ? -24.568 -3.426 22.201 1.00 88.50 355 SER A CA 1
ATOM 2689 C C . SER A 1 355 ? -23.061 -3.618 22.138 1.00 88.50 355 SER A C 1
ATOM 2691 O O . SER A 1 355 ? -22.582 -4.734 21.945 1.00 88.50 355 SER A O 1
ATOM 2693 N N . ALA A 1 356 ? -22.324 -2.529 22.356 1.00 90.69 356 ALA A N 1
ATOM 2694 C CA . ALA A 1 356 ? -20.873 -2.486 22.236 1.00 90.69 356 ALA A CA 1
ATOM 2695 C C . ALA A 1 356 ? -20.169 -3.503 23.137 1.00 90.69 356 ALA A C 1
ATOM 2697 O O . ALA A 1 356 ? -19.300 -4.232 22.665 1.00 90.69 356 ALA A O 1
ATOM 2698 N N . TYR A 1 357 ? -20.602 -3.629 24.395 1.00 92.25 357 TYR A N 1
ATOM 2699 C CA . TYR A 1 357 ? -19.988 -4.563 25.344 1.00 92.25 357 TYR A CA 1
ATOM 2700 C C . TYR A 1 357 ? -20.042 -6.033 24.883 1.00 92.25 357 TYR A C 1
ATOM 2702 O O . TYR A 1 357 ? -19.183 -6.822 25.272 1.00 92.25 357 TYR A O 1
ATOM 2710 N N . MET A 1 358 ? -21.024 -6.411 24.050 1.00 91.12 358 MET A N 1
ATOM 2711 C CA . MET A 1 358 ? -21.167 -7.784 23.543 1.00 91.12 358 MET A CA 1
ATOM 2712 C C . MET A 1 358 ? -20.034 -8.160 22.583 1.00 91.12 358 MET A C 1
ATOM 2714 O O . MET A 1 358 ? -19.703 -9.336 22.454 1.00 91.12 358 MET A O 1
ATOM 2718 N N . ALA A 1 359 ? -19.412 -7.170 21.931 1.00 93.00 359 ALA A N 1
ATOM 2719 C CA . ALA A 1 359 ? -18.317 -7.399 20.995 1.00 93.00 359 ALA A CA 1
ATOM 2720 C C . ALA A 1 359 ? -17.130 -8.113 21.641 1.00 93.00 359 ALA A C 1
ATOM 2722 O O . ALA A 1 359 ? -16.438 -8.858 20.959 1.00 93.00 359 ALA A O 1
ATOM 2723 N N . ALA A 1 360 ? -16.894 -7.910 22.939 1.00 93.88 360 ALA A N 1
ATOM 2724 C CA . ALA A 1 360 ? -15.712 -8.449 23.594 1.00 93.88 360 ALA A CA 1
ATOM 2725 C C . ALA A 1 360 ? -15.698 -9.986 23.598 1.00 93.88 360 ALA A C 1
ATOM 2727 O O . ALA A 1 360 ? -14.681 -10.596 23.280 1.00 93.88 360 ALA A O 1
ATOM 2728 N N . ASP A 1 361 ? -16.831 -10.625 23.896 1.00 92.62 361 ASP A N 1
ATOM 2729 C CA . ASP A 1 361 ? -16.918 -12.091 23.907 1.00 92.62 361 ASP A CA 1
ATOM 2730 C C . ASP A 1 361 ? -16.961 -12.678 22.498 1.00 92.62 361 ASP A C 1
ATOM 2732 O O . ASP A 1 361 ? -16.455 -13.776 22.270 1.00 92.62 361 ASP A O 1
ATOM 2736 N N . ILE A 1 362 ? -17.516 -11.929 21.543 1.00 92.94 362 ILE A N 1
ATOM 2737 C CA . ILE A 1 362 ? -17.516 -12.307 20.129 1.00 92.94 362 ILE A CA 1
ATOM 2738 C C . ILE A 1 362 ? -16.084 -12.309 19.609 1.00 92.94 362 ILE A C 1
ATOM 2740 O O . ILE A 1 362 ? -15.620 -13.334 19.120 1.00 92.94 362 ILE A O 1
ATOM 2744 N N . LEU A 1 363 ? -15.359 -11.201 19.770 1.00 95.25 363 LEU A N 1
ATOM 2745 C CA . LEU A 1 363 ? -13.973 -11.062 19.328 1.00 95.25 363 LEU A CA 1
ATOM 2746 C C . LEU A 1 363 ? -13.068 -12.104 19.990 1.00 95.25 363 LEU A C 1
ATOM 2748 O O . LEU A 1 363 ? -12.259 -12.717 19.305 1.00 95.25 363 LEU A O 1
ATOM 2752 N N . ALA A 1 364 ? -13.256 -12.384 21.282 1.00 95.06 364 ALA A N 1
ATOM 2753 C CA . ALA A 1 364 ? -12.475 -13.396 21.996 1.00 95.06 364 ALA A CA 1
ATOM 2754 C C . ALA A 1 364 ? -12.644 -14.823 21.447 1.00 95.06 364 ALA A C 1
ATOM 2756 O O . ALA A 1 364 ? -11.739 -15.643 21.581 1.00 95.06 364 ALA A O 1
ATOM 2757 N N . ARG A 1 365 ? -13.803 -15.130 20.851 1.00 93.25 365 ARG A N 1
ATOM 2758 C CA . ARG A 1 365 ? -14.120 -16.440 20.258 1.00 93.25 365 ARG A CA 1
ATOM 2759 C C . ARG A 1 365 ? -13.931 -16.474 18.741 1.00 93.25 365 ARG A C 1
ATOM 2761 O O . ARG A 1 365 ? -14.078 -17.535 18.141 1.00 93.25 365 ARG A O 1
ATOM 2768 N N . THR A 1 366 ? -13.643 -15.334 18.118 1.00 90.06 366 THR A N 1
ATOM 2769 C CA . THR A 1 366 ? -13.564 -15.214 16.662 1.00 90.06 366 THR A CA 1
ATOM 2770 C C . THR A 1 366 ? -12.134 -15.496 16.198 1.00 90.06 366 THR A C 1
ATOM 2772 O O . THR A 1 366 ? -11.215 -14.779 16.605 1.00 90.06 366 THR A O 1
ATOM 2775 N N . PRO A 1 367 ? -11.911 -16.500 15.327 1.00 90.56 367 PRO A N 1
ATOM 2776 C CA . PRO A 1 367 ? -10.594 -16.747 14.752 1.00 90.56 367 PRO A CA 1
ATOM 2777 C C . PRO A 1 367 ? -10.042 -15.496 14.058 1.00 90.56 367 PRO A C 1
ATOM 2779 O O . PRO A 1 367 ? -10.771 -14.782 13.371 1.00 90.56 367 PRO A O 1
ATOM 2782 N N . GLY A 1 368 ? -8.746 -15.231 14.223 1.00 88.50 368 GLY A N 1
ATOM 2783 C CA . GLY A 1 368 ? -8.108 -14.046 13.644 1.00 88.50 368 GLY A CA 1
ATOM 2784 C C . GLY A 1 368 ? -8.148 -12.795 14.526 1.00 88.50 368 GLY A C 1
ATOM 2785 O O . GLY A 1 368 ? -7.741 -11.736 14.059 1.00 88.50 368 GLY A O 1
ATOM 2786 N N . PHE A 1 369 ? -8.589 -12.901 15.783 1.00 96.00 369 PHE A N 1
ATOM 2787 C CA . PHE A 1 369 ? -8.417 -11.858 16.794 1.00 96.00 369 PHE A CA 1
ATOM 2788 C C . PHE A 1 369 ? -7.648 -12.390 17.997 1.00 96.00 369 PHE A C 1
ATOM 2790 O O . PHE A 1 369 ? -7.877 -13.501 18.472 1.00 96.00 369 PHE A O 1
ATOM 2797 N N . ARG A 1 370 ? -6.7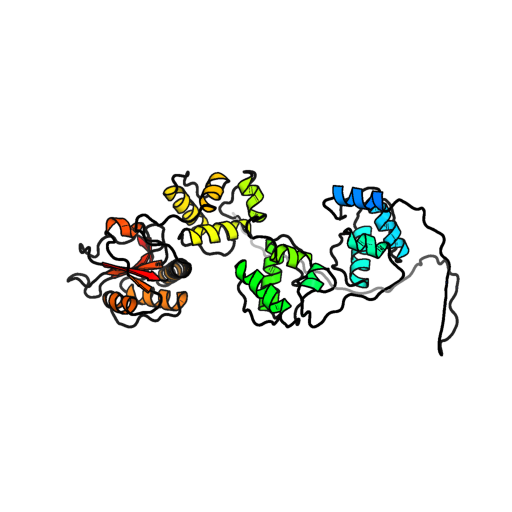41 -11.566 18.519 1.00 95.12 370 ARG A N 1
ATOM 2798 C CA . ARG A 1 370 ? -6.005 -11.833 19.752 1.00 95.12 370 ARG A CA 1
ATOM 2799 C C . ARG A 1 370 ? -6.372 -10.798 20.795 1.00 95.12 370 ARG A C 1
ATOM 2801 O O . ARG A 1 370 ? -6.217 -9.603 20.566 1.00 95.12 370 ARG A O 1
ATOM 2808 N N . GLU A 1 371 ? -6.820 -11.262 21.952 1.00 96.50 371 GLU A N 1
ATOM 2809 C CA . GLU A 1 371 ? -7.006 -10.396 23.110 1.00 96.50 371 GLU A CA 1
ATOM 2810 C C . GLU A 1 371 ? -5.654 -10.069 23.756 1.00 96.50 371 GLU A C 1
ATOM 2812 O O . GLU A 1 371 ? -4.846 -10.962 24.028 1.00 96.50 371 GLU A O 1
ATOM 2817 N N . HIS A 1 372 ? -5.420 -8.787 24.024 1.00 94.00 372 HIS A N 1
ATOM 2818 C CA . HIS A 1 372 ? -4.237 -8.292 24.714 1.00 94.00 372 HIS A CA 1
ATOM 2819 C C . HIS A 1 372 ? -4.602 -7.885 26.141 1.00 94.00 372 HIS A C 1
ATOM 2821 O O . HIS A 1 372 ? -5.362 -6.945 26.372 1.00 94.00 372 HIS A O 1
ATOM 2827 N N . LYS A 1 373 ? -4.051 -8.626 27.105 1.00 90.31 373 LYS A N 1
ATOM 2828 C CA . LYS A 1 373 ? -4.243 -8.394 28.541 1.00 90.31 373 LYS A CA 1
ATOM 2829 C C . LYS A 1 373 ? -3.217 -7.385 29.066 1.00 90.31 373 LYS A C 1
ATOM 2831 O O . LYS A 1 373 ? -2.190 -7.158 28.433 1.00 90.31 373 LYS A O 1
ATOM 2836 N N . ASN A 1 374 ? -3.476 -6.829 30.249 1.00 88.50 374 ASN A N 1
ATOM 2837 C CA . ASN A 1 374 ? -2.575 -5.917 30.973 1.00 88.50 374 ASN A CA 1
ATOM 2838 C C . ASN A 1 374 ? -2.319 -4.562 30.285 1.00 88.50 374 ASN A C 1
ATOM 2840 O O . ASN A 1 374 ? -1.297 -3.923 30.530 1.00 88.50 374 ASN A O 1
ATOM 2844 N N . ILE A 1 375 ? -3.254 -4.094 29.455 1.00 92.06 375 ILE A N 1
ATOM 2845 C CA . ILE A 1 375 ? -3.200 -2.744 28.884 1.00 92.06 375 ILE A CA 1
ATOM 2846 C C . ILE A 1 375 ? -3.737 -1.746 29.910 1.00 92.06 375 ILE A C 1
ATOM 2848 O O . ILE A 1 375 ? -4.851 -1.898 30.410 1.00 92.06 375 ILE A O 1
ATOM 2852 N N . ARG A 1 376 ? -2.949 -0.716 30.233 1.00 91.75 376 ARG A N 1
ATOM 2853 C CA . ARG A 1 376 ? -3.369 0.349 31.154 1.00 91.75 376 ARG A CA 1
ATOM 2854 C C . ARG A 1 376 ? -4.157 1.422 30.396 1.00 91.75 376 ARG A C 1
ATOM 2856 O O . ARG A 1 376 ? -3.839 1.682 29.236 1.00 91.75 376 ARG A O 1
ATOM 2863 N N . PRO A 1 377 ? -5.096 2.133 31.048 1.00 91.75 377 PRO A N 1
ATOM 2864 C CA . PRO A 1 377 ? -5.805 3.262 30.439 1.00 91.75 377 PRO A CA 1
ATOM 2865 C C . PRO A 1 377 ? -4.888 4.289 29.754 1.00 91.75 377 PRO A C 1
ATOM 2867 O O . PRO A 1 377 ? -5.187 4.762 28.663 1.00 91.75 377 PRO A O 1
ATOM 2870 N N . ALA A 1 378 ? -3.738 4.591 30.366 1.00 88.50 378 ALA A N 1
ATOM 2871 C CA . ALA A 1 378 ? -2.753 5.543 29.846 1.00 88.50 378 ALA A CA 1
ATOM 2872 C C . ALA A 1 378 ? -2.032 5.073 28.567 1.00 88.50 378 ALA A C 1
ATOM 2874 O O . ALA A 1 378 ? -1.390 5.876 27.891 1.00 88.50 378 ALA A O 1
ATOM 2875 N N . ASP A 1 379 ? -2.117 3.785 28.238 1.00 90.06 379 ASP A N 1
ATOM 2876 C CA . ASP A 1 379 ? -1.494 3.214 27.047 1.00 90.06 379 ASP A CA 1
ATOM 2877 C C . ASP A 1 379 ? -2.482 3.093 25.874 1.00 90.06 379 ASP A C 1
ATOM 2879 O O . ASP A 1 379 ? -2.053 2.826 24.754 1.00 90.06 379 ASP A O 1
ATOM 2883 N N . LEU A 1 380 ? -3.779 3.364 26.088 1.00 91.94 380 LEU A N 1
ATOM 2884 C CA . LEU A 1 380 ? -4.789 3.343 25.025 1.00 91.94 380 LEU A CA 1
ATOM 2885 C C . LEU A 1 380 ? -4.446 4.282 23.853 1.00 91.94 380 LEU A C 1
ATOM 2887 O O . LEU A 1 380 ? -4.490 3.820 22.715 1.00 91.94 380 LEU A O 1
ATOM 2891 N N . PRO A 1 381 ? -4.018 5.547 24.061 1.00 88.69 381 PRO A N 1
ATOM 2892 C CA . PRO A 1 381 ? -3.629 6.424 22.949 1.00 88.69 381 PRO A CA 1
ATOM 2893 C C . PRO A 1 381 ? -2.419 5.927 22.141 1.00 88.69 381 PRO A C 1
ATOM 2895 O O . PRO A 1 381 ? -2.143 6.447 21.067 1.00 88.69 381 PRO A O 1
ATOM 2898 N N . LYS A 1 382 ? -1.687 4.929 22.649 1.00 84.38 382 LYS A N 1
ATOM 2899 C CA . LYS A 1 382 ? -0.504 4.335 22.007 1.00 84.38 382 LYS A CA 1
ATOM 2900 C C . LYS A 1 382 ? -0.825 3.015 21.304 1.00 84.38 382 LYS A C 1
ATOM 2902 O O . LYS A 1 382 ? 0.089 2.290 20.906 1.00 84.38 382 LYS A O 1
ATOM 2907 N N . LEU A 1 383 ? -2.100 2.634 21.236 1.00 88.69 383 LEU A N 1
ATOM 2908 C CA . LEU A 1 383 ? -2.509 1.427 20.536 1.00 88.69 383 LEU A CA 1
ATOM 2909 C C . LEU A 1 383 ? -2.226 1.559 19.034 1.00 88.69 383 LEU A C 1
ATOM 2911 O O . LEU A 1 383 ? -2.500 2.616 18.463 1.00 88.69 383 LEU A O 1
ATOM 2915 N N . PRO A 1 384 ? -1.713 0.499 18.385 1.00 85.00 384 PRO A N 1
ATOM 2916 C CA . PRO A 1 384 ? -1.506 0.511 16.944 1.00 85.00 384 PRO A CA 1
ATOM 2917 C C . PRO A 1 384 ? -2.840 0.584 16.192 1.00 85.00 384 PRO A C 1
ATOM 2919 O O . PRO A 1 384 ? -3.892 0.205 16.721 1.00 85.00 384 PRO A O 1
ATOM 2922 N N . ALA A 1 385 ? -2.787 1.032 14.935 1.00 84.31 385 ALA A N 1
ATOM 2923 C CA . ALA A 1 385 ? -3.963 1.095 14.076 1.00 84.31 385 ALA A CA 1
ATOM 2924 C C . ALA A 1 385 ? -4.668 -0.273 13.985 1.00 84.31 385 ALA A C 1
ATOM 2926 O O . ALA A 1 385 ? -4.030 -1.310 13.782 1.00 84.31 385 ALA A O 1
ATOM 2927 N N . GLY A 1 386 ? -5.992 -0.272 14.141 1.00 91.19 386 GLY A N 1
ATOM 2928 C CA . GLY A 1 386 ? -6.820 -1.476 14.092 1.00 91.19 386 GLY A CA 1
ATOM 2929 C C . GLY A 1 386 ? -7.023 -2.201 15.415 1.00 91.19 386 GLY A C 1
ATOM 2930 O O . GLY A 1 386 ? -7.801 -3.153 15.446 1.00 91.19 386 GLY A O 1
ATOM 2931 N N . ALA A 1 387 ? -6.370 -1.784 16.504 1.00 96.19 387 ALA A N 1
ATOM 2932 C CA . ALA A 1 387 ? -6.684 -2.331 17.818 1.00 96.19 387 ALA A CA 1
ATOM 2933 C C . ALA A 1 387 ? -8.122 -1.950 18.205 1.00 96.19 387 ALA A C 1
ATOM 2935 O O . ALA A 1 387 ? -8.479 -0.774 18.226 1.00 96.19 387 ALA A O 1
ATOM 2936 N N . ILE A 1 388 ? -8.955 -2.941 18.508 1.00 98.12 388 ILE A N 1
ATOM 2937 C CA . ILE A 1 388 ? -10.350 -2.748 18.901 1.00 98.12 388 ILE A CA 1
ATOM 2938 C C . ILE A 1 388 ? -10.417 -2.644 20.420 1.00 98.12 388 ILE A C 1
ATOM 2940 O O . ILE A 1 388 ? -10.020 -3.575 21.122 1.00 98.12 388 ILE A O 1
ATOM 2944 N N . VAL A 1 389 ? -10.955 -1.538 20.926 1.00 98.19 389 VAL A N 1
ATOM 2945 C CA . VAL A 1 389 ? -11.1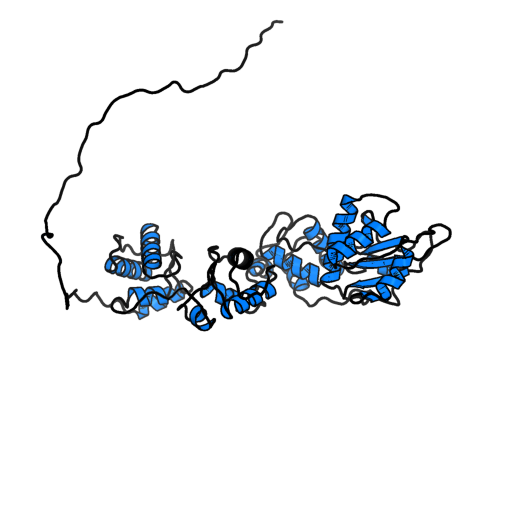72 -1.313 22.358 1.00 98.19 389 VAL A CA 1
ATOM 2946 C C . VAL A 1 389 ? -12.653 -1.486 22.655 1.00 98.19 389 VAL A C 1
ATOM 2948 O O . VAL A 1 389 ? -13.485 -0.773 22.099 1.00 98.19 389 VAL A O 1
ATOM 2951 N N . VAL A 1 390 ? -12.994 -2.427 23.535 1.00 97.94 390 VAL A N 1
ATOM 2952 C CA . VAL A 1 390 ? -14.374 -2.690 23.957 1.00 97.94 390 VAL A CA 1
ATOM 2953 C C . VAL A 1 390 ? -14.538 -2.347 25.430 1.00 97.94 390 VAL A C 1
ATOM 2955 O O . VAL A 1 390 ? -13.951 -2.981 26.306 1.00 97.94 390 VAL A O 1
ATOM 2958 N N . TRP A 1 391 ? -15.381 -1.364 25.705 1.00 96.75 391 TRP A N 1
ATOM 2959 C CA . TRP A 1 391 ? -15.774 -0.951 27.043 1.00 96.75 391 TRP A CA 1
ATOM 2960 C C . TRP A 1 391 ? -17.034 -1.690 27.496 1.00 96.75 391 TRP A C 1
ATOM 2962 O O . TRP A 1 391 ? -18.015 -1.802 26.754 1.00 96.75 391 TRP A O 1
ATOM 2972 N N . GLY A 1 392 ? -17.026 -2.152 28.748 1.00 93.81 392 GLY A N 1
ATOM 2973 C CA . GLY A 1 392 ? -18.197 -2.758 29.382 1.00 93.81 392 GLY A CA 1
ATOM 2974 C C . GLY A 1 392 ? -19.344 -1.765 29.611 1.00 93.81 392 GLY A C 1
ATOM 2975 O O . GLY A 1 392 ? -19.176 -0.549 29.504 1.00 93.81 392 GLY A O 1
ATOM 2976 N N . LYS A 1 393 ? -20.525 -2.288 29.962 1.00 91.75 393 LYS A N 1
ATOM 2977 C CA . LYS A 1 393 ? -21.674 -1.458 30.347 1.00 91.75 393 LYS A CA 1
ATOM 2978 C C . LYS A 1 393 ? -21.473 -0.821 31.724 1.00 91.75 393 LYS A C 1
ATOM 2980 O O . LYS A 1 393 ? -20.924 -1.441 32.631 1.00 91.75 393 LYS A O 1
ATOM 2985 N N . THR A 1 394 ? -21.983 0.392 31.893 1.00 91.88 394 THR A N 1
ATOM 2986 C CA . THR A 1 394 ? -22.049 1.105 33.178 1.00 91.88 394 THR A CA 1
ATOM 29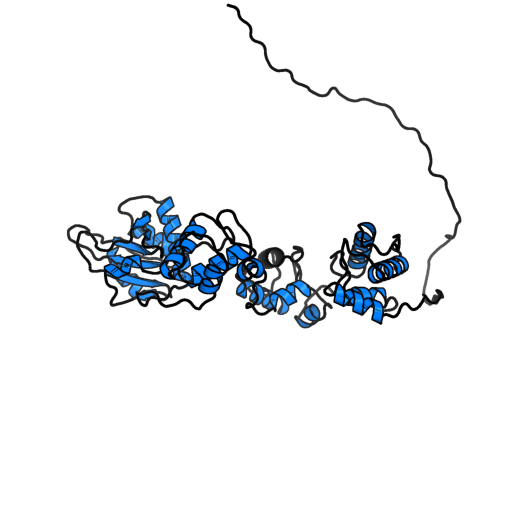87 C C . THR A 1 394 ? -23.461 1.644 33.394 1.00 91.88 394 THR A C 1
ATOM 2989 O O . THR A 1 394 ? -24.253 1.696 32.454 1.00 91.88 394 THR A O 1
ATOM 2992 N N . ALA A 1 395 ? -23.783 2.116 34.603 1.00 90.25 395 ALA A N 1
ATOM 2993 C CA . ALA A 1 395 ? -25.073 2.766 34.870 1.00 90.25 395 ALA A CA 1
ATOM 2994 C C . ALA A 1 395 ? -25.338 3.977 33.948 1.00 90.25 395 ALA A C 1
ATOM 2996 O O . ALA A 1 395 ? -26.479 4.250 33.595 1.00 90.25 395 ALA A O 1
ATOM 2997 N N . LYS A 1 396 ? -24.277 4.681 33.524 1.00 89.38 396 LYS A N 1
ATOM 2998 C CA . LYS A 1 396 ? -24.343 5.848 32.623 1.00 89.38 396 LYS A CA 1
ATOM 2999 C C . LYS A 1 396 ? -24.133 5.494 31.143 1.00 89.38 396 LYS A C 1
ATOM 3001 O O . LYS A 1 396 ? -24.226 6.375 30.293 1.00 89.38 396 LYS A O 1
ATOM 3006 N N . SER A 1 397 ? -23.792 4.242 30.833 1.00 89.69 397 SER A N 1
ATOM 3007 C CA . SER A 1 397 ? -23.613 3.730 29.471 1.00 89.69 397 SER A CA 1
ATOM 3008 C C . SER A 1 397 ? -24.071 2.266 29.402 1.00 89.69 397 SER A C 1
ATOM 3010 O O . SER A 1 397 ? -23.244 1.349 29.462 1.00 89.69 397 SER A O 1
ATOM 3012 N N . PRO A 1 398 ? -25.390 2.011 29.311 1.00 90.75 398 PRO A N 1
ATOM 3013 C CA . PRO A 1 398 ? -25.943 0.656 29.381 1.00 90.75 398 PRO A CA 1
ATOM 3014 C C . PRO A 1 398 ? -25.527 -0.231 28.198 1.00 90.75 398 PRO A C 1
ATOM 3016 O O . PRO A 1 398 ? -25.528 -1.456 28.319 1.00 90.75 398 PRO A O 1
ATOM 3019 N N . HIS A 1 399 ? -25.120 0.374 27.078 1.00 92.06 399 HIS A N 1
ATOM 3020 C CA . HIS A 1 399 ? -24.669 -0.329 25.876 1.00 92.06 399 HIS A CA 1
ATOM 3021 C C . HIS A 1 399 ? -23.142 -0.475 25.777 1.00 92.06 399 HIS A C 1
ATOM 3023 O O . HIS A 1 399 ? -22.670 -1.170 24.879 1.00 92.06 399 HIS A O 1
ATOM 3029 N N . GLY A 1 400 ? -22.371 0.100 26.708 1.00 94.62 400 GLY A N 1
ATOM 3030 C CA . GLY A 1 400 ? -20.908 0.155 26.629 1.00 94.62 400 GLY A CA 1
ATOM 3031 C C . GLY A 1 400 ? -20.411 1.128 25.554 1.00 94.62 400 GLY A C 1
ATOM 3032 O O . GLY A 1 400 ? -21.145 2.009 25.114 1.00 94.62 400 GLY A O 1
ATOM 3033 N N . HIS A 1 401 ? -19.155 0.976 25.139 1.00 96.12 401 HIS A N 1
ATOM 3034 C CA . HIS A 1 401 ? -18.559 1.711 24.014 1.00 96.12 401 HIS A CA 1
ATOM 3035 C C . HIS A 1 401 ? -17.593 0.801 23.263 1.00 96.12 401 HIS A C 1
ATOM 3037 O O . HIS A 1 401 ? -17.008 -0.099 23.859 1.00 96.12 401 HIS A O 1
ATOM 3043 N N . ILE A 1 402 ? -17.440 1.001 21.962 1.00 97.50 402 ILE A N 1
ATOM 3044 C CA . ILE A 1 402 ? -16.469 0.262 21.159 1.00 97.50 402 ILE A CA 1
ATOM 3045 C C . ILE A 1 402 ? -15.857 1.192 20.131 1.00 97.50 402 ILE A C 1
ATOM 3047 O O . ILE A 1 402 ? -16.555 2.012 19.537 1.00 97.50 402 ILE A O 1
ATOM 3051 N N . SER A 1 403 ? -14.562 1.035 19.909 1.00 98.19 403 SER A N 1
ATOM 3052 C CA . SER A 1 403 ? -13.832 1.819 18.929 1.00 98.19 403 SER A CA 1
ATOM 3053 C C . SER A 1 403 ? -12.663 1.044 18.335 1.00 98.19 403 SER A C 1
ATOM 3055 O O . SER A 1 403 ? -12.243 0.010 18.858 1.00 98.19 403 SER A O 1
ATOM 3057 N N . VAL A 1 404 ? -12.159 1.546 17.213 1.00 97.88 404 VAL A N 1
ATOM 3058 C CA . VAL A 1 404 ? -10.936 1.093 16.552 1.00 97.88 404 VAL A CA 1
ATOM 3059 C C . VAL A 1 404 ? -9.882 2.185 16.718 1.00 97.88 404 VAL A C 1
ATOM 3061 O O . VAL A 1 404 ? -10.110 3.322 16.309 1.00 97.88 404 VAL A O 1
ATOM 3064 N N . ALA A 1 405 ? -8.727 1.855 17.288 1.00 95.44 405 ALA A N 1
ATOM 3065 C CA . ALA A 1 405 ? -7.596 2.770 17.380 1.00 95.44 405 ALA A CA 1
ATOM 3066 C C . ALA A 1 405 ? -7.055 3.100 15.980 1.00 95.44 405 ALA A C 1
ATOM 3068 O O . ALA A 1 405 ? -6.925 2.217 15.129 1.00 95.44 405 ALA A O 1
ATOM 3069 N N . LEU A 1 406 ? -6.704 4.365 15.746 1.00 84.31 406 LEU A N 1
ATOM 3070 C CA . LEU A 1 406 ? -6.155 4.843 14.469 1.00 84.31 406 LEU A CA 1
ATOM 3071 C C . LEU A 1 406 ? -4.618 4.881 14.443 1.00 84.31 406 LEU A C 1
ATOM 3073 O O . LEU A 1 406 ? -4.023 5.186 13.413 1.00 84.31 406 LEU A O 1
ATOM 3077 N N . GLY A 1 407 ? -3.956 4.559 15.560 1.00 79.62 407 GLY A N 1
ATOM 3078 C CA . GLY A 1 407 ? -2.491 4.560 15.662 1.00 79.62 407 GLY A CA 1
ATOM 3079 C C . GLY A 1 407 ? -1.859 5.937 15.891 1.00 79.62 407 GLY A C 1
ATOM 3080 O O . GLY A 1 407 ? -0.641 6.045 15.946 1.00 79.62 407 GLY A O 1
ATOM 3081 N N . ASN A 1 408 ? -2.662 6.992 16.036 1.00 73.88 408 ASN A N 1
ATOM 3082 C CA . ASN A 1 408 ? -2.212 8.379 16.219 1.00 73.88 408 ASN A CA 1
ATOM 3083 C C . ASN A 1 408 ? -2.816 9.035 17.478 1.00 73.88 408 ASN A C 1
ATOM 3085 O O . ASN A 1 408 ? -2.996 10.252 17.531 1.00 73.88 408 ASN A O 1
ATOM 3089 N N . GLY A 1 409 ? -3.202 8.231 18.474 1.00 81.56 409 GLY A N 1
ATOM 3090 C CA . GLY A 1 409 ? -3.903 8.709 19.670 1.00 81.56 409 GLY A CA 1
ATOM 3091 C C . GLY A 1 409 ? -5.385 9.017 19.469 1.00 81.56 409 GLY A C 1
ATOM 3092 O O . GLY A 1 409 ? -6.045 9.432 20.424 1.00 81.56 409 GLY A O 1
ATOM 3093 N N . LYS A 1 410 ? -5.926 8.794 18.268 1.00 88.75 410 LYS A N 1
ATOM 3094 C CA . LYS A 1 410 ? -7.359 8.873 17.976 1.00 88.75 410 LYS A CA 1
ATOM 3095 C C . LYS A 1 410 ? -7.986 7.491 17.845 1.00 88.75 410 LYS A C 1
ATOM 3097 O O . LYS A 1 410 ? -7.309 6.493 17.597 1.00 88.75 410 LYS A O 1
ATOM 3102 N N . GLU A 1 411 ? -9.301 7.473 17.969 1.00 95.12 411 GLU A N 1
ATOM 3103 C CA . GLU A 1 411 ? -10.154 6.326 17.719 1.00 95.12 411 GLU A CA 1
ATOM 3104 C C . GLU A 1 411 ? -11.214 6.656 16.665 1.00 95.12 411 GLU A C 1
ATOM 3106 O O . GLU A 1 411 ? -11.632 7.807 16.521 1.00 95.12 411 GLU A O 1
ATOM 3111 N N . ALA A 1 412 ? -11.677 5.631 15.960 1.00 94.06 412 ALA A N 1
ATOM 3112 C CA . ALA A 1 412 ? -12.837 5.690 15.088 1.00 94.06 412 ALA A CA 1
ATOM 3113 C C . ALA A 1 412 ? -13.921 4.732 15.585 1.00 94.06 412 ALA A C 1
ATOM 3115 O O . ALA A 1 412 ? -13.659 3.569 15.902 1.00 94.06 412 ALA A O 1
ATOM 3116 N N . SER A 1 413 ? -15.156 5.221 15.638 1.00 93.88 413 SER A N 1
ATOM 3117 C CA . SER A 1 413 ? -16.337 4.408 15.920 1.00 93.88 413 SER A CA 1
ATOM 3118 C C . SER A 1 413 ? -17.501 4.812 15.006 1.00 93.88 413 SER A C 1
ATOM 3120 O O . SER A 1 413 ? -17.528 4.426 13.841 1.00 93.88 413 SER A O 1
ATOM 3122 N N . ASP A 1 414 ? -18.448 5.606 15.494 1.00 86.25 414 ASP A N 1
ATOM 3123 C CA . ASP A 1 414 ? -19.466 6.306 14.699 1.00 86.25 414 ASP A CA 1
ATOM 3124 C C . ASP A 1 414 ? -19.043 7.722 14.269 1.00 86.25 414 ASP A C 1
ATOM 3126 O O . ASP A 1 414 ? -19.692 8.327 13.415 1.00 86.25 414 ASP A O 1
ATOM 3130 N N . HIS A 1 415 ? -17.937 8.203 14.831 1.00 89.00 415 HIS A N 1
ATOM 3131 C CA . HIS A 1 415 ? -17.189 9.405 14.477 1.00 89.00 415 HIS A CA 1
ATOM 3132 C C . HIS A 1 415 ? -15.714 9.211 14.881 1.00 89.00 415 HIS A C 1
ATOM 3134 O O . HIS A 1 415 ? -15.361 8.206 15.512 1.00 89.00 415 HIS A O 1
ATOM 3140 N N . VAL A 1 416 ? -14.842 10.141 14.480 1.00 91.12 416 VAL A N 1
ATOM 3141 C CA . VAL A 1 416 ? -13.433 10.160 14.903 1.00 91.12 416 VAL A CA 1
ATOM 3142 C C . VAL A 1 416 ? -13.289 11.050 16.132 1.00 91.12 416 VAL A C 1
ATOM 3144 O O . VAL A 1 416 ? -13.740 12.195 16.129 1.00 91.12 416 VAL A O 1
ATOM 3147 N N . ALA A 1 417 ? -12.637 10.540 17.171 1.00 91.81 417 ALA A N 1
ATOM 3148 C CA . ALA A 1 417 ? -12.401 11.256 18.420 1.00 91.81 417 ALA A CA 1
ATOM 3149 C C . ALA A 1 417 ? -11.015 10.931 18.987 1.00 91.81 417 ALA A C 1
ATOM 3151 O O . ALA A 1 417 ? -10.334 10.021 18.520 1.00 91.81 417 ALA A O 1
ATOM 3152 N N . ASN A 1 418 ? -10.583 11.663 20.013 1.00 92.38 418 ASN A N 1
ATOM 3153 C CA . ASN A 1 418 ? -9.400 11.263 20.775 1.00 92.38 418 ASN A CA 1
ATOM 3154 C C . ASN A 1 418 ? -9.664 9.923 21.467 1.00 92.38 418 ASN A C 1
ATOM 3156 O O . ASN A 1 418 ? -10.763 9.690 21.972 1.00 92.38 418 ASN A O 1
ATOM 3160 N N . GLN A 1 419 ? -8.647 9.065 21.513 1.00 93.00 419 GLN A N 1
ATOM 3161 C CA . GLN A 1 419 ? -8.756 7.747 22.116 1.00 93.00 419 GLN A CA 1
ATOM 3162 C C . GLN A 1 419 ? -9.201 7.870 23.573 1.00 93.00 419 GLN A C 1
ATOM 3164 O O . GLN A 1 419 ? -8.544 8.501 24.406 1.00 93.00 419 GLN A O 1
ATOM 3169 N N . MET A 1 420 ? -10.332 7.240 23.877 1.00 92.31 420 MET A N 1
ATOM 3170 C CA . MET A 1 420 ? -10.924 7.298 25.202 1.00 92.31 420 MET A CA 1
ATOM 3171 C C . MET A 1 420 ? -10.041 6.558 26.210 1.00 92.31 420 MET A C 1
ATOM 3173 O O . MET A 1 420 ? -9.668 5.412 25.975 1.00 92.31 420 MET A O 1
ATOM 3177 N N . THR A 1 421 ? -9.740 7.192 27.346 1.00 93.44 421 THR A N 1
ATOM 3178 C CA . THR A 1 421 ? -9.010 6.572 28.469 1.00 93.44 421 THR A CA 1
ATOM 3179 C C . THR A 1 421 ? -9.929 6.144 29.618 1.00 93.44 421 THR A C 1
ATOM 3181 O O . THR A 1 421 ? -9.523 5.370 30.480 1.00 93.44 421 THR A O 1
ATOM 3184 N N . SER A 1 422 ? -11.184 6.607 29.638 1.00 92.00 422 SER A N 1
ATOM 3185 C CA . SER A 1 422 ? -12.234 6.124 30.543 1.00 92.00 422 SER A CA 1
ATOM 3186 C C . SER A 1 422 ? -13.627 6.336 29.944 1.00 92.00 422 SER A C 1
ATOM 3188 O O . SER A 1 422 ? -13.889 7.369 29.330 1.00 92.00 422 SER A O 1
ATOM 3190 N N . LEU A 1 423 ? -14.549 5.397 30.170 1.00 90.44 423 LEU A N 1
ATOM 3191 C CA . LEU A 1 423 ? -15.951 5.516 29.769 1.00 90.44 423 LEU A CA 1
ATOM 3192 C C . LEU A 1 423 ? -16.795 5.996 30.951 1.00 90.44 423 LEU A C 1
ATOM 3194 O O . LEU A 1 423 ? -17.137 5.217 31.839 1.00 90.44 423 LEU A O 1
ATOM 3198 N N . ARG A 1 424 ? -17.169 7.281 30.966 1.00 89.75 424 ARG A N 1
ATOM 3199 C CA . ARG A 1 424 ? -17.979 7.877 32.054 1.00 89.75 424 ARG A CA 1
ATOM 3200 C C . ARG A 1 424 ? -17.359 7.662 33.453 1.00 89.75 424 ARG A C 1
ATOM 3202 O O . ARG A 1 424 ? -18.089 7.455 34.420 1.00 89.75 424 ARG A O 1
ATOM 3209 N N . GLY A 1 425 ? -16.027 7.704 33.546 1.00 85.44 425 GLY A N 1
ATOM 3210 C CA . GLY A 1 425 ? -15.264 7.472 34.782 1.00 85.44 425 GLY A CA 1
ATOM 3211 C C . GLY A 1 425 ? -14.905 6.006 35.058 1.00 85.44 425 GLY A C 1
ATOM 3212 O O . GLY A 1 425 ? -14.198 5.728 36.019 1.00 85.44 425 GLY A O 1
ATOM 3213 N N . HIS A 1 426 ? -15.350 5.065 34.221 1.00 87.38 426 HIS A N 1
ATOM 3214 C CA . HIS A 1 426 ? -14.997 3.649 34.321 1.00 87.38 426 HIS A CA 1
ATOM 3215 C C . HIS A 1 426 ? -13.772 3.323 33.458 1.00 87.38 426 HIS A C 1
ATOM 3217 O O . HIS A 1 426 ? -13.704 3.748 32.307 1.00 87.38 426 HIS A O 1
ATOM 3223 N N . THR A 1 427 ? -12.821 2.549 33.987 1.00 88.69 427 THR A N 1
ATOM 3224 C CA . THR A 1 427 ? -11.539 2.225 33.326 1.00 88.69 427 THR A CA 1
ATOM 3225 C C . THR A 1 427 ? -11.414 0.771 32.870 1.00 88.69 427 THR A C 1
ATOM 3227 O O . THR A 1 427 ? -10.380 0.411 32.324 1.00 88.69 427 THR A O 1
ATOM 3230 N N . ASN A 1 428 ? -12.429 -0.076 33.068 1.00 91.19 428 ASN A N 1
ATOM 3231 C CA . ASN A 1 428 ? -12.365 -1.473 32.636 1.00 91.19 428 ASN A CA 1
ATOM 3232 C C . ASN A 1 428 ? -12.839 -1.634 31.173 1.00 91.19 428 ASN A C 1
ATOM 3234 O O . ASN A 1 428 ? -13.949 -1.228 30.806 1.00 91.19 428 ASN A O 1
ATOM 3238 N N . PHE A 1 429 ? -11.956 -2.212 30.358 1.00 96.38 429 PHE A N 1
ATOM 3239 C CA . PHE A 1 429 ? -12.071 -2.428 28.916 1.00 96.38 429 PHE A CA 1
ATOM 3240 C C . PHE A 1 429 ? -11.291 -3.684 28.508 1.00 96.38 429 PHE A C 1
ATOM 3242 O O . PHE A 1 429 ? -10.473 -4.205 29.266 1.00 96.38 429 PHE A O 1
ATOM 3249 N N . ARG A 1 430 ? -11.518 -4.151 27.280 1.00 97.62 430 ARG A N 1
ATOM 3250 C CA . ARG A 1 430 ? -10.767 -5.242 26.644 1.00 97.62 430 ARG A CA 1
ATOM 3251 C C . ARG A 1 430 ? -10.213 -4.765 25.307 1.00 97.62 430 ARG A C 1
ATOM 3253 O O . ARG A 1 430 ? -10.878 -3.995 24.616 1.00 97.62 430 ARG A O 1
ATOM 3260 N N . VAL A 1 431 ? -9.002 -5.199 24.961 1.00 97.56 431 VAL A N 1
ATOM 3261 C CA . VAL A 1 431 ? -8.314 -4.803 23.721 1.00 97.56 431 VAL A CA 1
ATOM 3262 C C . VAL A 1 431 ? -8.086 -6.025 22.850 1.00 97.56 431 VAL A C 1
ATOM 3264 O O . VAL A 1 431 ? -7.532 -7.022 23.312 1.00 97.56 431 VAL A O 1
ATOM 3267 N N . PHE A 1 432 ? -8.470 -5.934 21.581 1.00 97.75 432 PHE A N 1
ATOM 3268 C CA . PHE A 1 432 ? -8.313 -7.002 20.600 1.00 97.75 432 PHE A CA 1
ATOM 3269 C C . PHE A 1 432 ? -7.529 -6.506 19.397 1.00 97.75 432 PHE A C 1
ATOM 3271 O O . PHE A 1 432 ? -7.792 -5.421 18.891 1.00 97.75 432 PHE A O 1
ATOM 3278 N N . MET A 1 433 ? -6.598 -7.316 18.908 1.00 94.94 433 MET A N 1
ATOM 3279 C CA . MET A 1 433 ? -5.849 -7.030 17.692 1.00 94.94 433 MET A CA 1
ATOM 3280 C C . MET A 1 433 ? -6.176 -8.076 16.620 1.00 94.94 433 MET A C 1
ATOM 3282 O O . MET A 1 433 ? -6.097 -9.272 16.918 1.00 94.94 433 MET A O 1
ATOM 3286 N N . PRO A 1 434 ? -6.522 -7.672 15.384 1.00 92.56 434 PRO A N 1
ATOM 3287 C CA . PRO A 1 434 ? -6.605 -8.597 14.258 1.00 92.56 434 PRO A CA 1
ATOM 3288 C C . PRO A 1 434 ? -5.239 -9.245 13.986 1.00 92.56 434 PRO A C 1
ATOM 3290 O O . PRO A 1 434 ? -4.237 -8.532 13.900 1.00 92.56 434 PRO A O 1
ATOM 3293 N N . THR A 1 435 ? -5.184 -10.570 13.832 1.00 84.12 435 THR A N 1
ATOM 3294 C CA . THR A 1 435 ? -3.949 -11.352 13.602 1.00 84.12 435 THR A CA 1
ATOM 3295 C C . THR A 1 435 ? -3.825 -11.903 12.196 1.00 84.12 435 THR A C 1
ATOM 3297 O O . THR A 1 435 ? -4.849 -12.378 11.639 1.00 84.12 435 THR A O 1
#